Protein AF-A0A1G0FBE4-F1 (afdb_monomer)

Radius of gyration: 27.44 Å; Cα contacts (8 Å, |Δi|>4): 555; chains: 1; bounding box: 55×50×78 Å

pLDDT: mean 72.64, std 21.81, range [29.25, 96.19]

Foldseek 3Di:
DVVVVVVVVVVVVVVLVPDDPPPVVSVVVCVVLADDPDDDVLNVVLVLLVVLCPPPDDDDDPVVVVLVLLLVLLSLLVLQLCLVVDDCSHPSSVVSVVSSVVSVVVCPVPPPQQPNNVLVVLCVVVVNPDSQLSSQCSVLVLLSRVSVVCCVPVVVVVNCDPVNSVLSSDPCNLVVLLVLLCVLCVVVVNNDPVLNVLSVVCSVLSSLSNQLSSLCVSLVNNDNVLSVLLSVPSNLSNLLSLLCSLCVVLPNNDPVLNVLCSVCSVLSNLLSLLCSLCVVLVNPDPVLNVLLSVPSVLSNLLSQLQSLCSVQVNDDPVLNVLSSPDDPQLSVLLSLLSVLCVVQVNSHPVLNVLCSVLSNQSNLLSLVCSLCVVVVNNDPVLNVLCSVPSLLSLVQSQLSQQQCPDPVHDDVVLSVVCSVPVLCSNVSSVVVPGHGDCPRLQSVLLVQLLVVLVVVQVVVVVVVDDDDDDPRQLQPDDLVVSLVSLVVRGPCSGRSSSSSVSSNNDDD

Solvent-accessible surface area (backbone atoms only — not comparable to full-atom values): 27533 Å² total; per-residue (Å²): 105,73,69,54,54,52,49,52,50,56,61,55,50,64,56,68,77,69,57,61,95,82,45,64,67,62,53,50,53,37,58,76,63,50,61,80,94,70,90,49,72,63,59,54,52,52,48,49,58,57,61,71,47,76,83,73,81,74,89,91,57,81,75,49,56,60,51,52,48,50,33,52,46,40,53,35,19,55,48,50,70,51,34,74,73,43,63,74,82,36,47,67,32,47,52,48,52,49,55,38,52,60,50,58,59,70,34,80,85,77,45,92,75,47,56,37,48,60,47,44,51,50,32,49,76,69,72,53,73,42,78,63,35,53,52,40,42,56,73,39,46,73,54,48,43,50,50,46,57,43,56,63,53,37,45,74,67,66,68,66,45,72,66,55,56,56,42,68,46,37,97,57,20,59,62,48,28,40,51,47,33,48,50,52,25,52,75,62,71,55,64,44,73,67,56,52,46,50,54,67,77,35,58,91,28,17,60,35,39,24,52,16,50,50,52,26,46,74,74,71,52,60,40,73,66,55,51,51,54,30,63,74,36,37,90,35,6,34,40,41,39,52,17,45,55,48,18,45,77,68,74,48,65,42,74,70,53,46,49,53,35,71,73,38,43,90,41,11,44,40,48,22,54,19,50,40,54,23,46,78,67,74,54,64,41,73,66,52,51,57,58,36,62,77,42,52,96,44,19,34,32,48,33,52,47,53,48,51,30,49,76,49,73,57,63,42,77,67,51,47,53,50,56,78,64,45,53,73,68,23,33,50,24,34,34,51,16,49,53,53,21,56,80,66,75,53,68,41,53,68,51,50,52,48,29,65,76,40,21,85,41,10,32,42,50,33,52,39,47,50,58,28,46,79,68,77,54,65,41,73,71,51,50,50,48,48,66,76,39,46,80,38,26,54,39,38,40,49,17,51,55,10,24,51,67,22,95,86,45,69,49,71,73,56,49,56,54,32,67,75,37,43,55,45,14,53,59,53,21,49,76,72,59,18,53,76,48,73,83,42,67,41,45,34,26,48,50,42,20,36,50,52,46,51,49,53,53,50,52,49,49,70,71,64,62,93,83,75,96,61,89,82,60,59,67,75,61,58,67,68,58,36,48,47,44,29,63,72,54,28,79,75,65,40,40,71,68,30,33,48,39,39,30,32,62,62,81,130

Mean predicted aligned error: 15.2 Å

Structure (mmCIF, N/CA/C/O backbone):
data_AF-A0A1G0FBE4-F1
#
_entry.id   AF-A0A1G0FBE4-F1
#
loop_
_atom_site.group_PDB
_atom_site.id
_atom_site.type_symbol
_atom_site.label_atom_id
_atom_site.label_alt_id
_atom_site.label_comp_id
_atom_site.label_asym_id
_atom_site.label_entity_id
_atom_site.label_seq_id
_atom_site.pdbx_PDB_ins_code
_atom_site.Cartn_x
_atom_site.Cartn_y
_atom_site.Cartn_z
_atom_site.occupancy
_atom_site.B_iso_or_equiv
_atom_site.auth_seq_id
_atom_site.auth_comp_id
_atom_site.auth_asym_id
_atom_site.auth_atom_id
_atom_site.pdbx_PDB_model_num
ATOM 1 N N . MET A 1 1 ? -16.115 29.675 -18.770 1.00 31.16 1 MET A N 1
ATOM 2 C CA . MET A 1 1 ? -15.459 28.480 -19.349 1.00 31.16 1 MET A CA 1
ATOM 3 C C . MET A 1 1 ? -16.391 27.281 -19.563 1.00 31.16 1 MET A C 1
ATOM 5 O O . MET A 1 1 ? -16.759 27.052 -20.699 1.00 31.16 1 MET A O 1
ATOM 9 N N . ILE A 1 2 ? -16.842 26.525 -18.546 1.00 29.25 2 ILE A N 1
ATOM 10 C CA . ILE A 1 2 ? -17.652 25.294 -18.770 1.00 29.25 2 ILE A CA 1
ATOM 11 C C . ILE A 1 2 ? -19.027 25.585 -19.409 1.00 29.25 2 ILE A C 1
ATOM 13 O O . ILE A 1 2 ? -19.423 24.903 -20.349 1.00 29.25 2 ILE A O 1
ATOM 17 N N . ARG A 1 3 ? -19.727 26.647 -18.977 1.00 30.45 3 ARG A N 1
ATOM 18 C CA . ARG A 1 3 ? -20.971 27.110 -19.629 1.00 30.45 3 ARG A CA 1
ATOM 19 C C . ARG A 1 3 ? -20.754 27.581 -21.073 1.00 30.45 3 ARG A C 1
ATOM 21 O O . ARG A 1 3 ? -21.621 27.358 -21.903 1.00 30.45 3 ARG A O 1
ATOM 28 N N . GLU A 1 4 ? -19.604 28.179 -21.378 1.00 31.81 4 GLU A N 1
ATOM 29 C CA . GLU A 1 4 ? -19.250 28.641 -22.732 1.00 31.81 4 GLU A CA 1
ATOM 30 C C . GLU A 1 4 ? -18.861 27.474 -23.644 1.00 31.81 4 GLU A C 1
ATOM 32 O O . GLU A 1 4 ? -19.220 27.475 -24.813 1.00 31.81 4 GLU A O 1
ATOM 37 N N . VAL A 1 5 ? -18.231 26.429 -23.099 1.00 33.09 5 VAL A N 1
ATOM 38 C CA . VAL A 1 5 ? -17.957 25.166 -23.803 1.00 33.09 5 VAL A CA 1
ATOM 39 C C . VAL A 1 5 ? -19.257 24.402 -24.088 1.00 33.09 5 VAL A C 1
ATOM 41 O O . VAL A 1 5 ? -19.429 23.874 -25.184 1.00 33.09 5 VAL A O 1
ATOM 44 N N . CYS A 1 6 ? -20.212 24.386 -23.151 1.00 33.12 6 CYS A N 1
ATOM 45 C CA . CYS A 1 6 ? -21.545 23.813 -23.373 1.00 33.12 6 CYS A CA 1
ATOM 46 C C . CYS A 1 6 ? -22.392 24.633 -24.366 1.00 33.12 6 CYS A C 1
ATOM 48 O O . CYS A 1 6 ? -23.088 24.047 -25.191 1.00 33.12 6 CYS A O 1
ATOM 50 N N . ALA A 1 7 ? -22.311 25.967 -24.327 1.00 35.34 7 ALA A N 1
ATOM 51 C CA . ALA A 1 7 ? -23.021 26.847 -25.257 1.00 35.34 7 ALA A CA 1
ATOM 52 C C . ALA A 1 7 ? -22.441 26.776 -26.682 1.00 35.34 7 ALA A C 1
ATOM 54 O O . ALA A 1 7 ? -23.208 26.671 -27.637 1.00 35.34 7 ALA A O 1
ATOM 55 N N . ALA A 1 8 ? -21.111 26.730 -26.825 1.00 33.25 8 ALA A N 1
ATOM 56 C CA . ALA A 1 8 ? -20.439 26.478 -28.102 1.00 33.25 8 ALA A CA 1
ATOM 57 C C . ALA A 1 8 ? -20.815 25.096 -28.673 1.00 33.25 8 ALA A C 1
ATOM 59 O O . ALA A 1 8 ? -21.108 24.964 -29.860 1.00 33.25 8 ALA A O 1
ATOM 60 N N . TYR A 1 9 ? -20.930 24.082 -27.807 1.00 34.56 9 TYR A N 1
ATOM 61 C CA . TYR A 1 9 ? -21.370 22.733 -28.172 1.00 34.56 9 TYR A CA 1
ATOM 62 C C . TYR A 1 9 ? -22.830 22.666 -28.662 1.00 34.56 9 TYR A C 1
ATOM 64 O O . TYR A 1 9 ? -23.119 21.944 -29.620 1.00 34.56 9 TYR A O 1
ATOM 72 N N . ASP A 1 10 ? -23.761 23.407 -28.052 1.00 36.41 10 ASP A N 1
ATOM 73 C CA . ASP A 1 10 ? -25.161 23.445 -28.505 1.00 36.41 10 ASP A CA 1
ATOM 74 C C . ASP A 1 10 ? -25.349 24.283 -29.785 1.00 36.41 10 ASP A C 1
ATOM 76 O O . ASP A 1 10 ? -26.189 23.938 -30.624 1.00 36.41 10 ASP A O 1
ATOM 80 N N . GLN A 1 11 ? -24.515 25.309 -29.995 1.00 39.09 11 GLN A N 1
ATOM 81 C CA . GLN A 1 11 ? -24.485 26.109 -31.226 1.00 39.09 11 GLN A CA 1
ATOM 82 C C . GLN A 1 11 ? -23.967 25.289 -32.429 1.00 39.09 11 GLN A C 1
ATOM 84 O O . GLN A 1 11 ? -24.537 25.356 -33.520 1.00 39.09 11 GLN A O 1
ATOM 89 N N . GLU A 1 12 ? -22.970 24.422 -32.219 1.00 37.53 12 GLU A N 1
ATOM 90 C CA . GLU A 1 12 ? -22.408 23.528 -33.248 1.00 37.53 12 GLU A CA 1
ATOM 91 C C . GLU A 1 12 ? -23.272 22.277 -33.526 1.00 37.53 12 GLU A C 1
ATOM 93 O O . GLU A 1 12 ? -23.311 21.758 -34.649 1.00 37.53 12 GLU A O 1
ATOM 98 N N . LYS A 1 13 ? -24.066 21.826 -32.545 1.00 38.75 13 LYS A N 1
ATOM 99 C CA . LYS A 1 13 ? -25.058 20.735 -32.681 1.00 38.75 13 LYS A CA 1
ATOM 100 C C . LYS A 1 13 ? -26.160 21.032 -33.701 1.00 38.75 13 LYS A C 1
ATOM 102 O O . LYS A 1 13 ? -26.713 20.107 -34.305 1.00 38.75 13 LYS A O 1
ATOM 107 N N . GLY A 1 14 ? -26.507 22.310 -33.870 1.00 41.50 14 GLY A N 1
ATOM 108 C CA . GLY A 1 14 ? -27.571 22.757 -34.771 1.00 41.50 14 GLY A CA 1
ATOM 109 C C . GLY A 1 14 ? -27.251 22.552 -36.255 1.00 41.50 14 GLY A C 1
ATOM 110 O O . GLY A 1 14 ? -28.180 22.386 -37.050 1.00 41.50 14 GLY A O 1
ATOM 111 N N . LEU A 1 15 ? -25.960 22.523 -36.604 1.00 35.84 15 LEU A N 1
ATOM 112 C CA . LEU A 1 15 ? -25.446 22.371 -37.968 1.00 35.84 15 LEU A CA 1
ATOM 113 C C . LEU A 1 15 ? -25.279 20.897 -38.365 1.00 35.84 15 LEU A C 1
ATOM 115 O O . LEU A 1 15 ? -25.698 20.499 -39.450 1.00 35.84 15 LEU A O 1
ATOM 119 N N . LEU A 1 16 ? -24.757 20.058 -37.465 1.00 35.25 16 LEU A N 1
ATOM 120 C CA . LEU A 1 16 ? -24.501 18.635 -37.743 1.00 35.25 16 LEU A CA 1
ATOM 121 C C . LEU A 1 16 ? -25.773 17.776 -37.822 1.00 35.25 16 LEU A C 1
ATOM 123 O O . LEU A 1 16 ? -25.787 16.774 -38.528 1.00 35.25 16 LEU A O 1
ATOM 127 N N . ARG A 1 17 ? -26.863 18.171 -37.148 1.00 38.59 17 ARG A N 1
ATOM 128 C CA . ARG A 1 17 ? -28.155 17.459 -37.222 1.00 38.59 17 ARG A CA 1
ATOM 129 C C . ARG A 1 17 ? -28.923 17.679 -38.531 1.00 38.59 17 ARG A C 1
ATOM 131 O O . ARG A 1 17 ? -29.864 16.939 -38.790 1.00 38.59 17 ARG A O 1
ATOM 138 N N . ARG A 1 18 ? -28.566 18.697 -39.325 1.00 39.59 18 ARG A N 1
ATOM 139 C CA . ARG A 1 18 ? -29.291 19.088 -40.553 1.00 39.59 18 ARG A CA 1
ATOM 140 C C . ARG A 1 18 ? -28.544 18.762 -41.846 1.00 39.59 18 ARG A C 1
ATOM 142 O O . ARG A 1 18 ? -29.082 18.990 -42.925 1.00 39.59 18 ARG A O 1
ATOM 149 N N . ALA A 1 19 ? -27.314 18.262 -41.759 1.00 36.50 19 ALA A N 1
ATOM 150 C CA . ALA A 1 19 ? -26.520 17.932 -42.933 1.00 36.50 19 ALA A CA 1
ATOM 151 C C . ALA A 1 19 ? -26.921 16.558 -43.492 1.00 36.50 19 ALA A C 1
ATOM 153 O O . ALA A 1 19 ? -26.970 15.571 -42.760 1.00 36.50 19 ALA A O 1
ATOM 154 N N . SER A 1 20 ? -27.199 16.511 -44.798 1.00 37.59 20 SER A N 1
ATOM 155 C CA . SER A 1 20 ? -27.479 15.269 -45.526 1.00 37.59 20 SER A CA 1
ATOM 156 C C . SER A 1 20 ? -26.306 14.272 -45.398 1.00 37.59 20 SER A C 1
ATOM 158 O O . SER A 1 20 ? -25.152 14.715 -45.440 1.00 37.59 20 SER A O 1
ATOM 160 N N . PRO A 1 21 ? -26.571 12.950 -45.285 1.00 37.69 21 PRO A N 1
ATOM 161 C CA . PRO A 1 21 ? -25.556 11.892 -45.163 1.00 37.69 21 PRO A CA 1
ATOM 162 C C . PRO A 1 21 ? -24.463 11.899 -46.243 1.00 37.69 21 PRO A C 1
ATOM 164 O O . PRO A 1 21 ? -23.370 11.380 -46.011 1.00 37.69 21 PRO A O 1
ATOM 167 N N . ASP A 1 22 ? -24.734 12.522 -47.391 1.00 36.38 22 ASP A N 1
ATOM 168 C CA . ASP A 1 22 ? -23.829 12.569 -48.543 1.00 36.38 22 ASP A CA 1
ATOM 169 C C . ASP A 1 22 ? -22.911 13.805 -48.552 1.00 36.38 22 ASP A C 1
ATOM 171 O O . ASP A 1 22 ? -22.132 14.015 -49.484 1.00 36.38 22 ASP A O 1
ATOM 175 N N . ASN A 1 23 ? -22.960 14.646 -47.510 1.00 38.16 23 ASN A N 1
ATOM 176 C CA . ASN A 1 23 ? -22.087 15.811 -47.413 1.00 38.16 23 ASN A CA 1
ATOM 177 C C . ASN A 1 23 ? -20.673 15.414 -46.948 1.00 38.16 23 ASN A C 1
ATOM 179 O O . ASN A 1 23 ? -20.394 15.224 -45.759 1.00 38.16 23 ASN A O 1
ATOM 183 N N . ASN A 1 24 ? -19.758 15.345 -47.914 1.00 32.81 24 ASN A N 1
ATOM 184 C CA . ASN A 1 24 ? -18.363 14.950 -47.723 1.00 32.81 24 ASN A CA 1
ATOM 185 C C . ASN A 1 24 ? -17.588 15.830 -46.726 1.00 32.81 24 ASN A C 1
ATOM 187 O O . ASN A 1 24 ? -16.664 15.329 -46.088 1.00 32.81 24 ASN A O 1
ATOM 191 N N . TRP A 1 25 ? -17.988 17.089 -46.504 1.00 30.89 25 TRP A N 1
ATOM 192 C CA . TRP A 1 25 ? -17.347 17.962 -45.511 1.00 30.89 25 TRP A CA 1
ATOM 193 C C . TRP A 1 25 ? -17.677 17.573 -44.065 1.00 30.89 25 TRP A C 1
ATOM 195 O O . TRP A 1 25 ? -16.799 17.616 -43.207 1.00 30.89 25 TRP A O 1
ATOM 205 N N . ALA A 1 26 ? -18.898 17.106 -43.789 1.00 34.59 26 ALA A N 1
ATOM 206 C CA . ALA A 1 26 ? -19.274 16.627 -42.456 1.00 34.59 26 ALA A CA 1
ATOM 207 C C . ALA A 1 26 ? -18.556 15.311 -42.100 1.00 34.59 26 ALA A C 1
ATOM 209 O O . ALA A 1 26 ? -18.136 15.117 -40.958 1.00 34.59 26 ALA A O 1
ATOM 210 N N . ARG A 1 27 ? -18.339 14.438 -43.095 1.00 35.38 27 ARG A N 1
ATOM 211 C CA . ARG A 1 27 ? -17.507 13.231 -42.959 1.00 35.38 27 ARG A CA 1
ATOM 212 C C . ARG A 1 27 ? -16.044 13.572 -42.702 1.00 35.38 27 ARG A C 1
ATOM 214 O O . ARG A 1 27 ? -15.444 12.961 -41.824 1.00 35.38 27 ARG A O 1
ATOM 221 N N . LEU A 1 28 ? -15.494 14.559 -43.412 1.00 32.94 28 LEU A N 1
ATOM 222 C CA . LEU A 1 28 ? -14.104 14.990 -43.250 1.00 32.94 28 LEU A CA 1
ATOM 223 C C . LEU A 1 28 ? -13.842 15.587 -41.860 1.00 32.94 28 LEU A C 1
ATOM 225 O O . LEU A 1 28 ? -12.815 15.292 -41.260 1.00 32.94 28 LEU A O 1
ATOM 229 N N . VAL A 1 29 ? -14.789 16.371 -41.333 1.00 33.59 29 VAL A N 1
ATOM 230 C CA . VAL A 1 29 ? -14.709 16.964 -39.986 1.00 33.59 29 VAL A CA 1
ATOM 231 C C . VAL A 1 29 ? -14.897 15.905 -38.889 1.00 33.59 29 VAL A C 1
ATOM 233 O O . VAL A 1 29 ? -14.192 15.914 -37.884 1.00 33.59 29 VAL A O 1
ATOM 236 N N . ALA A 1 30 ? -15.777 14.918 -39.089 1.00 35.41 30 ALA A N 1
ATOM 237 C CA . ALA A 1 30 ? -15.911 13.783 -38.169 1.00 35.41 30 ALA A CA 1
ATOM 238 C C . ALA A 1 30 ? -14.663 12.870 -38.153 1.00 35.41 30 ALA A C 1
ATOM 240 O O . ALA A 1 30 ? -14.282 12.361 -37.095 1.00 35.41 30 ALA A O 1
ATOM 241 N N . LEU A 1 31 ? -14.008 12.702 -39.310 1.00 33.41 31 LEU A N 1
ATOM 242 C CA . LEU A 1 31 ? -12.734 11.989 -39.466 1.00 33.41 31 LEU A CA 1
ATOM 243 C C . LEU A 1 31 ? -11.558 12.761 -38.853 1.00 33.41 31 LEU A C 1
ATOM 245 O O . LEU A 1 31 ? -10.743 12.155 -38.160 1.00 33.41 31 LEU A O 1
ATOM 249 N N . SER A 1 32 ? -11.484 14.082 -39.043 1.00 30.81 32 SER A N 1
ATOM 250 C CA . SER A 1 32 ? -10.403 14.918 -38.497 1.00 30.81 32 SER A CA 1
ATOM 251 C C . SER A 1 32 ? -10.502 15.114 -36.982 1.00 30.81 32 SER A C 1
ATOM 253 O O . SER A 1 32 ? -9.483 15.295 -36.319 1.00 30.81 32 SER A O 1
ATOM 255 N N . MET A 1 33 ? -11.705 14.990 -36.413 1.00 33.69 33 MET A N 1
ATOM 256 C CA . MET A 1 33 ? -11.938 14.966 -34.965 1.00 33.69 33 MET A CA 1
ATOM 257 C C . MET A 1 33 ? -11.960 13.546 -34.367 1.00 33.69 33 MET A C 1
ATOM 259 O O . MET A 1 33 ? -12.186 13.393 -33.168 1.00 33.69 33 MET A O 1
ATOM 263 N N . GLY A 1 34 ? -11.742 12.494 -35.165 1.00 36.75 34 GLY A N 1
ATOM 264 C CA . GLY A 1 34 ? -11.586 11.115 -34.689 1.00 36.75 34 GLY A CA 1
ATOM 265 C C . GLY A 1 34 ? -12.769 10.554 -33.886 1.00 36.75 34 GLY A C 1
ATOM 266 O O . GLY A 1 34 ? -12.566 10.058 -32.772 1.00 36.75 34 GLY A O 1
ATOM 267 N N . ARG A 1 35 ? -14.000 10.611 -34.420 1.00 43.38 35 ARG A N 1
ATOM 268 C CA . ARG A 1 35 ? -15.193 10.008 -33.781 1.00 43.38 35 ARG A CA 1
ATOM 269 C C . ARG A 1 35 ? -15.892 8.956 -34.653 1.00 43.38 35 ARG A C 1
ATOM 271 O O . ARG A 1 35 ? -16.025 9.132 -35.858 1.00 43.38 35 ARG A O 1
ATOM 278 N N . GLN A 1 36 ? -16.411 7.903 -34.008 1.00 38.12 36 GLN A N 1
ATOM 279 C CA . GLN A 1 36 ? -17.477 7.040 -34.542 1.00 38.12 36 GLN A CA 1
ATOM 280 C C . GLN A 1 36 ? -18.858 7.585 -34.133 1.00 38.12 36 GLN A C 1
ATOM 282 O O . GLN A 1 36 ? -19.024 8.130 -33.041 1.00 38.12 36 GLN A O 1
ATOM 287 N N . LEU A 1 37 ? -19.848 7.433 -35.016 1.00 32.28 37 LEU A N 1
ATOM 288 C CA . LEU A 1 37 ? -21.261 7.733 -34.763 1.00 32.28 37 LEU A CA 1
ATOM 289 C C . LEU A 1 37 ? -21.886 6.636 -33.880 1.00 32.28 37 LEU A C 1
ATOM 291 O O . LEU A 1 37 ? -21.951 5.484 -34.295 1.00 32.28 37 LEU A O 1
ATOM 295 N N . GLY A 1 38 ? -22.363 7.013 -32.687 1.00 42.59 38 GLY A N 1
ATOM 296 C CA . GLY A 1 38 ? -23.043 6.135 -31.724 1.00 42.59 38 GLY A CA 1
ATOM 297 C C . GLY A 1 38 ? -22.563 6.388 -30.291 1.00 42.59 38 GLY A C 1
ATOM 298 O O . GLY A 1 38 ? -21.434 6.053 -29.951 1.00 42.59 38 GLY A O 1
ATOM 299 N N . ASP A 1 39 ? -23.398 7.018 -29.458 1.00 40.56 39 ASP A N 1
ATOM 300 C CA . ASP A 1 39 ? -23.093 7.335 -28.050 1.00 40.56 39 ASP A CA 1
ATOM 301 C C . ASP A 1 39 ? -22.772 6.041 -27.270 1.00 40.56 39 ASP A C 1
ATOM 303 O O . ASP A 1 39 ? -23.661 5.211 -27.064 1.00 40.56 39 ASP A O 1
ATOM 307 N N . SER A 1 40 ? -21.526 5.865 -26.814 1.00 45.12 40 SER A N 1
ATOM 308 C CA . SER A 1 40 ? -21.174 4.764 -25.910 1.00 45.12 40 SER A CA 1
ATOM 309 C C . SER A 1 40 ? -21.784 5.003 -24.524 1.00 45.12 40 SER A C 1
ATOM 311 O O . SER A 1 40 ? -21.920 6.150 -24.088 1.00 45.12 40 SER A O 1
ATOM 313 N N . GLN A 1 41 ? -22.133 3.928 -23.805 1.00 42.34 41 GLN A N 1
ATOM 314 C CA . GLN A 1 41 ? -22.654 3.996 -22.428 1.00 42.34 41 GLN A CA 1
ATOM 315 C C . GLN A 1 41 ? -21.772 4.878 -21.528 1.00 42.34 41 GLN A C 1
ATOM 317 O O . GLN A 1 41 ? -22.268 5.646 -20.713 1.00 42.34 41 GLN A O 1
ATOM 322 N N . LEU A 1 42 ? -20.464 4.875 -21.778 1.00 42.31 42 LEU A N 1
ATOM 323 C CA . LEU A 1 42 ? -19.497 5.688 -21.064 1.00 42.31 42 LEU A CA 1
ATOM 324 C C . LEU A 1 42 ? -19.670 7.197 -21.278 1.00 42.31 42 LEU A C 1
ATOM 326 O O . LEU A 1 42 ? -19.576 7.942 -20.314 1.00 42.31 42 LEU A O 1
ATOM 330 N N . ILE A 1 43 ? -19.962 7.672 -22.496 1.00 43.47 43 ILE A N 1
ATOM 331 C CA . ILE A 1 43 ? -20.246 9.102 -22.738 1.00 43.47 43 ILE A CA 1
ATOM 332 C C . ILE A 1 43 ? -21.551 9.518 -22.043 1.00 43.47 43 ILE A C 1
ATOM 334 O O . ILE A 1 43 ? -21.653 10.652 -21.570 1.00 43.47 43 ILE A O 1
ATOM 338 N N . ARG A 1 44 ? -22.530 8.607 -21.924 1.00 46.59 44 ARG A N 1
ATOM 339 C CA . ARG A 1 44 ? -23.757 8.846 -21.145 1.00 46.59 44 ARG A CA 1
ATOM 340 C C . ARG A 1 44 ? -23.473 8.925 -19.649 1.00 46.59 44 ARG A C 1
ATOM 342 O O . ARG A 1 44 ? -23.972 9.850 -19.022 1.00 46.59 44 ARG A O 1
ATOM 349 N N . ASP A 1 45 ? -22.637 8.043 -19.108 1.00 43.62 45 ASP A N 1
ATOM 350 C CA . ASP A 1 45 ? -22.250 8.029 -17.689 1.00 43.62 45 ASP A CA 1
ATOM 351 C C . ASP A 1 45 ? -21.381 9.249 -17.315 1.00 43.62 45 ASP A C 1
ATOM 353 O O . ASP A 1 45 ? -21.510 9.832 -16.238 1.00 43.62 45 ASP A O 1
ATOM 357 N N . LEU A 1 46 ? -20.530 9.695 -18.242 1.00 45.19 46 LEU A N 1
ATOM 358 C CA . LEU A 1 46 ? -19.690 10.888 -18.116 1.00 45.19 46 LEU A CA 1
ATOM 359 C C . LEU A 1 46 ? -20.538 12.162 -18.149 1.00 45.19 46 LEU A C 1
ATOM 361 O O . LEU A 1 46 ? -20.404 13.037 -17.293 1.00 45.19 46 LEU A O 1
ATOM 365 N N . ARG A 1 47 ? -21.484 12.226 -19.096 1.00 46.47 47 ARG A N 1
ATOM 366 C CA . ARG A 1 47 ? -22.513 13.268 -19.146 1.00 46.47 47 ARG A CA 1
ATOM 367 C C . ARG A 1 47 ? -23.355 13.242 -17.874 1.00 46.47 47 ARG A C 1
ATOM 369 O O . ARG A 1 47 ? -23.588 14.306 -17.322 1.00 46.47 47 ARG A O 1
ATOM 376 N N . PHE A 1 48 ? -23.727 12.062 -17.380 1.00 46.28 48 PHE A N 1
ATOM 377 C CA . PHE A 1 48 ? -24.479 11.873 -16.146 1.00 46.28 48 PHE A CA 1
ATOM 378 C C . PHE A 1 48 ? -23.760 12.468 -14.918 1.00 46.28 48 PHE A C 1
ATOM 380 O O . PHE A 1 48 ? -24.367 13.236 -14.159 1.00 46.28 48 PHE A O 1
ATOM 387 N N . CYS A 1 49 ? -22.470 12.158 -14.744 1.00 47.06 49 CYS A N 1
ATOM 388 C CA . CYS A 1 49 ? -21.666 12.670 -13.632 1.00 47.06 49 CYS A CA 1
ATOM 389 C C . CYS A 1 49 ? -21.532 14.197 -13.717 1.00 47.06 49 CYS A C 1
ATOM 391 O O . CYS A 1 49 ? -21.739 14.895 -12.727 1.00 47.06 49 CYS A O 1
ATOM 393 N N . LEU A 1 50 ? -21.283 14.725 -14.922 1.00 46.41 50 LEU A N 1
ATOM 394 C CA . LEU A 1 50 ? -21.143 16.162 -15.163 1.00 46.41 50 LEU A CA 1
ATOM 395 C C . LEU A 1 50 ? -22.464 16.940 -15.005 1.00 46.41 50 LEU A C 1
ATOM 397 O O . LEU A 1 50 ? -22.456 18.036 -14.453 1.00 46.41 50 LEU A O 1
ATOM 401 N N . THR A 1 51 ? -23.613 16.397 -15.425 1.00 44.78 51 THR A N 1
ATOM 402 C CA . THR A 1 51 ? -24.926 17.047 -15.215 1.00 44.78 51 THR A CA 1
ATOM 403 C C . THR A 1 51 ? -25.343 17.088 -13.749 1.00 44.78 51 THR A C 1
ATOM 405 O O . THR A 1 51 ? -26.036 18.013 -13.338 1.00 44.78 51 THR A O 1
ATOM 408 N N . SER A 1 52 ? -24.893 16.123 -12.945 1.00 44.09 52 SER A N 1
ATOM 409 C CA . SER A 1 52 ? -25.181 16.075 -11.508 1.00 44.09 52 SER A CA 1
ATOM 410 C C . SER A 1 52 ? -24.426 17.142 -10.697 1.00 44.09 52 SER A C 1
ATOM 412 O O . SER A 1 52 ? -24.794 17.406 -9.558 1.00 44.09 52 SER A O 1
ATOM 414 N N . LEU A 1 53 ? -23.420 17.800 -11.291 1.00 45.38 53 LEU A N 1
ATOM 415 C CA . LEU A 1 53 ? -22.674 18.921 -10.698 1.00 45.38 53 LEU A CA 1
ATOM 416 C C . LEU A 1 53 ? -23.360 20.279 -10.872 1.00 45.38 53 LEU A C 1
ATOM 418 O O . LEU A 1 53 ? -23.055 21.215 -10.135 1.00 45.38 53 LEU A O 1
ATOM 422 N N . GLY A 1 54 ? -24.281 20.404 -11.833 1.00 40.28 54 GLY A N 1
ATOM 423 C CA . GLY A 1 54 ? -24.873 21.685 -12.234 1.00 40.28 54 GLY A CA 1
ATOM 424 C C . GLY A 1 54 ? -25.652 22.423 -11.136 1.00 40.28 54 GLY A C 1
ATOM 425 O O . GLY A 1 54 ? -25.975 23.590 -11.331 1.00 40.28 54 GLY A O 1
ATOM 426 N N . GLY A 1 55 ? -25.930 21.771 -10.001 1.00 43.47 55 GLY A N 1
ATOM 427 C CA . GLY A 1 55 ? -26.621 22.352 -8.846 1.00 43.47 55 GLY A CA 1
ATOM 428 C C . GLY A 1 55 ? -25.756 22.612 -7.605 1.00 43.47 55 GLY A C 1
ATOM 429 O O . GLY A 1 55 ? -26.306 23.047 -6.602 1.00 43.47 55 GLY A O 1
ATOM 430 N N . LEU A 1 56 ? -24.446 22.328 -7.628 1.00 40.34 56 LEU A N 1
ATOM 431 C CA . LEU A 1 56 ? -23.577 22.385 -6.432 1.00 40.34 56 LEU A CA 1
ATOM 432 C C . LEU A 1 56 ? -22.571 23.553 -6.429 1.00 40.34 56 LEU A C 1
ATOM 434 O O . LEU A 1 56 ? -21.862 23.750 -5.444 1.00 40.34 56 LEU A O 1
ATOM 438 N N . LEU A 1 57 ? -22.502 24.332 -7.511 1.00 39.53 57 LEU A N 1
ATOM 439 C CA . LEU A 1 57 ? -21.586 25.465 -7.655 1.00 39.53 57 LEU A CA 1
ATOM 440 C C . LEU A 1 57 ? -22.289 26.776 -7.280 1.00 39.53 57 LEU A C 1
ATOM 442 O O . LEU A 1 57 ? -22.776 27.488 -8.156 1.00 39.53 57 LEU A O 1
ATOM 446 N N . GLU A 1 58 ? -22.307 27.109 -5.991 1.00 43.00 58 GLU A N 1
ATOM 447 C CA . GLU A 1 58 ? -22.469 28.504 -5.567 1.00 43.00 58 GLU A CA 1
ATOM 448 C C . GLU A 1 58 ? -21.100 29.084 -5.163 1.00 43.00 58 GLU A C 1
ATOM 450 O O . GLU A 1 58 ? -20.269 28.366 -4.590 1.00 43.00 58 GLU A O 1
ATOM 455 N N . PRO A 1 59 ? -20.810 30.349 -5.498 1.00 40.16 59 PRO A N 1
ATOM 456 C CA . PRO A 1 59 ? -19.533 30.974 -5.180 1.00 40.16 59 PRO A CA 1
ATOM 457 C C . PRO A 1 59 ? -19.498 31.420 -3.709 1.00 40.16 59 PRO A C 1
ATOM 459 O O . PRO A 1 59 ? -20.547 31.605 -3.109 1.00 40.16 59 PRO A O 1
ATOM 462 N N . GLU A 1 60 ? -18.287 31.622 -3.178 1.00 41.50 60 GLU A N 1
ATOM 463 C CA . GLU A 1 60 ? -17.966 32.237 -1.868 1.00 41.50 60 GLU A CA 1
ATOM 464 C C . GLU A 1 60 ? -17.806 31.267 -0.678 1.00 41.50 60 GLU A C 1
ATOM 466 O O . GLU A 1 60 ? -18.689 31.144 0.156 1.00 41.50 60 GLU A O 1
ATOM 471 N N . ASP A 1 61 ? -16.658 30.567 -0.599 1.00 40.22 61 ASP A N 1
ATOM 472 C CA . ASP A 1 61 ? -15.901 30.388 0.664 1.00 40.22 61 ASP A CA 1
ATOM 473 C C . ASP A 1 61 ? -14.577 29.621 0.462 1.00 40.22 61 ASP A C 1
ATOM 475 O O . ASP A 1 61 ? -14.505 28.662 -0.309 1.00 40.22 61 ASP A O 1
ATOM 479 N N . THR A 1 62 ? -13.518 29.974 1.195 1.00 41.31 62 THR A N 1
ATOM 480 C CA . THR A 1 62 ? -12.177 29.351 1.101 1.00 41.31 62 THR A CA 1
ATOM 481 C C . THR A 1 62 ? -12.153 27.878 1.544 1.00 41.31 62 THR A C 1
ATOM 483 O O . THR A 1 62 ? -11.382 27.092 0.993 1.00 41.31 62 THR A O 1
ATOM 486 N N . CYS A 1 63 ? -13.053 27.454 2.443 1.00 38.53 63 CYS A N 1
ATOM 487 C CA . CYS A 1 63 ? -13.263 26.035 2.782 1.00 38.53 63 CYS A CA 1
ATOM 488 C C . CYS A 1 63 ? -13.862 25.212 1.620 1.00 38.53 63 CYS A C 1
ATOM 490 O O . CYS A 1 63 ? -13.664 23.997 1.558 1.00 38.53 63 CYS A O 1
ATOM 492 N N . ARG A 1 64 ? -14.553 25.840 0.651 1.00 45.97 64 ARG A N 1
ATOM 493 C CA . ARG A 1 64 ? -15.097 25.133 -0.526 1.00 45.97 64 ARG A CA 1
ATOM 494 C C . ARG A 1 64 ? -14.022 24.727 -1.534 1.00 45.97 64 ARG A C 1
ATOM 496 O O . ARG A 1 64 ? -14.277 23.805 -2.303 1.00 45.97 64 ARG A O 1
ATOM 503 N N . ASN A 1 65 ? -12.826 25.328 -1.525 1.00 46.41 65 ASN A N 1
ATOM 504 C CA . ASN A 1 65 ? -11.760 24.948 -2.464 1.00 46.41 65 ASN A CA 1
ATOM 505 C C . ASN A 1 65 ? -11.293 23.500 -2.259 1.00 46.41 65 ASN A C 1
ATOM 507 O O . ASN A 1 65 ? -11.192 22.762 -3.233 1.00 46.41 65 ASN A O 1
ATOM 511 N N . TYR A 1 66 ? -11.125 23.049 -1.012 1.00 45.25 66 TYR A N 1
ATOM 512 C CA . TYR A 1 66 ? -10.817 21.642 -0.723 1.00 45.25 66 TYR A CA 1
ATOM 513 C C . TYR A 1 66 ? -11.944 20.702 -1.161 1.00 45.25 66 TYR A C 1
ATOM 515 O O . TYR A 1 66 ? -11.696 19.682 -1.798 1.00 45.25 66 TYR A O 1
ATOM 523 N N . ARG A 1 67 ? -13.197 21.079 -0.886 1.00 47.97 67 ARG A N 1
ATOM 524 C CA . ARG A 1 67 ? -14.389 20.297 -1.241 1.00 47.97 67 ARG A CA 1
ATOM 525 C C . ARG A 1 67 ? -14.535 20.139 -2.760 1.00 47.97 67 ARG A C 1
ATOM 527 O O . ARG A 1 67 ? -14.770 19.037 -3.248 1.00 47.97 67 ARG A O 1
ATOM 534 N N . ASN A 1 68 ? -14.325 21.225 -3.504 1.00 49.28 68 ASN A N 1
ATOM 535 C CA . ASN A 1 68 ? -14.356 21.252 -4.966 1.00 49.28 68 ASN A CA 1
ATOM 536 C C . ASN A 1 68 ? -13.193 20.464 -5.585 1.00 49.28 68 ASN A C 1
ATOM 538 O O . ASN A 1 68 ? -13.411 19.779 -6.584 1.00 49.28 68 ASN A O 1
ATOM 542 N N . LEU A 1 69 ? -11.995 20.495 -4.983 1.00 49.66 69 LEU A N 1
ATOM 543 C CA . LEU A 1 69 ? -10.881 19.636 -5.397 1.00 49.66 69 LEU A CA 1
ATOM 544 C C . LEU A 1 69 ? -11.224 18.153 -5.183 1.00 49.66 69 LEU A C 1
ATOM 546 O O . LEU A 1 69 ? -11.120 17.379 -6.129 1.00 49.66 69 LEU A O 1
ATOM 550 N N . THR A 1 70 ? -11.698 17.745 -4.000 1.00 50.38 70 THR A N 1
ATOM 551 C CA . THR A 1 70 ? -12.056 16.338 -3.717 1.00 50.38 70 THR A CA 1
ATOM 552 C C . THR A 1 70 ? -13.143 15.816 -4.661 1.00 50.38 70 THR A C 1
ATOM 554 O O . THR A 1 70 ? -13.015 14.721 -5.207 1.00 50.38 70 THR A O 1
ATOM 557 N N . ILE A 1 71 ? -14.173 16.628 -4.927 1.00 52.00 71 ILE A N 1
ATOM 558 C CA . ILE A 1 71 ? -15.221 16.362 -5.928 1.00 52.00 71 ILE A CA 1
ATOM 559 C C . ILE A 1 71 ? -14.613 16.151 -7.314 1.00 52.00 71 ILE A C 1
ATOM 561 O O . ILE A 1 71 ? -14.912 15.164 -7.990 1.00 52.00 71 ILE A O 1
ATOM 565 N N . ALA A 1 72 ? -13.734 17.059 -7.738 1.00 49.81 72 ALA A N 1
ATOM 566 C CA . ALA A 1 72 ? -13.114 16.991 -9.049 1.00 49.81 72 ALA A CA 1
ATOM 567 C C . ALA A 1 72 ? -12.195 15.761 -9.178 1.00 49.81 72 ALA A C 1
ATOM 569 O O . ALA A 1 72 ? -12.213 15.085 -10.204 1.00 49.81 72 ALA A O 1
ATOM 570 N N . PHE A 1 73 ? -11.472 15.389 -8.120 1.00 51.69 73 PHE A N 1
ATOM 571 C CA . PHE A 1 73 ? -10.616 14.202 -8.093 1.00 51.69 73 PHE A CA 1
ATOM 572 C C . PHE A 1 73 ? -11.378 12.877 -8.015 1.00 51.69 73 PHE A C 1
ATOM 574 O O . PHE A 1 73 ? -10.954 11.898 -8.631 1.00 51.69 73 PHE A O 1
ATOM 581 N N . PHE A 1 74 ? -12.527 12.837 -7.340 1.00 51.28 74 PHE A N 1
ATOM 582 C CA . PHE A 1 74 ? -13.425 11.681 -7.362 1.00 51.28 74 PHE A CA 1
ATOM 583 C C . PHE A 1 74 ? -13.999 11.435 -8.761 1.00 51.28 74 PHE A C 1
ATOM 585 O O . PHE A 1 74 ? -13.971 10.312 -9.269 1.00 51.28 74 PHE A O 1
ATOM 592 N N . LEU A 1 75 ? -14.415 12.507 -9.444 1.00 51.59 75 LEU A N 1
ATOM 593 C CA . LEU A 1 75 ? -14.835 12.455 -10.847 1.00 51.59 75 LEU A CA 1
ATOM 594 C C . LEU A 1 75 ? -13.716 11.957 -11.763 1.00 51.59 75 LEU A C 1
ATOM 596 O O . LEU A 1 75 ? -13.979 11.183 -12.679 1.00 51.59 75 LEU A O 1
ATOM 600 N N . ILE A 1 76 ? -12.467 12.334 -11.496 1.00 51.16 76 ILE A N 1
ATOM 601 C CA . ILE A 1 76 ? -11.302 11.834 -12.235 1.00 51.16 76 ILE A CA 1
ATOM 602 C C . ILE A 1 76 ? -11.071 10.344 -12.008 1.00 51.16 76 ILE A C 1
ATOM 604 O O . ILE A 1 76 ? -10.759 9.640 -12.966 1.00 51.16 76 ILE A O 1
ATOM 608 N N . GLY A 1 77 ? -11.257 9.848 -10.784 1.00 49.12 77 GLY A N 1
ATOM 609 C CA . GLY A 1 77 ? -11.193 8.414 -10.493 1.00 49.12 77 GLY A CA 1
ATOM 610 C C . GLY A 1 77 ? -12.222 7.618 -11.302 1.00 49.12 77 GLY A C 1
ATOM 611 O O . GLY A 1 77 ? -11.863 6.651 -11.973 1.00 49.12 77 GLY A O 1
ATOM 612 N N . ILE A 1 78 ? -13.476 8.087 -11.332 1.00 50.62 78 ILE A N 1
ATOM 613 C CA . ILE A 1 78 ? -14.565 7.515 -12.151 1.00 50.62 78 ILE A CA 1
ATOM 614 C C . ILE A 1 78 ? -14.182 7.489 -13.640 1.00 50.62 78 ILE A C 1
ATOM 616 O O . ILE A 1 78 ? -14.360 6.492 -14.344 1.00 50.62 78 ILE A O 1
ATOM 620 N N . LEU A 1 79 ? -13.645 8.611 -14.114 1.00 48.62 79 LEU A N 1
ATOM 621 C CA . LEU A 1 79 ? -13.230 8.836 -15.491 1.00 48.62 79 LEU A CA 1
ATOM 622 C C . LEU A 1 79 ? -12.073 7.919 -15.925 1.00 48.62 79 LEU A C 1
ATOM 624 O O . LEU A 1 79 ? -12.125 7.361 -17.021 1.00 48.62 79 LEU A O 1
ATOM 628 N N . PHE A 1 80 ? -11.056 7.732 -15.081 1.00 48.44 80 PHE A N 1
ATOM 629 C CA . PHE A 1 80 ? -9.874 6.918 -15.389 1.00 48.44 80 PHE A CA 1
ATOM 630 C C . PHE A 1 80 ? -10.151 5.420 -15.387 1.00 48.44 80 PHE A C 1
ATOM 632 O O . PHE A 1 80 ? -9.805 4.738 -16.352 1.00 48.44 80 PHE A O 1
ATOM 639 N N . THR A 1 81 ? -10.798 4.903 -14.338 1.00 46.22 81 THR A N 1
ATOM 640 C CA . THR A 1 81 ? -11.053 3.458 -14.201 1.00 46.22 81 THR A CA 1
ATOM 641 C C . THR A 1 81 ? -11.890 2.933 -15.365 1.00 46.22 81 THR A C 1
ATOM 643 O O . THR A 1 81 ? -11.696 1.817 -15.842 1.00 46.22 81 THR A O 1
ATOM 646 N N . ARG A 1 82 ? -12.787 3.774 -15.889 1.00 46.00 82 ARG A N 1
ATOM 647 C CA . ARG A 1 82 ? -13.618 3.444 -17.046 1.00 46.00 82 ARG A CA 1
ATOM 648 C C . ARG A 1 82 ? -12.978 3.786 -18.395 1.00 46.00 82 ARG A C 1
ATOM 650 O O . ARG A 1 82 ? -13.286 3.122 -19.380 1.00 46.00 82 ARG A O 1
ATOM 657 N N . ALA A 1 83 ? -12.049 4.744 -18.467 1.00 42.66 83 ALA A N 1
ATOM 658 C CA . ALA A 1 83 ? -11.248 4.977 -19.674 1.00 42.66 83 ALA A CA 1
ATOM 659 C C . ALA A 1 83 ? -10.343 3.781 -20.018 1.00 42.66 83 ALA A C 1
ATOM 661 O O . ALA A 1 83 ? -10.141 3.508 -21.199 1.00 42.66 83 ALA A O 1
ATOM 662 N N . GLY A 1 84 ? -9.892 3.013 -19.018 1.00 42.16 84 GLY A N 1
ATOM 663 C CA . GLY A 1 84 ? -9.222 1.721 -19.224 1.00 42.16 84 GLY A CA 1
ATOM 664 C C . GLY A 1 84 ? -10.101 0.649 -19.891 1.00 42.16 84 GLY A C 1
ATOM 665 O O . GLY A 1 84 ? -9.580 -0.328 -20.417 1.00 42.16 84 GLY A O 1
ATOM 666 N N . GLN A 1 85 ? -11.425 0.848 -19.918 1.00 39.72 85 GLN A N 1
ATOM 667 C CA . GLN A 1 85 ? -12.397 -0.011 -20.609 1.00 39.72 85 GLN A CA 1
ATOM 668 C C . GLN A 1 85 ? -12.790 0.525 -22.003 1.00 39.72 85 GLN A C 1
ATOM 670 O O . GLN A 1 85 ? -13.560 -0.113 -22.720 1.00 39.72 85 GLN A O 1
ATOM 675 N N . LEU A 1 86 ? -12.290 1.701 -22.404 1.00 39.81 86 LEU A N 1
ATOM 676 C CA . LEU A 1 86 ? -12.517 2.284 -23.730 1.00 39.81 86 LEU A CA 1
ATOM 677 C C . LEU A 1 86 ? -11.454 1.832 -24.725 1.00 39.81 86 LEU A C 1
ATOM 679 O O . LEU A 1 86 ? -10.322 1.535 -24.360 1.00 39.81 86 LEU A O 1
ATOM 683 N N . ASN A 1 87 ? -11.783 1.910 -26.018 1.00 41.59 87 ASN A N 1
ATOM 684 C CA . ASN A 1 87 ? -10.760 1.869 -27.055 1.00 41.59 87 ASN A CA 1
ATOM 685 C C . ASN A 1 87 ? -9.754 3.024 -26.810 1.00 41.59 87 ASN A C 1
ATOM 687 O O . ASN A 1 87 ? -10.169 4.193 -26.874 1.00 41.59 87 ASN A O 1
ATOM 691 N N . PRO A 1 88 ? -8.457 2.731 -26.577 1.00 42.34 88 PRO A N 1
ATOM 692 C CA . PRO A 1 88 ? -7.430 3.728 -26.254 1.00 42.34 88 PRO A CA 1
ATOM 693 C C . PRO A 1 88 ? -7.254 4.802 -27.333 1.00 42.34 88 PRO A C 1
ATOM 695 O O . PRO A 1 88 ? -6.773 5.901 -27.065 1.00 42.34 88 PRO A O 1
ATOM 698 N N . GLN A 1 89 ? -7.657 4.497 -28.568 1.00 41.72 89 GLN A N 1
ATOM 699 C CA . GLN A 1 89 ? -7.579 5.425 -29.694 1.00 41.72 89 GLN A CA 1
ATOM 700 C C . GLN A 1 89 ? -8.766 6.394 -29.763 1.00 41.72 89 GLN A C 1
ATOM 702 O O . GLN A 1 89 ? -8.721 7.374 -30.514 1.00 41.72 89 GLN A O 1
ATOM 707 N N . SER A 1 90 ? -9.828 6.173 -28.982 1.00 40.81 90 SER A N 1
ATOM 708 C CA . SER A 1 90 ? -10.974 7.081 -28.968 1.00 40.81 90 SER A CA 1
ATOM 709 C C . SER A 1 90 ? -10.569 8.453 -28.427 1.00 40.81 90 SER A C 1
ATOM 711 O O . SER A 1 90 ? -9.787 8.572 -27.480 1.00 40.81 90 SER A O 1
ATOM 713 N N . LEU A 1 91 ? -11.083 9.518 -29.050 1.00 39.84 91 LEU A N 1
ATOM 714 C CA . LEU A 1 91 ? -10.827 10.880 -28.586 1.00 39.84 91 LEU A CA 1
ATOM 715 C C . LEU A 1 91 ? -11.274 11.037 -27.125 1.00 39.84 91 LEU A C 1
ATOM 717 O O . LEU A 1 91 ? -10.519 11.573 -26.330 1.00 39.84 91 LEU A O 1
ATOM 721 N N . THR A 1 92 ? -12.424 10.466 -26.753 1.00 39.94 92 THR A N 1
ATOM 722 C CA . THR A 1 92 ? -12.934 10.448 -25.374 1.00 39.94 92 THR A CA 1
ATOM 723 C C . THR A 1 92 ? -11.915 9.873 -24.391 1.00 39.94 92 THR A C 1
ATOM 725 O O . THR A 1 92 ? -11.595 10.544 -23.419 1.00 39.94 92 THR A O 1
ATOM 728 N N . ALA A 1 93 ? -11.328 8.700 -24.664 1.00 43.22 93 ALA A N 1
ATOM 729 C CA . ALA A 1 93 ? -10.296 8.121 -23.799 1.00 43.22 93 ALA A CA 1
ATOM 730 C C . ALA A 1 93 ? -9.063 9.034 -23.677 1.00 43.22 93 ALA A C 1
ATOM 732 O O . ALA A 1 93 ? -8.535 9.228 -22.584 1.00 43.22 93 ALA A O 1
ATOM 733 N N . ARG A 1 94 ? -8.635 9.658 -24.783 1.00 43.94 94 ARG A N 1
ATOM 734 C CA . ARG A 1 94 ? -7.470 10.558 -24.809 1.00 43.94 94 ARG A CA 1
ATOM 735 C C . ARG A 1 94 ? -7.710 11.874 -24.067 1.00 43.94 94 ARG A C 1
ATOM 737 O O . ARG A 1 94 ? -6.828 12.305 -23.326 1.00 43.94 94 ARG A O 1
ATOM 744 N N . THR A 1 95 ? -8.880 12.493 -24.230 1.00 39.97 95 THR A N 1
ATOM 745 C CA . THR A 1 95 ? -9.254 13.742 -23.546 1.00 39.97 95 THR A CA 1
ATOM 746 C C . THR A 1 95 ? -9.490 13.501 -22.057 1.00 39.97 95 THR A C 1
ATOM 748 O O . THR A 1 95 ? -9.011 14.273 -21.233 1.00 39.97 95 THR A O 1
ATOM 751 N N . THR A 1 96 ? -10.146 12.393 -21.702 1.00 41.88 96 THR A N 1
ATOM 752 C CA . THR A 1 96 ? -10.342 11.967 -20.312 1.00 41.88 96 THR A CA 1
ATOM 753 C C . THR A 1 96 ? -9.011 11.688 -19.610 1.00 41.88 96 THR A C 1
ATOM 755 O O . THR A 1 96 ? -8.791 12.176 -18.503 1.00 41.88 96 THR A O 1
ATOM 758 N N . ALA A 1 97 ? -8.088 10.986 -20.272 1.00 44.09 97 ALA A N 1
ATOM 759 C CA . ALA A 1 97 ? -6.754 10.734 -19.736 1.00 44.09 97 ALA A CA 1
ATOM 760 C C . ALA A 1 97 ? -5.906 12.015 -19.631 1.00 44.09 97 ALA A C 1
ATOM 762 O O . ALA A 1 97 ? -5.113 12.149 -18.706 1.00 44.09 97 ALA A O 1
ATOM 763 N N . ALA A 1 98 ? -6.047 12.974 -20.554 1.00 41.94 98 ALA A N 1
ATOM 764 C CA . ALA A 1 98 ? -5.341 14.258 -20.488 1.00 41.94 98 ALA A CA 1
ATOM 765 C C . ALA A 1 98 ? -5.827 15.130 -19.318 1.00 41.94 98 ALA A C 1
ATOM 767 O O . ALA A 1 98 ? -5.002 15.549 -18.510 1.00 41.94 98 ALA A O 1
ATOM 768 N N . LEU A 1 99 ? -7.146 15.306 -19.177 1.00 40.81 99 LEU A N 1
ATOM 769 C CA . LEU A 1 99 ? -7.763 16.071 -18.086 1.00 40.81 99 LEU A CA 1
ATOM 770 C C . LEU A 1 99 ? -7.433 15.457 -16.719 1.00 40.81 99 LEU A C 1
ATOM 772 O O . LEU A 1 99 ? -7.055 16.139 -15.771 1.00 40.81 99 LEU A O 1
ATOM 776 N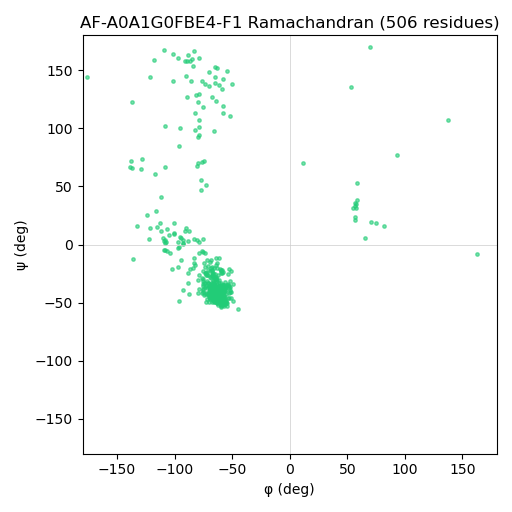 N . GLY A 1 100 ? -7.511 14.130 -16.635 1.00 41.84 100 GLY A N 1
ATOM 777 C CA . GLY A 1 100 ? -7.166 13.419 -15.422 1.00 41.84 100 GLY A CA 1
ATOM 778 C C . GLY A 1 100 ? -5.671 13.498 -15.072 1.00 41.84 100 GLY A C 1
ATOM 779 O O . GLY A 1 100 ? -5.339 13.566 -13.893 1.00 41.84 100 GLY A O 1
ATOM 780 N N . ARG A 1 101 ? -4.762 13.537 -16.061 1.00 45.94 101 ARG A N 1
ATOM 781 C CA . ARG A 1 101 ? -3.305 13.697 -15.854 1.00 45.94 101 ARG A CA 1
ATOM 782 C C . ARG A 1 101 ? -2.903 15.083 -15.354 1.00 45.94 101 ARG A C 1
ATOM 784 O O . ARG A 1 101 ? -1.947 15.167 -14.581 1.00 45.94 101 ARG A O 1
ATOM 791 N N . GLU A 1 102 ? -3.583 16.122 -15.829 1.00 40.19 102 GLU A N 1
ATOM 792 C CA . GLU A 1 102 ? -3.387 17.521 -15.430 1.00 40.19 102 GLU A CA 1
ATOM 793 C C . GLU A 1 102 ? -3.865 17.742 -13.993 1.00 40.19 102 GLU A C 1
ATOM 795 O O . GLU A 1 102 ? -3.201 18.378 -13.186 1.00 40.19 102 GLU A O 1
ATOM 800 N N . MET A 1 103 ? -4.957 17.083 -13.617 1.00 38.78 103 MET A N 1
ATOM 801 C CA . MET A 1 103 ? -5.453 17.143 -12.253 1.00 38.78 103 MET A CA 1
ATOM 802 C C . MET A 1 103 ? -4.660 16.231 -11.299 1.00 38.78 103 MET A C 1
ATOM 804 O O . MET A 1 103 ? -4.324 16.693 -10.219 1.00 38.78 103 MET A O 1
ATOM 808 N N . LEU A 1 104 ? -4.224 15.022 -11.706 1.00 41.84 104 LEU A N 1
ATOM 809 C CA . LEU A 1 104 ? -3.248 14.159 -10.987 1.00 41.84 104 LEU A CA 1
ATOM 810 C C . LEU A 1 104 ? -1.945 14.879 -10.581 1.00 41.84 104 LEU A C 1
ATOM 812 O O . LEU A 1 104 ? -1.242 14.418 -9.687 1.00 41.84 104 LEU A O 1
ATOM 816 N N . TYR A 1 105 ? -1.596 15.973 -11.255 1.00 38.97 105 TYR A N 1
ATOM 817 C CA . TYR A 1 105 ? -0.425 16.796 -10.957 1.00 38.97 105 TYR A CA 1
ATOM 818 C C . TYR A 1 105 ? -0.669 17.745 -9.766 1.00 38.97 105 TYR A C 1
ATOM 820 O O . TYR A 1 105 ? 0.158 17.794 -8.860 1.00 38.97 105 TYR A O 1
ATOM 828 N N . GLU A 1 106 ? -1.847 18.371 -9.683 1.00 36.16 106 GLU A N 1
ATOM 829 C CA . GLU A 1 106 ? -2.306 19.143 -8.509 1.00 36.16 106 GLU A CA 1
ATOM 830 C C . GLU A 1 106 ? -2.520 18.249 -7.259 1.00 36.16 106 GLU A C 1
ATOM 832 O O . GLU A 1 106 ? -2.484 18.721 -6.124 1.00 36.16 106 GLU A O 1
ATOM 837 N N . GLN A 1 107 ? -2.691 16.928 -7.440 1.00 42.78 107 GLN A N 1
ATOM 838 C CA . GLN A 1 107 ? -2.916 15.950 -6.357 1.00 42.78 107 GLN A CA 1
ATOM 839 C C . GLN A 1 107 ? -1.723 15.735 -5.417 1.00 42.78 107 GLN A C 1
ATOM 841 O O . GLN A 1 107 ? -1.923 15.338 -4.266 1.00 42.78 107 GLN A O 1
ATOM 846 N N . HIS A 1 108 ? -0.485 15.941 -5.875 1.00 37.53 108 HIS A N 1
ATOM 847 C CA . HIS A 1 108 ? 0.695 15.482 -5.130 1.00 37.53 108 HIS A CA 1
ATOM 848 C C . HIS A 1 108 ? 0.952 16.251 -3.822 1.00 37.53 108 HIS A C 1
ATOM 850 O O . HIS A 1 108 ? 1.691 15.759 -2.972 1.00 37.53 108 HIS A O 1
ATOM 856 N N . LEU A 1 109 ? 0.305 17.406 -3.642 1.00 36.72 109 LEU A N 1
ATOM 857 C CA . LEU A 1 109 ? 0.364 18.221 -2.426 1.00 36.72 109 LEU A CA 1
ATOM 858 C C . LEU A 1 109 ? -0.782 17.948 -1.431 1.00 36.72 109 LEU A C 1
ATOM 860 O O . LEU A 1 109 ? -0.666 18.367 -0.284 1.00 36.72 109 LEU A O 1
ATOM 864 N N . TYR A 1 110 ? -1.851 17.231 -1.822 1.00 34.88 110 TYR A N 1
ATOM 865 C CA . TYR A 1 110 ? -3.088 17.149 -1.019 1.00 34.88 110 TYR A CA 1
ATOM 866 C C . TYR A 1 110 ? -3.737 15.752 -0.874 1.00 34.88 110 TYR A C 1
ATOM 868 O O . TYR A 1 110 ? -4.628 15.601 -0.043 1.00 34.88 110 TYR A O 1
ATOM 876 N N . LEU A 1 111 ? -3.344 14.725 -1.647 1.00 38.91 111 LEU A N 1
ATOM 877 C CA . LEU A 1 111 ? -4.158 13.501 -1.828 1.00 38.91 111 LEU A CA 1
ATOM 878 C C . LEU A 1 111 ? -3.508 12.149 -1.497 1.00 38.91 111 LEU A C 1
ATOM 880 O O . LEU A 1 111 ? -3.971 11.117 -1.986 1.00 38.91 111 LEU A O 1
ATOM 884 N N . VAL A 1 112 ? -2.499 12.094 -0.629 1.00 41.53 112 VAL A N 1
ATOM 885 C CA . VAL A 1 112 ? -2.011 10.786 -0.141 1.00 41.53 112 VAL A CA 1
ATOM 886 C C . VAL A 1 112 ? -3.123 9.992 0.584 1.00 41.53 112 VAL A C 1
ATOM 888 O O . VAL A 1 112 ? -3.106 8.766 0.542 1.00 41.53 112 VAL A O 1
ATOM 891 N N . ASP A 1 113 ? -4.161 10.657 1.108 1.00 41.38 113 ASP A N 1
ATOM 892 C CA . ASP A 1 113 ? -5.164 10.010 1.972 1.00 41.38 113 ASP A CA 1
ATOM 893 C C . ASP A 1 113 ? -6.471 9.557 1.291 1.00 41.38 113 ASP A C 1
ATOM 895 O O . ASP A 1 113 ? -7.204 8.758 1.862 1.00 41.38 113 ASP A O 1
ATOM 899 N N . LEU A 1 114 ? -6.833 10.079 0.113 1.00 47.16 114 LEU A N 1
ATOM 900 C CA . LEU A 1 114 ? -8.214 9.966 -0.410 1.00 47.16 114 LEU A CA 1
ATOM 901 C C . LEU A 1 114 ? -8.405 8.931 -1.537 1.00 47.16 114 LEU A C 1
ATOM 903 O O . LEU A 1 114 ? -9.538 8.721 -1.947 1.00 47.16 114 LEU A O 1
ATOM 907 N N . ALA A 1 115 ? -7.328 8.331 -2.066 1.00 52.72 115 ALA A N 1
ATOM 908 C CA . ALA A 1 115 ? -7.280 7.330 -3.158 1.00 52.72 115 ALA A CA 1
ATOM 909 C C . ALA A 1 115 ? -8.593 7.109 -3.975 1.00 52.72 115 ALA A C 1
ATOM 911 O O . ALA A 1 115 ? -9.207 6.043 -3.919 1.00 52.72 115 ALA A O 1
ATOM 912 N N . PRO A 1 116 ? -9.034 8.072 -4.808 1.00 50.19 116 PRO A N 1
ATOM 913 C CA . PRO A 1 116 ? -10.381 8.045 -5.399 1.00 50.19 116 PRO A CA 1
ATOM 914 C C . PRO A 1 116 ? -10.626 6.901 -6.399 1.00 50.19 116 PRO A C 1
ATOM 916 O O . PRO A 1 116 ? -11.764 6.495 -6.627 1.00 50.19 116 PRO A O 1
ATOM 919 N N . ILE A 1 117 ? -9.555 6.378 -7.005 1.00 50.22 117 ILE A N 1
ATOM 920 C CA . ILE A 1 117 ? -9.601 5.245 -7.942 1.00 50.22 117 ILE A CA 1
ATOM 921 C C . ILE A 1 117 ? -9.935 3.941 -7.209 1.00 50.22 117 ILE A C 1
ATOM 923 O O . ILE A 1 117 ? -10.776 3.186 -7.695 1.00 50.22 117 ILE A O 1
ATOM 927 N N . SER A 1 118 ? -9.326 3.684 -6.045 1.00 53.38 118 SER A N 1
ATOM 928 C CA . SER A 1 118 ? -9.599 2.460 -5.282 1.00 53.38 118 SER A CA 1
ATOM 929 C C . SER A 1 118 ? -11.021 2.474 -4.731 1.00 53.38 118 SER A C 1
ATOM 931 O O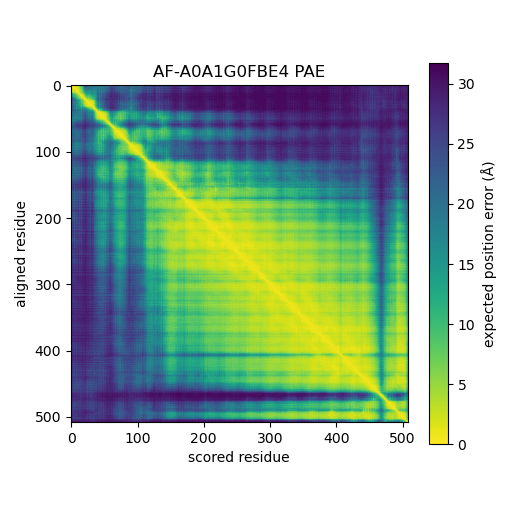 . SER A 1 118 ? -11.728 1.484 -4.855 1.00 53.38 118 SER A O 1
ATOM 933 N N . ILE A 1 119 ? -11.500 3.624 -4.251 1.00 56.28 119 ILE A N 1
ATOM 934 C CA . ILE A 1 119 ? -12.884 3.782 -3.777 1.00 56.28 119 ILE A CA 1
ATOM 935 C C . ILE A 1 119 ? -13.886 3.504 -4.898 1.00 56.28 119 ILE A C 1
ATOM 937 O O . ILE A 1 119 ? -14.895 2.837 -4.692 1.00 56.28 119 ILE A O 1
ATOM 941 N N . PHE A 1 120 ? -13.611 3.975 -6.112 1.00 57.41 120 PHE A N 1
ATOM 942 C CA . PHE A 1 120 ? -14.465 3.674 -7.254 1.00 57.41 120 PHE A CA 1
ATOM 943 C C . PHE A 1 120 ? -14.474 2.180 -7.605 1.00 57.41 120 PHE A C 1
ATOM 945 O O . PHE A 1 120 ? -15.539 1.629 -7.877 1.00 57.41 120 PHE A O 1
ATOM 952 N N . GLN A 1 121 ? -13.308 1.526 -7.601 1.00 55.41 121 GLN A N 1
ATOM 953 C CA . GLN A 1 121 ? -13.204 0.082 -7.833 1.00 55.41 121 GLN A CA 1
ATOM 954 C C . GLN A 1 121 ? -13.984 -0.704 -6.781 1.00 55.41 121 GLN A C 1
ATOM 956 O O . GLN A 1 121 ? -14.740 -1.600 -7.143 1.00 55.41 121 GLN A O 1
ATOM 961 N N . VAL A 1 122 ? -13.875 -0.303 -5.518 1.00 60.28 122 VAL A N 1
ATOM 962 C CA . VAL A 1 122 ? -14.625 -0.859 -4.391 1.00 60.28 122 VAL A CA 1
ATOM 963 C C . VAL A 1 122 ? -16.137 -0.702 -4.600 1.00 60.28 122 VAL A C 1
ATOM 965 O O . VAL A 1 122 ? -16.874 -1.686 -4.583 1.00 60.28 122 VAL A O 1
ATOM 968 N N . LEU A 1 123 ? -16.621 0.509 -4.907 1.00 62.41 123 LEU A N 1
ATOM 969 C CA . LEU A 1 123 ? -18.045 0.751 -5.185 1.00 62.41 123 LEU A CA 1
ATOM 970 C C . LEU A 1 123 ? -18.540 -0.039 -6.401 1.00 62.41 123 LEU A C 1
ATOM 972 O O . LEU A 1 123 ? -19.687 -0.483 -6.431 1.00 62.41 123 LEU A O 1
ATOM 976 N N . GLN A 1 124 ? -17.693 -0.207 -7.415 1.00 61.91 124 GLN A N 1
ATOM 977 C CA . GLN A 1 124 ? -18.010 -0.988 -8.604 1.00 61.91 124 GLN A CA 1
ATOM 978 C C . GLN A 1 124 ? -18.088 -2.487 -8.296 1.00 61.91 124 GLN A C 1
ATOM 980 O O . GLN A 1 124 ? -19.039 -3.131 -8.732 1.00 61.91 124 GLN A O 1
ATOM 985 N N . GLN A 1 125 ? -17.129 -3.034 -7.548 1.00 60.94 125 GLN A N 1
ATOM 986 C CA . GLN A 1 125 ? -17.123 -4.437 -7.119 1.00 60.94 125 GLN A CA 1
ATOM 987 C C . GLN A 1 125 ? -18.330 -4.757 -6.233 1.00 60.94 125 GLN A C 1
ATOM 989 O O . GLN A 1 125 ? -18.941 -5.810 -6.386 1.00 60.94 125 GLN A O 1
ATOM 994 N N . ALA A 1 126 ? -18.732 -3.809 -5.386 1.00 59.44 126 ALA A N 1
ATOM 995 C CA . ALA A 1 126 ? -19.907 -3.926 -4.534 1.00 59.44 126 ALA A CA 1
ATOM 996 C C . ALA A 1 126 ? -21.243 -3.631 -5.253 1.00 59.44 126 ALA A C 1
ATOM 998 O O . ALA A 1 126 ? -22.288 -3.619 -4.608 1.00 59.44 126 ALA A O 1
ATOM 999 N N . ASN A 1 127 ? -21.250 -3.370 -6.571 1.00 64.12 127 ASN A N 1
ATOM 1000 C CA . ASN A 1 127 ? -22.446 -2.967 -7.333 1.00 64.12 127 ASN A CA 1
ATOM 1001 C C . ASN A 1 127 ? -23.158 -1.697 -6.806 1.00 64.12 127 ASN A C 1
ATOM 1003 O O . ASN A 1 127 ? -24.329 -1.454 -7.095 1.00 64.12 127 ASN A O 1
ATOM 1007 N N . LEU A 1 128 ? -22.443 -0.831 -6.088 1.00 63.38 128 LEU A N 1
ATOM 1008 C CA . LEU A 1 128 ? -22.962 0.403 -5.482 1.00 63.38 128 LEU A CA 1
ATOM 1009 C C . LEU A 1 128 ? -22.747 1.643 -6.347 1.00 63.38 128 LEU A C 1
ATOM 1011 O O . LEU A 1 128 ? -22.993 2.769 -5.909 1.00 63.38 128 LEU A O 1
ATOM 1015 N N . LEU A 1 129 ? -22.257 1.477 -7.570 1.00 61.38 129 LEU A N 1
ATOM 1016 C CA . LEU A 1 129 ? -21.925 2.593 -8.439 1.00 61.38 129 LEU A CA 1
ATOM 1017 C C . LEU A 1 129 ? -23.167 3.163 -9.147 1.00 61.38 129 LEU A C 1
ATOM 1019 O O . LEU A 1 129 ? -23.325 3.053 -10.365 1.00 61.38 129 LEU A O 1
ATOM 1023 N N . THR A 1 130 ? -24.059 3.775 -8.368 1.00 60.88 130 THR A N 1
ATOM 1024 C CA . THR A 1 130 ? -25.314 4.365 -8.846 1.00 60.88 130 THR A CA 1
ATOM 1025 C C . THR A 1 130 ? -25.232 5.886 -8.974 1.00 60.88 130 THR A C 1
ATOM 1027 O O . THR A 1 130 ? -24.357 6.556 -8.422 1.00 60.88 130 THR A O 1
ATOM 1030 N N . HIS A 1 131 ? -26.190 6.446 -9.711 1.00 51.97 131 HIS A N 1
ATOM 1031 C CA . HIS A 1 131 ? -26.354 7.882 -9.907 1.00 51.97 131 HIS A CA 1
ATOM 1032 C C . HIS A 1 131 ? -26.533 8.665 -8.603 1.00 51.97 131 HIS A C 1
ATOM 1034 O O . HIS A 1 131 ? -25.978 9.755 -8.444 1.00 51.97 131 HIS A O 1
ATOM 1040 N N . GLU A 1 132 ? -27.283 8.094 -7.671 1.00 59.91 132 GLU A N 1
ATOM 1041 C CA . GLU A 1 132 ? -27.551 8.714 -6.381 1.00 59.91 132 GLU A CA 1
ATOM 1042 C C . GLU A 1 132 ? -26.337 8.606 -5.452 1.00 59.91 132 GLU A C 1
ATOM 1044 O O . GLU A 1 132 ? -25.926 9.602 -4.862 1.00 59.91 132 GLU A O 1
ATOM 1049 N N . ASN A 1 133 ? -25.664 7.452 -5.434 1.00 62.75 133 ASN A N 1
ATOM 1050 C CA . ASN A 1 133 ? -24.490 7.230 -4.589 1.00 62.75 133 ASN A CA 1
ATOM 1051 C C . ASN A 1 133 ? -23.323 8.143 -4.986 1.00 62.75 133 ASN A C 1
ATOM 1053 O O . ASN A 1 133 ? -22.691 8.754 -4.128 1.00 62.75 133 ASN A O 1
ATOM 1057 N N . ILE A 1 134 ? -23.079 8.320 -6.292 1.00 59.06 134 ILE A N 1
ATOM 1058 C CA . ILE A 1 134 ? -22.080 9.282 -6.779 1.00 59.06 134 ILE A CA 1
ATOM 1059 C C . ILE A 1 134 ? -22.456 10.703 -6.346 1.00 59.06 134 ILE A C 1
ATOM 1061 O O . ILE A 1 134 ? -21.605 11.421 -5.832 1.00 59.06 134 ILE A O 1
ATOM 1065 N N . ARG A 1 135 ? -23.721 11.122 -6.501 1.00 58.16 135 ARG A N 1
ATOM 1066 C CA . ARG A 1 135 ? -24.165 12.454 -6.049 1.00 58.16 135 ARG A CA 1
ATOM 1067 C C . ARG A 1 135 ? -23.932 12.669 -4.564 1.00 58.16 135 ARG A C 1
ATOM 1069 O O . ARG A 1 135 ? -23.537 13.763 -4.176 1.00 58.16 135 ARG A O 1
ATOM 1076 N N . ILE A 1 136 ? -24.160 11.646 -3.753 1.00 62.19 136 ILE A N 1
ATOM 1077 C CA . ILE A 1 136 ? -23.997 11.723 -2.305 1.00 62.19 136 ILE A CA 1
ATOM 1078 C C . ILE A 1 136 ? -22.516 11.823 -1.940 1.00 62.19 136 ILE A C 1
ATOM 1080 O O . ILE A 1 136 ? -22.156 12.718 -1.184 1.00 62.19 136 ILE A O 1
ATOM 1084 N N . LEU A 1 137 ? -21.633 11.047 -2.567 1.00 63.72 137 LEU A N 1
ATOM 1085 C CA . LEU A 1 137 ? -20.182 11.174 -2.363 1.00 63.72 137 LEU A CA 1
ATOM 1086 C C . LEU A 1 137 ? -19.637 12.536 -2.803 1.00 63.72 137 LEU A C 1
ATOM 1088 O O . LEU A 1 137 ? -18.810 13.129 -2.116 1.00 63.72 137 LEU A O 1
ATOM 1092 N N . LEU A 1 138 ? -20.149 13.080 -3.909 1.00 56.91 138 LEU A N 1
ATOM 1093 C CA . LEU A 1 138 ? -19.801 14.432 -4.346 1.00 56.91 138 LEU A CA 1
ATOM 1094 C C . LEU A 1 138 ? -20.363 15.504 -3.402 1.00 56.91 138 LEU A C 1
ATOM 1096 O O . LEU A 1 138 ? -19.745 16.543 -3.200 1.00 56.91 138 LEU A O 1
ATOM 1100 N N . ARG A 1 139 ? -21.528 15.268 -2.797 1.00 57.50 139 ARG A N 1
ATOM 1101 C CA . ARG A 1 139 ? -22.130 16.191 -1.830 1.00 57.50 139 ARG A CA 1
ATOM 1102 C C . ARG A 1 139 ? -21.444 16.125 -0.465 1.00 57.50 139 ARG A C 1
ATOM 1104 O O . ARG A 1 139 ? -21.379 17.148 0.213 1.00 57.50 139 ARG A O 1
ATOM 1111 N N . TYR A 1 140 ? -20.878 14.981 -0.087 1.00 61.56 140 TYR A N 1
ATOM 1112 C CA . TYR A 1 140 ? -20.211 14.749 1.199 1.00 61.56 140 TYR A CA 1
ATOM 1113 C C . TYR A 1 140 ? -18.800 14.169 0.997 1.00 61.56 140 TYR A C 1
ATOM 1115 O O . TYR A 1 140 ? -18.580 12.985 1.252 1.00 61.56 140 TYR A O 1
ATOM 1123 N N . PRO A 1 141 ? -17.824 14.980 0.544 1.00 55.56 141 PRO A N 1
ATOM 1124 C CA . PRO A 1 141 ? -16.519 14.461 0.138 1.00 55.56 141 PRO A CA 1
ATOM 1125 C C . PRO A 1 141 ? -15.687 13.885 1.282 1.00 55.56 141 PRO A C 1
ATOM 1127 O O . PRO A 1 141 ? -14.830 13.049 1.035 1.00 55.56 141 PRO A O 1
ATOM 1130 N N . ASP A 1 142 ? -15.953 14.270 2.528 1.00 58.66 142 ASP A N 1
ATOM 1131 C CA . ASP A 1 142 ? -15.258 13.712 3.692 1.00 58.66 142 ASP A CA 1
ATOM 1132 C C . ASP A 1 142 ? -15.593 12.222 3.903 1.00 58.66 142 ASP A C 1
ATOM 1134 O O . ASP A 1 142 ? -14.739 11.455 4.347 1.00 58.66 142 ASP A O 1
ATOM 1138 N N . ARG A 1 143 ? -16.770 11.762 3.444 1.00 65.44 143 ARG A N 1
ATOM 1139 C CA . ARG A 1 143 ? -17.133 10.332 3.439 1.00 65.44 143 ARG A CA 1
ATOM 1140 C C . ARG A 1 143 ? -16.278 9.508 2.486 1.00 65.44 143 ARG A C 1
ATOM 1142 O O . ARG A 1 143 ? -16.098 8.317 2.697 1.00 65.44 143 ARG A O 1
ATOM 1149 N N . ILE A 1 144 ? -15.716 10.128 1.447 1.00 58.97 144 ILE A N 1
ATOM 1150 C CA . ILE A 1 144 ? -14.824 9.447 0.499 1.00 58.97 144 ILE A CA 1
ATOM 1151 C C . ILE A 1 144 ? -13.598 8.913 1.256 1.00 58.97 144 ILE A C 1
ATOM 1153 O O . ILE A 1 144 ? -13.230 7.756 1.073 1.00 58.97 144 ILE A O 1
ATOM 1157 N N . ARG A 1 145 ? -13.013 9.703 2.170 1.00 56.41 145 ARG A N 1
ATOM 1158 C CA . ARG A 1 145 ? -11.861 9.267 2.980 1.00 56.41 145 ARG A CA 1
ATOM 1159 C C . ARG A 1 145 ? -12.211 8.063 3.859 1.00 56.41 145 ARG A C 1
ATOM 1161 O O . ARG A 1 145 ? -11.470 7.085 3.876 1.00 56.41 145 ARG A O 1
A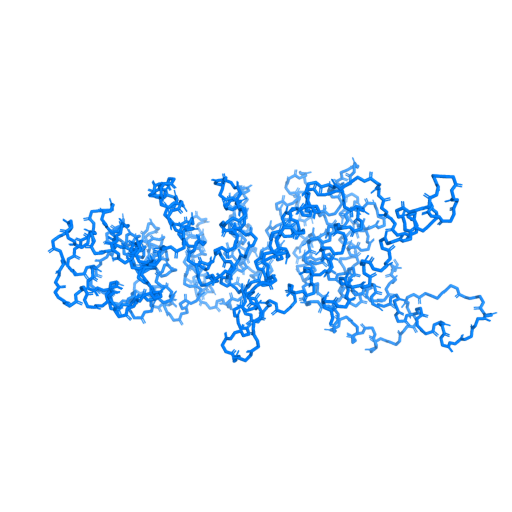TOM 1168 N N . ASN A 1 146 ? -13.354 8.132 4.537 1.00 64.44 146 ASN A N 1
ATOM 1169 C CA . ASN A 1 146 ? -13.798 7.110 5.483 1.00 64.44 146 ASN A CA 1
ATOM 1170 C C . ASN A 1 146 ? -14.147 5.796 4.780 1.00 64.44 146 ASN A C 1
ATOM 1172 O O . ASN A 1 146 ? -13.743 4.732 5.236 1.00 64.44 146 ASN A O 1
ATOM 1176 N N . ILE A 1 147 ? -14.817 5.866 3.626 1.00 66.81 147 ILE A N 1
ATOM 1177 C CA . ILE A 1 147 ? -15.226 4.694 2.845 1.00 66.81 147 ILE A CA 1
ATOM 1178 C C . ILE A 1 147 ? -14.035 3.814 2.475 1.00 66.81 147 ILE A C 1
ATOM 1180 O O . ILE A 1 147 ? -14.150 2.599 2.546 1.00 66.81 147 ILE A O 1
ATOM 1184 N N . LYS A 1 148 ? -12.874 4.378 2.130 1.00 63.09 148 LYS A N 1
ATOM 1185 C CA . LYS A 1 148 ? -11.687 3.555 1.854 1.00 63.09 148 LYS A CA 1
ATOM 1186 C C . LYS A 1 148 ? -11.290 2.720 3.073 1.00 63.09 148 LYS A C 1
ATOM 1188 O O . LYS A 1 148 ? -11.155 1.511 2.952 1.00 63.09 148 LYS A O 1
ATOM 1193 N N . GLN A 1 149 ? -11.123 3.362 4.227 1.00 63.69 149 GLN A N 1
ATOM 1194 C CA . GLN A 1 149 ? -10.699 2.690 5.456 1.00 63.69 149 GLN A CA 1
ATOM 1195 C C . GLN A 1 149 ? -11.755 1.685 5.939 1.00 63.69 149 GLN A C 1
ATOM 1197 O O . GLN A 1 149 ? -11.414 0.582 6.345 1.00 63.69 149 GLN A O 1
ATOM 1202 N N . ILE A 1 150 ? -13.040 2.027 5.818 1.00 69.12 150 ILE A N 1
ATOM 1203 C CA . ILE A 1 150 ? -14.153 1.124 6.129 1.00 69.12 150 ILE A CA 1
ATOM 1204 C C . ILE A 1 150 ? -14.109 -0.095 5.212 1.00 69.12 150 ILE A C 1
ATOM 1206 O O . ILE A 1 150 ? -14.106 -1.214 5.694 1.00 69.12 150 ILE A O 1
ATOM 1210 N N . PHE A 1 151 ? -14.038 0.073 3.896 1.00 64.75 151 PHE A N 1
ATOM 1211 C CA . PHE A 1 151 ? -14.026 -1.082 3.000 1.00 64.75 151 PHE A CA 1
ATOM 1212 C C . PHE A 1 151 ? -12.714 -1.873 3.067 1.00 64.75 151 PHE A C 1
ATOM 1214 O O . PHE A 1 151 ? -12.731 -3.069 2.842 1.00 64.75 151 PHE A O 1
ATOM 1221 N N . GLU A 1 152 ? -11.581 -1.271 3.426 1.00 65.12 152 GLU A N 1
ATOM 1222 C CA . GLU A 1 152 ? -10.352 -2.039 3.651 1.00 65.12 152 GLU A CA 1
ATOM 1223 C C . GLU A 1 152 ? -10.417 -2.846 4.956 1.00 65.12 152 GLU A C 1
ATOM 1225 O O . GLU A 1 152 ? -10.027 -4.006 4.958 1.00 65.12 152 GLU A O 1
ATOM 1230 N N . THR A 1 153 ? -10.935 -2.275 6.047 1.00 65.38 153 THR A N 1
ATOM 1231 C CA . THR A 1 153 ? -10.895 -2.905 7.378 1.00 65.38 153 THR A CA 1
ATOM 1232 C C . THR A 1 153 ? -12.185 -3.661 7.729 1.00 65.38 153 THR A C 1
ATOM 1234 O O . THR A 1 153 ? -12.146 -4.817 8.130 1.00 65.38 153 THR A O 1
ATOM 1237 N N . ILE A 1 154 ? -13.355 -3.051 7.549 1.00 75.56 154 ILE A N 1
ATOM 1238 C CA . ILE A 1 154 ? -14.663 -3.622 7.921 1.00 75.56 154 ILE A CA 1
ATOM 1239 C C . ILE A 1 154 ? -15.112 -4.713 6.938 1.00 75.56 154 ILE A C 1
ATOM 1241 O O . ILE A 1 154 ? -15.796 -5.657 7.334 1.00 75.56 154 ILE A O 1
ATOM 1245 N N . GLU A 1 155 ? -14.746 -4.616 5.656 1.00 70.75 155 GLU A N 1
ATOM 1246 C CA . GLU A 1 155 ? -15.055 -5.677 4.685 1.00 70.75 155 GLU A CA 1
ATOM 1247 C C . GLU A 1 155 ? -14.253 -6.953 4.957 1.00 70.75 155 GLU A C 1
ATOM 1249 O O . GLU A 1 155 ? -14.811 -8.044 4.850 1.00 70.75 155 GLU A O 1
ATOM 1254 N N . GLN A 1 156 ? -12.982 -6.826 5.361 1.00 68.94 156 GLN A N 1
ATOM 1255 C CA . GLN A 1 156 ? -12.163 -7.968 5.788 1.00 68.94 156 GLN A CA 1
ATOM 1256 C C . GLN A 1 156 ? -12.790 -8.682 6.991 1.00 68.94 156 GLN A C 1
ATOM 1258 O O . GLN A 1 156 ? -12.835 -9.910 7.026 1.00 68.94 156 GLN A O 1
ATOM 1263 N N . GLU A 1 157 ? -13.366 -7.910 7.912 1.00 72.25 157 GLU A N 1
ATOM 1264 C CA . GLU A 1 157 ? -14.116 -8.400 9.075 1.00 72.25 157 GLU A CA 1
ATOM 1265 C C . GLU A 1 157 ? -15.554 -8.849 8.745 1.00 72.25 157 GLU A C 1
ATOM 1267 O O . GLU A 1 157 ? -16.304 -9.247 9.629 1.00 72.25 157 GLU A O 1
ATOM 1272 N N . GLN A 1 158 ? -15.971 -8.798 7.472 1.00 77.50 158 GLN A N 1
ATOM 1273 C CA . GLN A 1 158 ? -17.307 -9.196 6.995 1.00 77.50 158 GLN A CA 1
ATOM 1274 C C . GLN A 1 158 ? -18.484 -8.462 7.670 1.00 77.50 158 GLN A C 1
ATOM 1276 O O . GLN A 1 158 ? -19.630 -8.909 7.612 1.00 77.50 158 GLN A O 1
ATOM 1281 N N . LEU A 1 159 ? -18.227 -7.293 8.256 1.00 76.25 159 LEU A N 1
ATOM 1282 C CA . LEU A 1 159 ? -19.218 -6.470 8.958 1.00 76.25 159 LEU A CA 1
ATOM 1283 C C . LEU A 1 159 ? -20.040 -5.577 8.018 1.00 76.25 159 LEU A C 1
ATOM 1285 O O . LEU A 1 159 ? -21.100 -5.043 8.365 1.00 76.25 159 LEU A O 1
ATOM 1289 N N . LEU A 1 160 ? -19.564 -5.397 6.789 1.00 77.38 160 LEU A N 1
ATOM 1290 C CA . LEU A 1 160 ? -20.206 -4.532 5.815 1.00 77.38 160 LEU A CA 1
ATOM 1291 C C . LEU A 1 160 ? -21.366 -5.260 5.111 1.00 77.38 160 LEU A C 1
ATOM 1293 O O . LEU A 1 160 ? -21.170 -6.001 4.145 1.00 77.38 160 LEU A O 1
ATOM 1297 N N . THR A 1 161 ? -22.600 -5.028 5.569 1.00 80.81 161 THR A N 1
ATOM 1298 C CA . THR A 1 161 ? -23.827 -5.574 4.960 1.00 80.81 161 THR A CA 1
ATOM 1299 C C . THR A 1 161 ? -24.303 -4.734 3.768 1.00 80.81 161 THR A C 1
ATOM 1301 O O . THR A 1 161 ? -23.852 -3.606 3.556 1.00 80.81 161 THR A O 1
ATOM 1304 N N . GLN A 1 162 ? -25.233 -5.263 2.962 1.00 74.19 162 GLN A N 1
ATOM 1305 C CA . GLN A 1 162 ? -25.869 -4.474 1.897 1.00 74.19 162 GLN A CA 1
ATOM 1306 C C . GLN A 1 162 ? -26.654 -3.283 2.465 1.00 74.19 162 GLN A C 1
ATOM 1308 O O . GLN A 1 162 ? -26.598 -2.192 1.911 1.00 74.19 162 GLN A O 1
ATOM 1313 N N . GLU A 1 163 ? -27.311 -3.461 3.610 1.00 79.75 163 GLU A N 1
ATOM 1314 C CA . GLU A 1 163 ? -28.023 -2.376 4.281 1.00 79.75 163 GLU A CA 1
ATOM 1315 C C . GLU A 1 163 ? -27.070 -1.262 4.737 1.00 79.75 163 GLU A C 1
ATOM 1317 O O . GLU A 1 163 ? -27.360 -0.087 4.518 1.00 79.75 163 GLU A O 1
ATOM 1322 N N . HIS A 1 164 ? -25.910 -1.610 5.307 1.00 79.69 164 HIS A N 1
ATOM 1323 C CA . HIS A 1 164 ? -24.883 -0.627 5.671 1.00 79.69 164 HIS A CA 1
ATOM 1324 C C . HIS A 1 164 ? -24.425 0.166 4.447 1.00 79.69 164 HIS A C 1
ATOM 1326 O O . HIS A 1 164 ? -24.373 1.395 4.491 1.00 79.69 164 HIS A O 1
ATOM 1332 N N . ARG A 1 165 ? -24.153 -0.528 3.334 1.00 74.44 165 ARG A N 1
ATOM 1333 C CA . ARG A 1 165 ? -23.766 0.090 2.058 1.00 74.44 165 ARG A CA 1
ATOM 1334 C C . ARG A 1 165 ? -24.829 1.070 1.553 1.00 74.44 165 ARG A C 1
ATOM 1336 O O . ARG A 1 165 ? -24.493 2.199 1.196 1.00 74.44 165 ARG A O 1
ATOM 1343 N N . ASP A 1 166 ? -26.096 0.665 1.569 1.00 74.19 166 ASP A N 1
ATOM 1344 C CA . ASP A 1 166 ? -27.210 1.489 1.097 1.00 74.19 166 ASP A CA 1
ATOM 1345 C C . ASP A 1 166 ? -27.429 2.719 1.997 1.00 74.19 166 ASP A C 1
ATOM 1347 O O . ASP A 1 166 ? -27.647 3.828 1.502 1.00 74.19 166 ASP A O 1
ATOM 1351 N N . ARG A 1 167 ? -27.327 2.556 3.324 1.00 80.88 167 ARG A N 1
ATOM 1352 C CA . ARG A 1 167 ? -27.535 3.649 4.287 1.00 80.88 167 ARG A CA 1
ATOM 1353 C C . ARG A 1 167 ? -26.369 4.633 4.353 1.00 80.88 167 ARG A C 1
ATOM 1355 O O . ARG A 1 167 ? -26.623 5.836 4.418 1.00 80.88 167 ARG A O 1
ATOM 1362 N N . LEU A 1 168 ? -25.119 4.163 4.281 1.00 74.69 168 LEU A N 1
ATOM 1363 C CA . LEU A 1 168 ? -23.914 5.011 4.206 1.00 74.69 168 LEU A CA 1
ATOM 1364 C C . LEU A 1 168 ? -23.981 5.994 3.034 1.00 74.69 168 LEU A C 1
ATOM 1366 O O . LEU A 1 168 ? -23.595 7.164 3.138 1.00 74.69 168 LEU A O 1
ATOM 1370 N N . LEU A 1 169 ? -24.510 5.505 1.915 1.00 71.81 169 LEU A N 1
ATOM 1371 C CA . LEU A 1 169 ? -24.673 6.257 0.683 1.00 71.81 169 LEU A CA 1
ATOM 1372 C C . LEU A 1 169 ? -26.029 6.963 0.612 1.00 71.81 169 LEU A C 1
ATOM 1374 O O . LEU A 1 169 ? -26.378 7.436 -0.456 1.00 71.81 169 LEU A O 1
ATOM 1378 N N . GLY A 1 170 ? -26.777 7.078 1.716 1.00 71.75 170 GLY A N 1
ATOM 1379 C CA . GLY A 1 170 ? -28.045 7.803 1.798 1.00 71.75 170 GLY A CA 1
ATOM 1380 C C . GLY A 1 170 ? -27.900 9.276 2.211 1.00 71.75 170 GLY A C 1
ATOM 1381 O O . GLY A 1 170 ? -26.933 9.690 2.861 1.00 71.75 170 GLY A O 1
ATOM 1382 N N . GLN A 1 171 ? -28.908 10.094 1.880 1.00 65.94 171 GLN A N 1
ATOM 1383 C CA . GLN A 1 171 ? -28.942 11.525 2.238 1.00 65.94 171 GLN A CA 1
ATOM 1384 C C . GLN A 1 171 ? -29.016 11.761 3.757 1.00 65.94 171 GLN A C 1
ATOM 1386 O O . GLN A 1 171 ? -28.552 12.787 4.244 1.00 65.94 171 GLN A O 1
ATOM 1391 N N . SER A 1 172 ? -29.552 10.797 4.506 1.00 75.88 172 SER A N 1
ATOM 1392 C CA . SER A 1 172 ? -29.673 10.821 5.967 1.00 75.88 172 SER A CA 1
ATOM 1393 C C . SER A 1 172 ? -28.594 9.994 6.676 1.00 75.88 172 SER A C 1
ATOM 1395 O O . SER A 1 172 ? -28.794 9.610 7.830 1.00 75.88 172 SER A O 1
ATOM 1397 N N . ALA A 1 173 ? -27.475 9.666 6.014 1.00 76.25 173 ALA A N 1
ATOM 1398 C CA . ALA A 1 173 ? -26.502 8.763 6.626 1.00 76.25 173 ALA A CA 1
ATOM 1399 C C . ALA A 1 173 ? -25.906 9.331 7.917 1.00 76.25 173 ALA A C 1
ATOM 1401 O O . ALA A 1 173 ? -25.745 8.578 8.853 1.00 76.25 173 ALA A O 1
ATOM 1402 N N . GLU A 1 174 ? -25.644 10.636 8.024 1.00 76.56 174 GLU A N 1
ATOM 1403 C CA . GLU A 1 174 ? -25.118 11.235 9.266 1.00 76.56 174 GLU A CA 1
ATOM 1404 C C . GLU A 1 174 ? -26.057 11.044 10.460 1.00 76.56 174 GLU A C 1
ATOM 1406 O O . GLU A 1 174 ? -25.616 10.647 11.536 1.00 76.56 174 GLU A O 1
ATOM 1411 N N . SER A 1 175 ? -27.361 11.280 10.273 1.00 82.88 175 SER A N 1
ATOM 1412 C CA . SER A 1 175 ? -28.351 11.014 11.322 1.00 82.88 175 SER A CA 1
ATOM 1413 C C . SER A 1 175 ? -28.441 9.526 11.634 1.00 82.88 175 SER A C 1
ATOM 1415 O O . SER A 1 175 ? -28.458 9.154 12.799 1.00 82.88 175 SER A O 1
ATOM 1417 N N . TRP A 1 176 ? -28.425 8.675 10.605 1.00 87.38 176 TRP A N 1
ATOM 1418 C CA . TRP A 1 176 ? -28.465 7.232 10.801 1.00 87.38 176 TRP A CA 1
ATOM 1419 C C . TRP A 1 176 ? -27.219 6.710 11.526 1.00 87.38 176 TRP A C 1
ATOM 1421 O O . TRP A 1 176 ? -27.368 5.946 12.463 1.00 87.38 176 TRP A O 1
ATOM 1431 N N . LEU A 1 177 ? -26.016 7.140 11.143 1.00 85.56 177 LEU A N 1
ATOM 1432 C CA . LEU A 1 177 ? -24.742 6.774 11.768 1.00 85.56 177 LEU A CA 1
ATOM 1433 C C . LEU A 1 177 ? -24.709 7.208 13.230 1.00 85.56 177 LEU A C 1
ATOM 1435 O O . LEU A 1 177 ? -24.279 6.454 14.093 1.00 85.56 177 LEU A O 1
ATOM 1439 N N . ARG A 1 178 ? -25.213 8.411 13.521 1.00 86.00 178 ARG A N 1
ATOM 1440 C CA . ARG A 1 178 ? -25.353 8.898 14.892 1.00 86.00 178 ARG A CA 1
ATOM 1441 C C . ARG A 1 178 ? -26.305 8.026 15.702 1.00 86.00 178 ARG A C 1
ATOM 1443 O O . ARG A 1 178 ? -25.974 7.649 16.822 1.00 86.00 178 ARG A O 1
ATOM 1450 N N . ASP A 1 179 ? -27.488 7.748 15.166 1.00 88.38 179 ASP A N 1
ATOM 1451 C CA . ASP A 1 179 ? -28.488 6.933 15.853 1.00 88.38 179 ASP A CA 1
ATOM 1452 C C . ASP A 1 179 ? -27.995 5.494 16.020 1.00 88.38 179 ASP A C 1
ATOM 1454 O O . ASP A 1 179 ? -28.117 4.936 17.101 1.00 88.38 179 ASP A O 1
ATOM 1458 N N . TRP A 1 180 ? -27.301 4.953 15.022 1.00 90.31 180 TRP A N 1
ATOM 1459 C CA . TRP A 1 180 ? -26.654 3.651 15.091 1.00 90.31 180 TRP A CA 1
ATOM 1460 C C . TRP A 1 180 ? -25.557 3.612 16.157 1.00 90.31 180 TRP A C 1
ATOM 1462 O O . TRP A 1 180 ? -25.583 2.731 17.008 1.00 90.31 180 TRP A O 1
ATOM 1472 N N . ALA A 1 181 ? -24.658 4.601 16.211 1.00 89.62 181 ALA A N 1
ATOM 1473 C CA . ALA A 1 181 ? -23.664 4.707 17.281 1.00 89.62 181 ALA A CA 1
ATOM 1474 C C . ALA A 1 181 ? -24.325 4.737 18.670 1.00 89.62 181 ALA A C 1
ATOM 1476 O O . ALA A 1 181 ? -23.852 4.096 19.607 1.00 89.62 181 ALA A O 1
ATOM 1477 N N . ARG A 1 182 ? -25.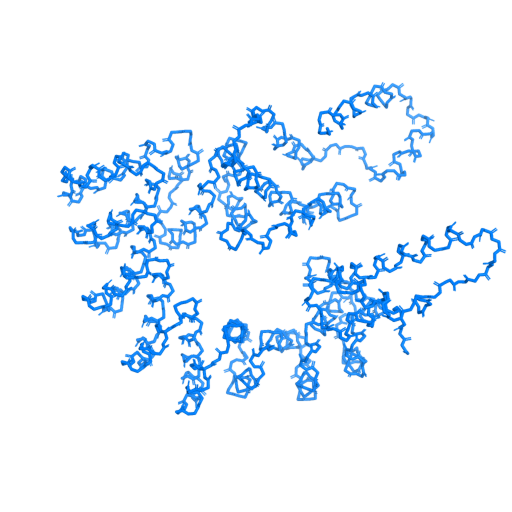453 5.446 18.813 1.00 91.25 182 ARG A N 1
ATOM 1478 C CA . ARG A 1 182 ? -26.227 5.452 20.063 1.00 91.25 182 ARG A CA 1
ATOM 1479 C C . ARG A 1 182 ? -26.824 4.082 20.353 1.00 91.25 182 ARG A C 1
ATOM 1481 O O . ARG A 1 182 ? -26.723 3.637 21.491 1.00 91.25 182 ARG A O 1
ATOM 1488 N N . ASP A 1 183 ? -27.413 3.425 19.361 1.00 91.81 183 ASP A N 1
ATOM 1489 C CA . ASP A 1 183 ? -27.989 2.087 19.492 1.00 91.81 183 ASP A CA 1
ATOM 1490 C C . ASP A 1 183 ? -26.930 1.068 19.930 1.00 91.81 183 ASP A C 1
ATOM 1492 O O . ASP A 1 183 ? -27.194 0.287 20.843 1.00 91.81 183 ASP A O 1
ATOM 1496 N N . LEU A 1 184 ? -25.713 1.133 19.380 1.00 90.94 184 LEU A N 1
ATOM 1497 C CA . LEU A 1 184 ? -24.574 0.310 19.808 1.00 90.94 184 LEU A CA 1
ATOM 1498 C C . LEU A 1 184 ? -24.212 0.574 21.277 1.00 90.94 184 LEU A C 1
ATOM 1500 O O . LEU A 1 184 ? -24.058 -0.361 22.064 1.00 90.94 184 LEU A O 1
ATOM 1504 N N . LEU A 1 185 ? -24.181 1.843 21.705 1.00 91.69 185 LEU A N 1
ATOM 1505 C CA . LEU A 1 185 ? -23.998 2.172 23.123 1.00 91.69 185 LEU A CA 1
ATOM 1506 C C . LEU A 1 185 ? -25.144 1.657 24.002 1.00 91.69 185 LEU A C 1
ATOM 1508 O O . LEU A 1 185 ? -24.891 1.219 25.122 1.00 91.69 185 LEU A O 1
ATOM 1512 N N . PHE A 1 186 ? -26.395 1.697 23.540 1.00 90.75 186 PHE A N 1
ATOM 1513 C CA . PHE A 1 186 ? -27.529 1.138 24.282 1.00 90.75 186 PHE A CA 1
ATOM 1514 C C . PHE A 1 186 ? -27.417 -0.384 24.416 1.00 90.75 186 PHE A C 1
ATOM 1516 O O . PHE A 1 186 ? -27.614 -0.911 25.513 1.00 90.75 186 PHE A O 1
ATOM 1523 N N . GLN A 1 187 ? -27.054 -1.082 23.338 1.00 89.12 187 GLN A N 1
ATOM 1524 C CA . GLN A 1 187 ? -26.834 -2.530 23.338 1.00 89.12 187 GLN A CA 1
ATOM 1525 C C . GLN A 1 187 ? -25.705 -2.924 24.300 1.00 89.12 187 GLN A C 1
ATOM 1527 O O . GLN A 1 187 ? -25.874 -3.844 25.101 1.00 89.12 187 GLN A O 1
ATOM 1532 N N . GLY A 1 188 ? -24.604 -2.165 24.297 1.00 83.75 188 GLY A N 1
ATOM 1533 C CA . GLY A 1 188 ? -23.489 -2.330 25.231 1.00 83.75 188 GLY A CA 1
ATOM 1534 C C . GLY A 1 188 ? -23.766 -1.858 26.664 1.00 83.75 188 GLY A C 1
ATOM 1535 O O . GLY A 1 188 ? -22.940 -2.084 27.543 1.00 83.75 188 GLY A O 1
ATOM 1536 N N . ARG A 1 189 ? -24.913 -1.212 26.934 1.00 90.75 189 ARG A N 1
ATOM 1537 C CA . ARG A 1 189 ? -25.238 -0.536 28.213 1.00 90.75 189 ARG A CA 1
ATOM 1538 C C . ARG A 1 189 ? -24.228 0.559 28.604 1.00 90.75 189 ARG A C 1
ATOM 1540 O O . ARG A 1 189 ? -23.962 0.786 29.782 1.00 90.75 189 ARG A O 1
ATOM 1547 N N . LEU A 1 190 ? -23.691 1.259 27.607 1.00 92.62 190 LEU A N 1
ATOM 1548 C CA . LEU A 1 190 ? -22.695 2.336 27.706 1.00 92.62 190 LEU A CA 1
ATOM 1549 C C . LEU A 1 190 ? -23.270 3.707 27.303 1.00 92.62 190 LEU A C 1
ATOM 1551 O O . LEU A 1 190 ? -22.534 4.652 27.018 1.00 92.62 190 LEU A O 1
ATOM 1555 N N . ASN A 1 191 ? -24.596 3.845 27.291 1.00 89.94 191 ASN A N 1
ATOM 1556 C CA . ASN A 1 191 ? -25.343 5.043 26.896 1.00 89.94 191 ASN A CA 1
ATOM 1557 C C . ASN A 1 191 ? -25.357 6.149 27.976 1.00 89.94 191 ASN A C 1
ATOM 1559 O O . ASN A 1 191 ? -26.407 6.713 28.299 1.00 89.94 191 ASN A O 1
ATOM 1563 N N . THR A 1 192 ? -24.199 6.460 28.562 1.00 90.75 192 THR A N 1
ATOM 1564 C CA . THR A 1 192 ? -24.077 7.529 29.564 1.00 90.75 192 THR A CA 1
ATOM 1565 C C . THR A 1 192 ? -24.386 8.900 28.941 1.00 90.75 192 THR A C 1
ATOM 1567 O O . THR A 1 192 ? -24.151 9.098 27.745 1.00 90.75 192 THR A O 1
ATOM 1570 N N . PRO A 1 193 ? -24.867 9.889 29.722 1.00 89.00 193 PRO A N 1
ATOM 1571 C CA . PRO A 1 193 ? -25.081 11.242 29.209 1.00 89.00 193 PRO A CA 1
ATOM 1572 C C . PRO A 1 193 ? -23.828 11.847 28.565 1.00 89.00 193 PRO A C 1
ATOM 1574 O O . PRO A 1 193 ? -23.945 12.539 27.561 1.00 89.00 193 PRO A O 1
ATOM 1577 N N . ALA A 1 194 ? -22.640 11.543 29.097 1.00 89.62 194 ALA A N 1
ATOM 1578 C CA . ALA A 1 194 ? -21.368 11.990 28.538 1.00 89.62 194 ALA A CA 1
ATOM 1579 C C . ALA A 1 194 ? -21.104 11.382 27.150 1.00 89.62 194 ALA A C 1
ATOM 1581 O O . ALA A 1 194 ? -20.832 12.119 26.205 1.00 89.62 194 ALA A O 1
ATOM 1582 N N . ASN A 1 195 ? -21.270 10.065 26.992 1.00 90.25 195 ASN A N 1
ATOM 1583 C CA . ASN A 1 195 ? -21.032 9.387 25.714 1.00 90.25 195 ASN A CA 1
ATOM 1584 C C . ASN A 1 195 ? -22.021 9.854 24.636 1.00 90.25 195 ASN A C 1
ATOM 1586 O O . ASN A 1 195 ? -21.639 10.153 23.504 1.00 90.25 195 ASN A O 1
ATOM 1590 N N . LEU A 1 196 ? -23.299 9.985 25.007 1.00 89.50 196 LEU A N 1
ATOM 1591 C CA . LEU A 1 196 ? -24.336 10.503 24.114 1.00 89.50 196 LEU A CA 1
ATOM 1592 C C . LEU A 1 196 ? -24.089 11.972 23.741 1.00 89.50 196 LEU A C 1
ATOM 1594 O O . LEU A 1 196 ? -24.344 12.369 22.602 1.00 89.50 196 LEU A O 1
ATOM 1598 N N . TYR A 1 197 ? -23.576 12.772 24.682 1.00 90.62 197 TYR A N 1
ATOM 1599 C CA . TYR A 1 197 ? -23.204 14.158 24.427 1.00 90.62 197 TYR A CA 1
ATOM 1600 C C . TYR A 1 197 ? -22.076 14.244 23.396 1.00 90.62 197 TYR A C 1
ATOM 1602 O O . TYR A 1 197 ? -22.242 14.964 22.414 1.00 90.62 197 TYR A O 1
ATOM 1610 N N . ILE A 1 198 ? -21.001 13.462 23.536 1.00 88.44 198 ILE A N 1
ATOM 1611 C CA . ILE A 1 198 ? -19.886 13.443 22.571 1.00 88.44 198 ILE A CA 1
ATOM 1612 C C . ILE A 1 198 ? -20.397 13.121 21.159 1.00 88.44 198 ILE A C 1
ATOM 1614 O O . ILE A 1 198 ? -20.182 13.901 20.234 1.00 88.44 198 ILE A O 1
ATOM 1618 N N . ILE A 1 199 ? -21.180 12.050 20.997 1.00 87.88 199 ILE A N 1
ATOM 1619 C CA . ILE A 1 199 ? -21.769 11.678 19.697 1.00 87.88 199 ILE A CA 1
ATOM 1620 C C . ILE A 1 199 ? -22.613 12.824 19.100 1.00 87.88 199 ILE A C 1
ATOM 1622 O O . ILE A 1 199 ? -22.620 13.050 17.888 1.00 87.88 199 ILE A O 1
ATOM 1626 N N . SER A 1 200 ? -23.327 13.579 19.941 1.00 85.31 200 SER A N 1
ATOM 1627 C CA . SER A 1 200 ? -24.131 14.719 19.483 1.00 85.31 200 SER A CA 1
ATOM 1628 C C . SER A 1 200 ? -23.289 15.917 19.023 1.00 85.31 200 SER A C 1
ATOM 1630 O O . SER A 1 200 ? -23.699 16.610 18.087 1.00 85.31 200 SER A O 1
ATOM 1632 N N . GLN A 1 201 ? -22.128 16.137 19.653 1.00 88.44 201 GLN A N 1
ATOM 1633 C CA . GLN A 1 201 ? -21.211 17.247 19.370 1.00 88.44 201 GLN A CA 1
ATOM 1634 C C . GLN A 1 201 ? -20.290 16.983 18.172 1.00 88.44 201 GLN A C 1
ATOM 1636 O O . GLN A 1 201 ? -19.766 17.935 17.601 1.00 88.44 201 GLN A O 1
ATOM 1641 N N . HIS A 1 202 ? -20.146 15.721 17.756 1.00 84.81 202 HIS A N 1
ATOM 1642 C CA . HIS A 1 202 ? -19.262 15.291 16.667 1.00 84.81 202 HIS A CA 1
ATOM 1643 C C . HIS A 1 202 ? -20.034 14.660 15.485 1.00 84.81 202 HIS A C 1
ATOM 1645 O O . HIS A 1 202 ? -19.852 13.483 15.173 1.00 84.81 202 HIS A O 1
ATOM 1651 N N . PRO A 1 203 ? -20.950 15.401 14.814 1.00 79.69 203 PRO A N 1
ATOM 1652 C CA . PRO A 1 203 ? -21.688 14.897 13.648 1.00 79.69 203 PRO A CA 1
ATOM 1653 C C . PRO A 1 203 ? -20.788 14.451 12.497 1.00 79.69 203 PRO A C 1
ATOM 1655 O O . PRO A 1 203 ? -21.119 13.479 11.825 1.00 79.69 203 PRO A O 1
ATOM 1658 N N . ALA A 1 204 ? -19.695 15.176 12.248 1.00 76.12 204 ALA A N 1
ATOM 1659 C CA . ALA A 1 204 ? -18.805 14.903 11.124 1.00 76.12 204 ALA A CA 1
ATOM 1660 C C . ALA A 1 204 ? -18.034 13.587 11.319 1.00 76.12 204 ALA A C 1
ATOM 1662 O O . ALA A 1 204 ? -17.724 12.897 10.352 1.00 76.12 204 ALA A O 1
ATOM 1663 N N . GLU A 1 205 ? -17.794 13.205 12.573 1.00 84.69 205 GLU A N 1
ATOM 1664 C CA . GLU A 1 205 ? -17.081 11.992 12.967 1.00 84.69 205 GLU A CA 1
ATOM 1665 C C . GLU A 1 205 ? -18.022 10.831 13.322 1.00 84.69 205 GLU A C 1
ATOM 1667 O O . GLU A 1 205 ? -17.558 9.751 13.679 1.00 84.69 205 GLU A O 1
ATOM 1672 N N . ALA A 1 206 ? -19.344 11.009 13.201 1.00 83.38 206 ALA A N 1
ATOM 1673 C CA . ALA A 1 206 ? -20.324 9.974 13.540 1.00 83.38 206 ALA A CA 1
ATOM 1674 C C . ALA A 1 206 ? -20.079 8.659 12.779 1.00 83.38 206 ALA A C 1
ATOM 1676 O O . ALA A 1 206 ? -20.317 7.585 13.322 1.00 83.38 206 ALA A O 1
ATOM 1677 N N . GLU A 1 207 ? -19.562 8.741 11.549 1.00 84.25 207 GLU A N 1
ATOM 1678 C CA . GLU A 1 207 ? -19.146 7.575 10.765 1.00 84.25 207 GLU A CA 1
ATOM 1679 C C . GLU A 1 207 ? -17.991 6.813 11.429 1.00 84.25 207 GLU A C 1
ATOM 1681 O O . GLU A 1 207 ? -18.086 5.606 11.632 1.00 84.25 207 GLU A O 1
ATOM 1686 N N . GLN A 1 208 ? -16.930 7.526 11.815 1.00 85.38 208 GLN A N 1
ATOM 1687 C CA . GLN A 1 208 ? -15.753 6.960 12.480 1.00 85.38 208 GLN A CA 1
ATOM 1688 C C . GLN A 1 208 ? -16.132 6.320 13.818 1.00 85.38 208 GLN A C 1
ATOM 1690 O O . GLN A 1 208 ? -15.713 5.203 14.111 1.00 85.38 208 GLN A O 1
ATOM 1695 N N . ILE A 1 209 ? -16.968 7.003 14.605 1.00 91.56 209 ILE A N 1
ATOM 1696 C CA . ILE A 1 209 ? -17.443 6.506 15.898 1.00 91.56 209 ILE A CA 1
ATOM 1697 C C . ILE A 1 209 ? -18.307 5.254 15.719 1.00 91.56 209 ILE A C 1
ATOM 1699 O O . ILE A 1 209 ? -18.075 4.264 16.404 1.00 91.56 209 ILE A O 1
ATOM 1703 N N . ALA A 1 210 ? -19.296 5.276 14.820 1.00 89.88 210 ALA A N 1
ATOM 1704 C CA . ALA A 1 210 ? -20.206 4.146 14.642 1.00 89.88 210 ALA A CA 1
ATOM 1705 C C . ALA A 1 210 ? -19.449 2.870 14.248 1.00 89.88 210 ALA A C 1
ATOM 1707 O O . ALA A 1 210 ? -19.638 1.832 14.876 1.00 89.88 210 ALA A O 1
ATOM 1708 N N . TRP A 1 211 ? -18.530 2.965 13.281 1.00 89.38 211 TRP A N 1
ATOM 1709 C CA . TRP A 1 211 ? -17.724 1.818 12.859 1.00 89.38 211 TRP A CA 1
ATOM 1710 C C . TRP A 1 211 ? -16.735 1.347 13.922 1.00 89.38 211 TRP A C 1
ATOM 1712 O O . TRP A 1 211 ? -16.523 0.145 14.050 1.00 89.38 211 TRP A O 1
ATOM 1722 N N . ALA A 1 212 ? -16.165 2.262 14.709 1.00 93.00 212 ALA A N 1
ATOM 1723 C CA . ALA A 1 212 ? -15.334 1.894 15.850 1.00 93.00 212 ALA A CA 1
ATOM 1724 C C . ALA A 1 212 ? -16.124 1.065 16.873 1.00 93.00 212 ALA A C 1
ATOM 1726 O O . ALA A 1 212 ? -15.665 0.010 17.303 1.00 93.00 212 ALA A O 1
ATOM 1727 N N . LEU A 1 213 ? -17.328 1.522 17.236 1.00 94.38 213 LEU A N 1
ATOM 1728 C CA . LEU A 1 213 ? -18.196 0.825 18.186 1.00 94.38 213 LEU A CA 1
ATOM 1729 C C . LEU A 1 213 ? -18.672 -0.527 17.638 1.00 94.38 213 LEU A C 1
ATOM 1731 O O . LEU A 1 213 ? -18.660 -1.507 18.376 1.00 94.38 213 LEU A O 1
ATOM 1735 N N . GLU A 1 214 ? -19.040 -0.598 16.356 1.00 91.31 214 GLU A N 1
ATOM 1736 C CA . GLU A 1 214 ? -19.446 -1.845 15.695 1.00 91.31 214 GLU A CA 1
ATOM 1737 C C . GLU A 1 214 ? -18.302 -2.868 15.700 1.00 91.31 214 GLU A C 1
ATOM 1739 O O . GLU A 1 214 ? -18.504 -4.020 16.081 1.00 91.31 214 GLU A O 1
ATOM 1744 N N . LEU A 1 215 ? -17.085 -2.442 15.340 1.00 90.81 215 LEU A N 1
ATOM 1745 C CA . LEU A 1 215 ? -15.902 -3.303 15.346 1.00 90.81 215 LEU A CA 1
ATOM 1746 C C . LEU A 1 215 ? -15.610 -3.836 16.753 1.00 90.81 215 LEU A C 1
ATOM 1748 O O . LEU A 1 215 ? -15.457 -5.044 16.932 1.00 90.81 215 LEU A O 1
ATOM 1752 N N . LEU A 1 216 ? -15.589 -2.955 17.758 1.00 93.00 216 LEU A N 1
ATOM 1753 C CA . LEU A 1 216 ? -15.383 -3.353 19.151 1.00 93.00 216 LEU A CA 1
ATOM 1754 C C . LEU A 1 216 ? -16.478 -4.319 19.619 1.00 93.00 216 LEU A C 1
ATOM 1756 O O . LEU A 1 216 ? -16.182 -5.308 20.283 1.00 93.00 216 LEU A O 1
ATOM 1760 N N . GLN A 1 217 ? -17.741 -4.084 19.261 1.00 92.50 217 GLN A N 1
ATOM 1761 C CA . GLN A 1 217 ? -18.834 -4.997 19.598 1.00 92.50 217 GLN A CA 1
ATOM 1762 C C . GLN A 1 217 ? -18.653 -6.367 18.949 1.00 92.50 217 GLN A C 1
ATOM 1764 O O . GLN A 1 217 ? -18.806 -7.384 19.626 1.00 92.50 217 GLN A O 1
ATOM 1769 N N . HIS A 1 218 ? -18.299 -6.397 17.666 1.00 89.69 218 HIS A N 1
ATOM 1770 C CA . HIS A 1 218 ? -18.077 -7.629 16.920 1.00 89.69 218 HIS A CA 1
ATOM 1771 C C . HIS A 1 218 ? -16.947 -8.478 17.507 1.00 89.69 218 HIS A C 1
ATOM 1773 O O . HIS A 1 218 ? -17.093 -9.693 17.636 1.00 89.69 218 HIS A O 1
ATOM 1779 N N . LYS A 1 219 ? -15.849 -7.835 17.917 1.00 89.19 219 LYS A N 1
ATOM 1780 C CA . LYS A 1 219 ? -14.712 -8.495 18.574 1.00 89.19 219 LYS A CA 1
ATOM 1781 C C . LYS A 1 219 ? -14.982 -8.856 20.042 1.00 89.19 219 LYS A C 1
ATOM 1783 O O . LYS A 1 219 ? -14.174 -9.536 20.661 1.00 89.19 219 LYS A O 1
ATOM 1788 N N . GLY A 1 220 ? -16.124 -8.449 20.608 1.00 89.75 220 GLY A N 1
ATOM 1789 C CA . GLY A 1 220 ? -16.442 -8.657 22.025 1.00 89.75 220 GLY A CA 1
ATOM 1790 C C . GLY A 1 220 ? -15.680 -7.719 22.973 1.00 89.75 220 GLY A C 1
ATOM 1791 O O . GLY A 1 220 ? -15.614 -7.969 24.172 1.00 89.75 220 GLY A O 1
ATOM 1792 N N . GLU A 1 221 ? -15.141 -6.625 22.443 1.00 91.75 221 GLU A N 1
ATOM 1793 C CA . GLU A 1 221 ? -14.270 -5.647 23.101 1.00 91.75 221 GLU A CA 1
ATOM 1794 C C . GLU A 1 221 ? -14.988 -4.317 23.402 1.00 91.75 221 GLU A C 1
ATOM 1796 O O . GLU A 1 221 ? -14.353 -3.312 23.731 1.00 91.75 221 GLU A O 1
ATOM 1801 N N . LEU A 1 222 ? -16.322 -4.272 23.307 1.00 91.88 222 LEU A N 1
ATOM 1802 C CA . LEU A 1 222 ? -17.122 -3.082 23.620 1.00 91.88 222 LEU A CA 1
ATOM 1803 C C . LEU A 1 222 ? -17.213 -2.847 25.140 1.00 91.88 222 LEU A C 1
ATOM 1805 O O . LEU A 1 222 ? -18.251 -3.051 25.771 1.00 91.88 222 LEU A O 1
ATOM 1809 N N . THR A 1 223 ? -16.105 -2.425 25.741 1.00 93.62 223 THR A N 1
ATOM 1810 C CA . THR A 1 223 ? -15.991 -2.105 27.169 1.00 93.62 223 THR A CA 1
ATOM 1811 C C . THR A 1 223 ? -16.138 -0.604 27.416 1.00 93.62 223 THR A C 1
ATOM 1813 O O . THR A 1 223 ? -15.943 0.217 26.519 1.00 93.62 223 THR A O 1
ATOM 1816 N N . ALA A 1 224 ? -16.451 -0.215 28.656 1.00 92.62 224 ALA A N 1
ATOM 1817 C CA . ALA A 1 224 ? -16.539 1.199 29.028 1.00 92.62 224 ALA A CA 1
ATOM 1818 C C . ALA A 1 224 ? -15.225 1.961 28.777 1.00 92.62 224 ALA A C 1
ATOM 1820 O O . ALA A 1 224 ? -15.258 3.123 28.383 1.00 92.62 224 ALA A O 1
ATOM 1821 N N . GLU A 1 225 ? -14.086 1.295 28.972 1.00 93.44 225 GLU A N 1
ATOM 1822 C CA . GLU A 1 225 ? -12.754 1.856 28.749 1.00 93.44 225 GLU A CA 1
ATOM 1823 C C . GLU A 1 225 ? -12.474 2.063 27.254 1.00 93.44 225 GLU A C 1
ATOM 1825 O O . GLU A 1 225 ? -12.133 3.168 26.839 1.00 93.44 225 GLU A O 1
ATOM 1830 N N . ASN A 1 226 ? -12.716 1.042 26.421 1.00 94.50 226 ASN A N 1
ATOM 1831 C CA . ASN A 1 226 ? -12.554 1.151 24.966 1.00 94.50 226 ASN A CA 1
ATOM 1832 C C . ASN A 1 226 ? -13.469 2.222 24.372 1.00 94.50 226 ASN A C 1
ATOM 1834 O O . ASN A 1 226 ? -13.016 3.017 23.553 1.00 94.50 226 ASN A O 1
ATOM 1838 N N . VAL A 1 227 ? -14.721 2.300 24.836 1.00 95.00 227 VAL A N 1
ATOM 1839 C CA . VAL A 1 227 ? -15.658 3.351 24.421 1.00 95.00 227 VAL A CA 1
ATOM 1840 C C . VAL A 1 227 ? -15.185 4.739 24.845 1.00 95.00 227 VAL A C 1
ATOM 1842 O O . VAL A 1 227 ? -15.263 5.668 24.045 1.00 95.00 227 VAL A O 1
ATOM 1845 N N . SER A 1 228 ? -14.690 4.897 26.073 1.00 94.50 228 SER A N 1
ATOM 1846 C CA . SER A 1 228 ? -14.155 6.180 26.541 1.00 94.50 228 SER A CA 1
ATOM 1847 C C . SER A 1 228 ? -13.028 6.674 25.634 1.00 94.50 228 SER A C 1
ATOM 1849 O O . SER A 1 228 ? -13.019 7.839 25.243 1.00 94.50 228 SER A O 1
ATOM 1851 N N . ASP A 1 229 ? -12.124 5.783 25.240 1.00 95.19 229 ASP A N 1
ATOM 1852 C CA . ASP A 1 229 ? -10.936 6.165 24.482 1.00 95.19 229 ASP A CA 1
ATOM 1853 C C . ASP A 1 229 ? -11.226 6.476 23.015 1.00 95.19 229 ASP A C 1
ATOM 1855 O O . ASP A 1 229 ? -10.735 7.478 22.493 1.00 95.19 229 ASP A O 1
ATOM 1859 N N . VAL A 1 230 ? -12.089 5.700 22.349 1.00 94.88 230 VAL A N 1
ATOM 1860 C CA . VAL A 1 230 ? -12.508 6.045 20.977 1.00 94.88 230 VAL A CA 1
ATOM 1861 C C . VAL A 1 230 ? -13.307 7.351 20.947 1.00 94.88 230 VAL A C 1
ATOM 1863 O O . VAL A 1 230 ? -13.151 8.148 20.023 1.00 94.88 230 VAL A O 1
ATOM 1866 N N . LEU A 1 231 ? -14.121 7.621 21.976 1.00 94.38 231 LEU A N 1
ATOM 1867 C CA . LEU A 1 231 ? -14.882 8.869 22.089 1.00 94.38 231 LEU A CA 1
ATOM 1868 C C . LEU A 1 231 ? -14.016 10.067 22.504 1.00 94.38 231 LEU A C 1
ATOM 1870 O O . LEU A 1 231 ? -14.378 11.200 22.190 1.00 94.38 231 LEU A O 1
ATOM 1874 N N . ALA A 1 232 ? -12.872 9.845 23.154 1.00 93.81 232 ALA A N 1
ATOM 1875 C CA . ALA A 1 232 ? -11.886 10.892 23.421 1.00 93.81 232 ALA A CA 1
ATOM 1876 C C . ALA A 1 232 ? -11.184 11.375 22.138 1.00 93.81 232 ALA A C 1
ATOM 1878 O O . ALA A 1 232 ? -10.715 12.514 22.081 1.00 93.81 232 ALA A O 1
ATOM 1879 N N . HIS A 1 233 ? -11.172 10.549 21.084 1.00 92.88 233 HIS A N 1
ATOM 1880 C CA . HIS A 1 233 ? -10.557 10.861 19.793 1.00 92.88 233 HIS A CA 1
ATOM 1881 C C . HIS A 1 233 ? -11.508 10.613 18.602 1.00 92.88 233 HIS A C 1
ATOM 1883 O O . HIS A 1 233 ? -11.196 9.792 17.735 1.00 92.88 233 HIS A O 1
ATOM 1889 N N . PRO A 1 234 ? -12.628 11.356 18.475 1.00 90.06 234 PRO A N 1
ATOM 1890 C CA . PRO A 1 234 ? -13.668 11.096 17.472 1.00 90.06 234 PRO A CA 1
ATOM 1891 C C . PRO A 1 234 ? -13.160 10.955 16.030 1.00 90.06 234 PRO A C 1
ATOM 1893 O O . PRO A 1 234 ? -13.585 10.061 15.304 1.00 90.06 234 PRO A O 1
ATOM 1896 N N . ALA A 1 235 ? -12.206 11.799 15.623 1.00 86.31 235 ALA A N 1
ATOM 1897 C CA . ALA A 1 235 ? -11.657 11.805 14.266 1.00 86.31 235 ALA A CA 1
ATOM 1898 C C . ALA A 1 235 ? -10.819 10.557 13.922 1.00 86.31 235 ALA A C 1
ATOM 1900 O O . ALA A 1 235 ? -10.630 10.261 12.745 1.00 86.31 235 ALA A O 1
ATOM 1901 N N . TYR A 1 236 ? -10.327 9.836 14.934 1.00 89.19 236 TYR A N 1
ATOM 1902 C CA . TYR A 1 236 ? -9.490 8.640 14.790 1.00 89.19 236 TYR A CA 1
ATOM 1903 C C . TYR A 1 236 ? -10.117 7.411 15.456 1.00 89.19 236 TYR A C 1
ATOM 1905 O O . TYR A 1 236 ? -9.434 6.407 15.649 1.00 89.19 236 TYR A O 1
ATOM 1913 N N . ALA A 1 237 ? -11.406 7.479 15.808 1.00 92.69 237 ALA A N 1
ATOM 1914 C CA . ALA A 1 237 ? -12.096 6.448 16.575 1.00 92.69 237 ALA A CA 1
ATOM 1915 C C . ALA A 1 237 ? -11.943 5.057 15.941 1.00 92.69 237 ALA A C 1
ATOM 1917 O O . ALA A 1 237 ? -11.582 4.109 16.639 1.00 92.69 237 ALA A O 1
ATOM 1918 N N . LEU A 1 238 ? -12.137 4.937 14.619 1.00 90.06 238 LEU A N 1
ATOM 1919 C CA . LEU A 1 238 ? -11.966 3.662 13.918 1.00 90.06 238 LEU A CA 1
ATOM 1920 C C . LEU A 1 238 ? -10.507 3.202 13.939 1.00 90.06 238 LEU A C 1
ATOM 1922 O O . LEU A 1 238 ? -10.244 2.042 14.223 1.00 90.06 238 LEU A O 1
ATOM 1926 N N . SER A 1 239 ? -9.553 4.101 13.684 1.00 90.19 239 SER A N 1
ATOM 1927 C CA . SER A 1 239 ? -8.122 3.768 13.711 1.00 90.19 239 SER A CA 1
ATOM 1928 C C . SER A 1 239 ? -7.667 3.242 15.072 1.00 90.19 239 SER A C 1
ATOM 1930 O O . SER A 1 239 ? -6.871 2.307 15.127 1.00 90.19 239 SER A O 1
ATOM 1932 N N . ILE A 1 240 ? -8.187 3.816 16.159 1.00 95.38 240 ILE A N 1
ATOM 1933 C CA . ILE A 1 240 ? -7.915 3.367 17.529 1.00 95.38 240 ILE A CA 1
ATOM 1934 C C . ILE A 1 240 ? -8.571 2.012 17.789 1.00 95.38 240 ILE A C 1
ATOM 1936 O O . ILE A 1 240 ? -7.902 1.116 18.290 1.00 95.38 240 ILE 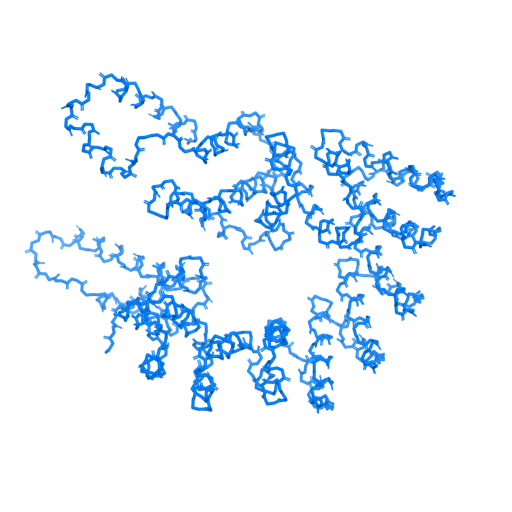A O 1
ATOM 1940 N N . ALA A 1 241 ? -9.842 1.831 17.416 1.00 94.62 241 ALA A N 1
ATOM 1941 C CA . ALA A 1 241 ? -10.530 0.551 17.580 1.00 94.62 241 ALA A CA 1
ATOM 1942 C C . ALA A 1 241 ? -9.825 -0.586 16.823 1.00 94.62 241 ALA A C 1
ATOM 1944 O O . ALA A 1 241 ? -9.637 -1.664 17.378 1.00 94.62 241 ALA A O 1
ATOM 1945 N N . VAL A 1 242 ? -9.372 -0.329 15.592 1.00 91.81 242 VAL A N 1
ATOM 1946 C CA . VAL A 1 242 ? -8.570 -1.283 14.810 1.00 91.81 242 VAL A CA 1
ATOM 1947 C C . VAL A 1 242 ? -7.256 -1.585 15.519 1.00 91.81 242 VAL A C 1
ATOM 1949 O O . VAL A 1 242 ? -6.920 -2.746 15.704 1.00 91.81 242 VAL A O 1
ATOM 1952 N N . ALA A 1 243 ? -6.531 -0.560 15.968 1.00 94.62 243 ALA A N 1
ATOM 1953 C CA . ALA A 1 243 ? -5.284 -0.754 16.698 1.00 94.62 243 ALA A CA 1
ATOM 1954 C C . ALA A 1 243 ? -5.474 -1.575 17.985 1.00 94.62 243 ALA A C 1
ATOM 1956 O O . ALA A 1 243 ? -4.626 -2.402 18.311 1.00 94.62 243 ALA A O 1
ATOM 1957 N N . PHE A 1 244 ? -6.579 -1.372 18.704 1.00 96.06 244 PHE A N 1
ATOM 1958 C CA . PHE A 1 244 ? -6.912 -2.153 19.892 1.00 96.06 244 PHE A CA 1
ATOM 1959 C C . PHE A 1 244 ? -7.193 -3.612 19.551 1.00 96.06 244 PHE A C 1
ATOM 1961 O O . PHE A 1 244 ? -6.554 -4.473 20.147 1.00 96.06 244 PHE A O 1
ATOM 1968 N N . ALA A 1 245 ? -8.040 -3.880 18.557 1.00 92.19 245 ALA A N 1
ATOM 1969 C CA . ALA A 1 245 ? -8.340 -5.243 18.122 1.00 92.19 245 ALA A CA 1
ATOM 1970 C C . ALA A 1 245 ? -7.073 -5.988 17.652 1.00 92.19 245 ALA A C 1
ATOM 1972 O O . ALA A 1 245 ? -6.852 -7.148 18.000 1.00 92.19 245 ALA A O 1
ATOM 1973 N N . GLU A 1 246 ? -6.198 -5.304 16.906 1.00 92.00 246 GLU A N 1
ATOM 1974 C CA . GLU A 1 246 ? -4.907 -5.845 16.467 1.00 92.00 246 GLU A CA 1
ATOM 1975 C C . GLU A 1 246 ? -4.003 -6.202 17.653 1.00 92.00 246 GLU A C 1
ATOM 1977 O O . GLU A 1 246 ? -3.450 -7.300 17.702 1.00 92.00 246 GLU A O 1
ATOM 1982 N N . LEU A 1 247 ? -3.866 -5.307 18.637 1.00 94.56 247 LEU A N 1
ATOM 1983 C CA . LEU A 1 247 ? -3.052 -5.565 19.826 1.00 94.56 247 LEU A CA 1
ATOM 1984 C C . LEU A 1 247 ? -3.663 -6.640 20.732 1.00 94.56 247 LEU A C 1
ATOM 1986 O O . LEU A 1 247 ? -2.923 -7.457 21.277 1.00 94.56 247 LEU A O 1
ATOM 1990 N N . GLU A 1 248 ? -4.983 -6.669 20.900 1.00 94.00 248 GLU A N 1
ATOM 1991 C CA . GLU A 1 248 ? -5.676 -7.673 21.713 1.00 94.00 248 GLU A CA 1
ATOM 1992 C C . GLU A 1 248 ? -5.515 -9.077 21.113 1.00 94.00 248 GLU A C 1
ATOM 1994 O O . GLU A 1 248 ? -5.268 -10.031 21.851 1.00 94.00 248 GLU A O 1
ATOM 1999 N N . SER A 1 249 ? -5.525 -9.197 19.776 1.00 90.44 249 SER A N 1
ATOM 2000 C CA . SER A 1 249 ? -5.337 -10.475 19.065 1.00 90.44 249 SER A CA 1
ATOM 2001 C C . SER A 1 249 ? -4.015 -11.188 19.390 1.00 90.44 249 SER A C 1
ATOM 2003 O O . SER A 1 249 ? -3.921 -12.411 19.278 1.00 90.44 249 SER A O 1
ATOM 2005 N N . VAL A 1 250 ? -3.007 -10.430 19.836 1.00 92.69 250 VAL A N 1
ATOM 2006 C CA . VAL A 1 250 ? -1.688 -10.917 20.271 1.00 92.69 250 VAL A CA 1
ATOM 2007 C C . VAL A 1 250 ? -1.425 -10.665 21.763 1.00 92.69 250 VAL A C 1
ATOM 2009 O O . VAL A 1 250 ? -0.286 -10.760 22.215 1.00 92.69 250 VAL A O 1
ATOM 2012 N N . HIS A 1 251 ? -2.469 -10.351 22.538 1.00 92.81 251 HIS A N 1
ATOM 2013 C CA . HIS A 1 251 ? -2.419 -10.075 23.980 1.00 92.81 251 HIS A CA 1
ATOM 2014 C C . HIS A 1 251 ? -1.456 -8.940 24.384 1.00 92.81 251 HIS A C 1
ATOM 2016 O O . HIS A 1 251 ? -0.816 -8.982 25.436 1.00 92.81 251 HIS A O 1
ATOM 2022 N N . LEU A 1 252 ? -1.360 -7.906 23.545 1.00 94.56 252 LEU A N 1
ATOM 2023 C CA . LEU A 1 252 ? -0.525 -6.719 23.748 1.00 94.56 252 LEU A CA 1
ATOM 2024 C C . LEU A 1 252 ? -1.312 -5.454 24.083 1.00 94.56 252 LEU A C 1
ATOM 2026 O O . LEU A 1 252 ? -0.690 -4.394 24.207 1.00 94.56 252 LEU A O 1
ATOM 2030 N N . LEU A 1 253 ? -2.636 -5.513 24.241 1.00 93.88 253 LEU A N 1
ATOM 2031 C CA . LEU A 1 253 ? -3.438 -4.362 24.666 1.00 93.88 253 LEU A CA 1
ATOM 2032 C C . LEU A 1 253 ? -3.297 -4.109 26.181 1.00 93.88 253 LEU A C 1
ATOM 2034 O O . LEU A 1 253 ? -4.256 -4.066 26.945 1.00 93.88 253 LEU A O 1
ATOM 2038 N N . ILE A 1 254 ? -2.055 -3.948 26.627 1.00 93.19 254 ILE A N 1
ATOM 2039 C CA . ILE A 1 254 ? -1.694 -3.566 27.992 1.00 93.19 254 ILE A CA 1
ATOM 2040 C C . ILE A 1 254 ? -1.736 -2.035 28.147 1.00 93.19 254 ILE A C 1
ATOM 2042 O O . ILE A 1 254 ? -1.631 -1.323 27.138 1.00 93.19 254 ILE A O 1
ATOM 2046 N N . PRO A 1 255 ? -1.849 -1.499 29.379 1.00 93.94 255 PRO A N 1
ATOM 2047 C CA . PRO A 1 255 ? -1.950 -0.057 29.620 1.00 93.94 255 PRO A CA 1
ATOM 2048 C C . PRO A 1 255 ? -0.850 0.774 28.946 1.00 93.94 255 PRO A C 1
ATOM 2050 O O . PRO A 1 255 ? -1.115 1.862 28.435 1.00 93.94 255 PRO A O 1
ATOM 2053 N N . GLU A 1 256 ? 0.376 0.255 28.890 1.00 93.44 256 GLU A N 1
ATOM 2054 C CA . GLU A 1 256 ? 1.525 0.928 28.284 1.00 93.44 256 GLU A CA 1
ATOM 2055 C C . GLU A 1 256 ? 1.362 1.081 26.765 1.00 93.44 256 GLU A C 1
ATOM 2057 O O . GLU A 1 256 ? 1.523 2.177 26.226 1.00 93.44 256 GLU A O 1
ATOM 2062 N N . ASN A 1 257 ? 0.987 0.006 26.066 1.00 94.25 257 ASN A N 1
ATOM 2063 C CA . ASN A 1 257 ? 0.775 0.035 24.617 1.00 94.25 257 ASN A CA 1
ATOM 2064 C C . ASN A 1 257 ? -0.475 0.835 24.253 1.00 94.25 257 ASN A C 1
ATOM 2066 O O . ASN A 1 257 ? -0.465 1.592 23.283 1.00 94.25 257 ASN A O 1
ATOM 2070 N N . ARG A 1 258 ? -1.522 0.736 25.074 1.00 95.44 258 ARG A N 1
ATOM 2071 C CA . ARG A 1 258 ? -2.726 1.558 24.955 1.00 95.44 258 ARG A CA 1
ATOM 2072 C C . ARG A 1 258 ? -2.388 3.049 25.011 1.00 95.44 258 ARG A C 1
ATOM 2074 O O . ARG A 1 258 ? -2.802 3.801 24.134 1.00 95.44 258 ARG A O 1
ATOM 2081 N N . ALA A 1 259 ? -1.580 3.469 25.986 1.00 95.44 259 ALA A N 1
ATOM 2082 C CA . ALA A 1 259 ? -1.142 4.857 26.108 1.00 95.44 259 ALA A CA 1
ATOM 2083 C C . ALA A 1 259 ? -0.330 5.330 24.890 1.00 95.44 259 ALA A C 1
ATOM 2085 O O . ALA A 1 259 ? -0.477 6.478 24.472 1.00 95.44 259 ALA A O 1
ATOM 2086 N N . ILE A 1 260 ? 0.483 4.456 24.285 1.00 94.88 260 ILE A N 1
ATOM 2087 C CA . ILE A 1 260 ? 1.218 4.766 23.048 1.00 94.88 260 ILE A CA 1
ATOM 2088 C C . ILE A 1 260 ? 0.247 5.028 21.888 1.00 94.88 260 ILE A C 1
ATOM 2090 O O . ILE A 1 260 ? 0.393 6.034 21.195 1.00 94.88 260 ILE A O 1
ATOM 2094 N N . ILE A 1 261 ? -0.762 4.169 21.700 1.00 96.12 261 ILE A N 1
ATOM 2095 C CA . ILE A 1 261 ? -1.780 4.335 20.647 1.00 96.12 261 ILE A CA 1
ATOM 2096 C C . ILE A 1 261 ? -2.549 5.650 20.814 1.00 96.12 261 ILE A C 1
ATOM 2098 O O . ILE A 1 261 ? -2.739 6.383 19.845 1.00 96.12 261 ILE A O 1
ATOM 2102 N N . LEU A 1 262 ? -2.954 5.981 22.042 1.00 95.75 262 LEU A N 1
ATOM 2103 C CA . LEU A 1 262 ? -3.688 7.218 22.334 1.00 95.75 262 LEU A CA 1
ATOM 2104 C C . LEU A 1 262 ? -2.799 8.470 22.273 1.00 95.75 262 LEU A C 1
ATOM 2106 O O . LEU A 1 262 ? -3.290 9.567 22.010 1.00 95.75 262 LEU A O 1
ATOM 2110 N N . GLY A 1 263 ? -1.489 8.313 22.482 1.00 93.88 263 GLY A N 1
ATOM 2111 C CA . GLY A 1 263 ? -0.499 9.376 22.319 1.00 93.88 263 GLY A CA 1
ATOM 2112 C C . GLY A 1 263 ? -0.228 9.749 20.857 1.00 93.88 263 GLY A C 1
ATOM 2113 O O . GLY A 1 263 ? 0.143 10.892 20.588 1.00 93.88 263 GLY A O 1
ATOM 2114 N N . ASP A 1 264 ? -0.441 8.821 19.917 1.00 91.94 264 ASP A N 1
ATOM 2115 C CA . ASP A 1 264 ? -0.306 9.049 18.472 1.00 91.94 264 ASP A CA 1
ATOM 2116 C C . ASP A 1 264 ? -1.448 8.379 17.673 1.00 91.94 264 ASP A C 1
ATOM 2118 O O . ASP A 1 264 ? -1.240 7.394 16.953 1.00 91.94 264 ASP A O 1
ATOM 2122 N N . PRO A 1 265 ? -2.679 8.923 17.758 1.00 89.69 265 PRO A N 1
ATOM 2123 C CA . PRO A 1 265 ? -3.857 8.315 17.142 1.00 89.69 265 PRO A CA 1
ATOM 2124 C C . PRO A 1 265 ? -3.817 8.339 15.605 1.00 89.69 265 PRO A C 1
ATOM 2126 O O . PRO A 1 265 ? -4.506 7.554 14.953 1.00 89.69 265 PRO A O 1
ATOM 2129 N N . VAL A 1 266 ? -2.984 9.203 15.011 1.00 87.25 266 VAL A N 1
ATOM 2130 C CA . VAL A 1 266 ? -2.771 9.272 13.556 1.00 87.25 266 VAL A CA 1
ATOM 2131 C C . VAL A 1 266 ? -2.047 8.021 13.059 1.00 87.25 266 VAL A C 1
ATOM 2133 O O . VAL A 1 266 ? -2.392 7.491 12.004 1.00 87.25 266 VAL A O 1
ATOM 2136 N N . ASN A 1 267 ? -1.062 7.532 13.819 1.00 88.31 267 ASN A N 1
ATOM 2137 C CA . ASN A 1 267 ? -0.272 6.351 13.465 1.00 88.31 267 ASN A CA 1
ATOM 2138 C C . ASN A 1 267 ? -0.721 5.075 14.199 1.00 88.31 267 ASN A C 1
ATOM 2140 O O . ASN A 1 267 ? -0.038 4.057 14.090 1.00 88.31 267 ASN A O 1
ATOM 2144 N N . ALA A 1 268 ? -1.865 5.103 14.893 1.00 91.62 268 ALA A N 1
ATOM 2145 C CA . ALA A 1 268 ? -2.392 4.009 15.714 1.00 91.62 268 ALA A CA 1
ATOM 2146 C C . ALA A 1 268 ? -2.309 2.631 15.030 1.00 91.62 268 ALA A C 1
ATOM 2148 O O . ALA A 1 268 ? -1.676 1.715 15.553 1.00 91.62 268 ALA A O 1
ATOM 2149 N N . ILE A 1 269 ? -2.880 2.499 13.826 1.00 89.69 269 ILE A N 1
ATOM 2150 C CA . ILE A 1 269 ? -2.877 1.235 13.068 1.00 89.69 269 ILE A CA 1
ATOM 2151 C C . ILE A 1 269 ? -1.443 0.797 12.746 1.00 89.69 269 ILE A C 1
ATOM 2153 O O . ILE A 1 269 ? -1.075 -0.351 12.973 1.00 89.69 269 ILE A O 1
ATOM 2157 N N . SER A 1 270 ? -0.611 1.713 12.242 1.00 90.06 270 SER A N 1
ATOM 2158 C CA . SER A 1 270 ? 0.775 1.409 11.876 1.00 90.06 270 SER A CA 1
ATOM 2159 C C . SER A 1 270 ? 1.583 0.912 13.075 1.00 90.06 270 SER A C 1
ATOM 2161 O O . SER A 1 270 ? 2.360 -0.032 12.930 1.00 90.06 270 SER A O 1
ATOM 2163 N N . ILE A 1 271 ? 1.396 1.530 14.246 1.00 94.25 271 ILE A N 1
ATOM 2164 C CA . ILE A 1 271 ? 2.052 1.141 15.499 1.00 94.25 271 ILE A CA 1
ATOM 2165 C C . ILE A 1 271 ? 1.564 -0.241 15.947 1.00 94.25 271 ILE A C 1
ATOM 2167 O O . ILE A 1 271 ? 2.392 -1.102 16.238 1.00 94.25 271 ILE A O 1
ATOM 2171 N N . ALA A 1 272 ? 0.250 -0.478 15.957 1.00 93.81 272 ALA A N 1
ATOM 2172 C CA . ALA A 1 272 ? -0.320 -1.762 16.359 1.00 93.81 272 ALA A CA 1
ATOM 2173 C C . ALA A 1 272 ? 0.155 -2.915 15.465 1.00 93.81 272 ALA A C 1
ATOM 2175 O O . ALA A 1 272 ? 0.637 -3.924 15.976 1.00 93.81 272 ALA A O 1
ATOM 2176 N N . LEU A 1 273 ? 0.130 -2.731 14.139 1.00 90.50 273 LEU A N 1
ATOM 2177 C CA . LEU A 1 273 ? 0.646 -3.716 13.182 1.00 90.50 273 LEU A CA 1
ATOM 2178 C C . LEU A 1 273 ? 2.143 -3.982 13.380 1.00 90.50 273 LEU A C 1
ATOM 2180 O O . LEU A 1 273 ? 2.587 -5.124 13.282 1.00 90.50 273 LEU A O 1
ATOM 2184 N N . ALA A 1 274 ? 2.929 -2.941 13.671 1.00 93.81 274 ALA A N 1
ATOM 2185 C CA . ALA A 1 274 ? 4.349 -3.093 13.966 1.00 93.81 274 ALA A CA 1
ATOM 2186 C C . ALA A 1 274 ? 4.578 -3.913 15.245 1.00 93.81 274 ALA A C 1
ATOM 2188 O O . ALA A 1 274 ? 5.416 -4.812 15.252 1.00 93.81 274 ALA A O 1
ATOM 2189 N N . PHE A 1 275 ? 3.837 -3.628 16.318 1.00 95.69 275 PHE A N 1
ATOM 2190 C CA . PHE A 1 275 ? 3.963 -4.354 17.584 1.00 95.69 275 PHE A CA 1
ATOM 2191 C C . PHE A 1 275 ? 3.506 -5.803 17.456 1.00 95.69 275 PHE A C 1
ATOM 2193 O O . PHE A 1 275 ? 4.204 -6.698 17.931 1.00 95.69 275 PHE A O 1
ATOM 2200 N N . SER A 1 276 ? 2.377 -6.030 16.786 1.00 92.88 276 SER A N 1
ATOM 2201 C CA . SER A 1 276 ? 1.842 -7.363 16.524 1.00 92.88 276 SER A CA 1
ATOM 2202 C C . SER A 1 276 ? 2.829 -8.202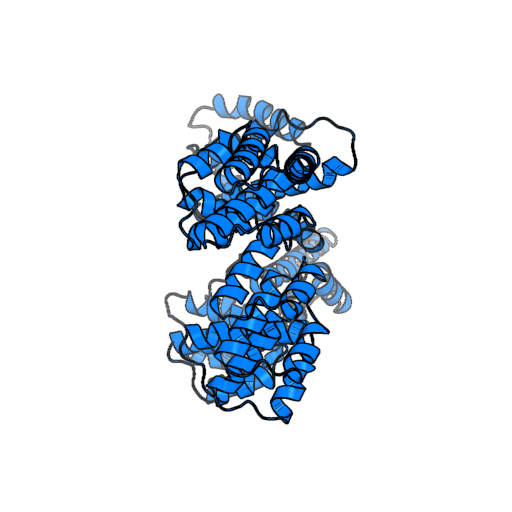 15.715 1.00 92.88 276 SER A C 1
ATOM 2204 O O . SER A 1 276 ? 3.279 -9.243 16.197 1.00 92.88 276 SER A O 1
ATOM 2206 N N . GLY A 1 277 ? 3.293 -7.694 14.566 1.00 91.69 277 GLY A N 1
ATOM 2207 C CA . GLY A 1 277 ? 4.270 -8.396 13.727 1.00 91.69 277 GLY A CA 1
ATOM 2208 C C . GLY A 1 277 ? 5.572 -8.712 14.467 1.00 91.69 277 GLY A C 1
ATOM 2209 O O . GLY A 1 277 ? 6.009 -9.859 14.496 1.00 91.69 277 GLY A O 1
ATOM 2210 N N . LEU A 1 278 ? 6.151 -7.726 15.160 1.00 94.19 278 LEU A N 1
ATOM 2211 C CA . LEU A 1 278 ? 7.369 -7.955 15.941 1.00 94.19 278 LEU A CA 1
ATOM 2212 C C . LEU A 1 278 ? 7.151 -8.927 17.104 1.00 94.19 278 LEU A C 1
ATOM 2214 O O . LEU A 1 278 ? 8.087 -9.616 17.489 1.00 94.19 278 LEU A O 1
ATOM 2218 N N . THR A 1 279 ? 5.957 -8.998 17.686 1.00 94.62 279 THR A N 1
ATOM 2219 C CA . THR A 1 279 ? 5.672 -9.938 18.781 1.00 94.62 279 THR A CA 1
ATOM 2220 C C . THR A 1 279 ? 5.556 -11.364 18.278 1.00 94.62 279 THR A C 1
ATOM 2222 O O . THR A 1 279 ? 6.139 -12.262 18.884 1.00 94.62 279 THR A O 1
ATOM 2225 N N . LEU A 1 280 ? 4.872 -11.565 17.149 1.00 90.81 280 LEU A N 1
ATOM 2226 C CA . LEU A 1 280 ? 4.774 -12.871 16.495 1.00 90.81 280 LEU A CA 1
ATOM 2227 C C . LEU A 1 280 ? 6.161 -13.426 16.139 1.00 90.81 280 LEU A C 1
ATOM 2229 O O . LEU A 1 280 ? 6.406 -14.620 16.310 1.00 90.81 280 LEU A O 1
ATOM 2233 N N . ASP A 1 281 ? 7.092 -12.546 15.770 1.00 92.44 281 ASP A N 1
ATOM 2234 C CA . ASP A 1 281 ? 8.482 -12.905 15.466 1.00 92.44 281 ASP A CA 1
ATOM 2235 C C . ASP A 1 281 ? 9.421 -12.898 16.685 1.00 92.44 281 ASP A C 1
ATOM 2237 O O . ASP A 1 281 ? 10.621 -13.123 16.547 1.00 92.44 281 ASP A O 1
ATOM 2241 N N . GLN A 1 282 ? 8.906 -12.638 17.894 1.00 93.00 282 GLN A N 1
ATOM 2242 C CA . GLN A 1 282 ? 9.693 -12.532 19.136 1.00 93.00 282 GLN A CA 1
ATOM 2243 C C . GLN A 1 282 ? 10.798 -11.454 19.081 1.00 93.00 282 GLN A C 1
ATOM 2245 O O . GLN A 1 282 ? 11.845 -11.555 19.722 1.00 93.00 282 GLN A O 1
ATOM 2250 N N . LEU A 1 283 ? 10.547 -10.387 18.325 1.00 94.44 283 LEU A N 1
ATOM 2251 C CA . LEU A 1 283 ? 11.423 -9.237 18.109 1.00 94.44 283 LEU A CA 1
ATOM 2252 C C . LEU A 1 283 ? 10.966 -7.968 18.838 1.00 94.44 283 LEU A C 1
ATOM 2254 O O . LEU A 1 283 ? 11.689 -6.968 18.795 1.00 94.44 283 LEU A O 1
ATOM 2258 N N . LEU A 1 284 ? 9.800 -7.954 19.490 1.00 92.06 284 LEU A N 1
ATOM 2259 C CA . LEU A 1 284 ? 9.326 -6.779 20.230 1.00 92.06 284 LEU A CA 1
ATOM 2260 C C . LEU A 1 284 ? 10.066 -6.629 21.573 1.00 92.06 284 LEU A C 1
ATOM 2262 O O . LEU A 1 284 ? 9.516 -6.859 22.646 1.00 92.06 284 LEU A O 1
ATOM 2266 N N . THR A 1 285 ? 11.343 -6.250 21.516 1.00 89.25 285 THR A N 1
ATOM 2267 C CA . THR A 1 285 ? 12.130 -5.874 22.700 1.00 89.25 285 THR A CA 1
ATOM 2268 C C . THR A 1 285 ? 11.942 -4.388 23.026 1.00 89.25 285 THR A C 1
ATOM 2270 O O . THR A 1 285 ? 11.622 -3.610 22.119 1.00 89.25 285 THR A O 1
ATOM 2273 N N . PRO A 1 286 ? 12.194 -3.947 24.274 1.00 87.62 286 PRO A N 1
ATOM 2274 C CA . PRO A 1 286 ? 12.133 -2.530 24.636 1.00 87.62 286 PRO A CA 1
ATOM 2275 C C . PRO A 1 286 ? 13.005 -1.637 23.743 1.00 87.62 286 PRO A C 1
ATOM 2277 O O . PRO A 1 286 ? 12.619 -0.519 23.410 1.00 87.62 286 PRO A O 1
ATOM 2280 N N . GLU A 1 287 ? 14.164 -2.131 23.301 1.00 85.12 287 GLU A N 1
ATOM 2281 C CA . GLU A 1 287 ? 15.066 -1.398 22.410 1.00 85.12 287 GLU A CA 1
ATOM 2282 C C . GLU A 1 287 ? 14.476 -1.237 21.008 1.00 85.12 287 GLU A C 1
ATOM 2284 O O . GLU A 1 287 ? 14.519 -0.140 20.448 1.00 85.12 287 GLU A O 1
ATOM 2289 N N . ASN A 1 288 ? 13.909 -2.308 20.443 1.00 87.81 288 ASN A N 1
ATOM 2290 C CA . ASN A 1 288 ? 13.265 -2.249 19.133 1.00 87.81 288 ASN A CA 1
ATOM 2291 C C . ASN A 1 288 ? 12.027 -1.353 19.188 1.00 87.81 288 ASN A C 1
ATOM 2293 O O . ASN A 1 288 ? 11.873 -0.486 18.331 1.00 87.81 288 ASN A O 1
ATOM 2297 N N . GLN A 1 289 ? 11.203 -1.492 20.229 1.00 90.88 289 GLN A N 1
ATOM 2298 C CA . GLN A 1 289 ? 10.033 -0.650 20.462 1.00 90.88 289 GLN A CA 1
ATOM 2299 C C . GLN A 1 289 ? 10.422 0.833 20.558 1.00 90.88 289 GLN A C 1
ATOM 2301 O O . GLN A 1 289 ? 9.882 1.665 19.829 1.00 90.88 289 GLN A O 1
ATOM 2306 N N . ALA A 1 290 ? 11.406 1.176 21.395 1.00 87.94 290 ALA A N 1
ATOM 2307 C CA . ALA A 1 290 ? 11.869 2.553 21.537 1.00 87.94 290 ALA A CA 1
ATOM 2308 C C . ALA A 1 290 ? 12.430 3.115 20.221 1.00 87.94 290 ALA A C 1
ATOM 2310 O O . ALA A 1 290 ? 12.185 4.275 19.893 1.00 87.94 290 ALA A O 1
ATOM 2311 N N . ALA A 1 291 ? 13.162 2.306 19.451 1.00 85.31 291 ALA A N 1
ATOM 2312 C CA . ALA A 1 291 ? 13.758 2.745 18.195 1.00 85.31 291 ALA A CA 1
ATOM 2313 C C . ALA A 1 291 ? 12.713 3.008 17.099 1.00 85.31 291 ALA A C 1
ATOM 2315 O O . ALA A 1 291 ? 12.794 4.029 16.414 1.00 85.31 291 ALA A O 1
ATOM 2316 N N . ILE A 1 292 ? 11.715 2.131 16.938 1.00 88.25 292 ILE A N 1
ATOM 2317 C CA . ILE A 1 292 ? 10.685 2.305 15.900 1.00 88.25 292 ILE A CA 1
ATOM 2318 C C . ILE A 1 292 ? 9.714 3.448 16.235 1.00 88.25 292 ILE A C 1
ATOM 2320 O O . ILE A 1 292 ? 9.267 4.156 15.332 1.00 88.25 292 ILE A O 1
ATOM 2324 N N . LEU A 1 293 ? 9.450 3.701 17.524 1.00 90.50 293 LEU A N 1
ATOM 2325 C CA . LEU A 1 293 ? 8.582 4.799 17.970 1.00 90.50 293 LEU A CA 1
ATOM 2326 C C . LEU A 1 293 ? 9.198 6.191 17.789 1.00 90.50 293 LEU A C 1
ATOM 2328 O O . LEU A 1 293 ? 8.463 7.172 17.730 1.00 90.50 293 LEU A O 1
ATOM 2332 N N . GLN A 1 294 ? 10.519 6.313 17.622 1.00 87.19 294 GLN A N 1
ATOM 2333 C CA . GLN A 1 294 ? 11.132 7.597 17.248 1.00 87.19 294 GLN A CA 1
ATOM 2334 C C . GLN A 1 294 ? 10.685 8.077 15.861 1.00 87.19 294 GLN A C 1
ATOM 2336 O O . GLN A 1 294 ? 10.871 9.246 15.516 1.00 87.19 294 GLN A O 1
ATOM 2341 N N . ARG A 1 295 ? 10.137 7.177 15.032 1.00 86.12 295 ARG A N 1
ATOM 2342 C CA . ARG A 1 295 ? 9.765 7.456 13.641 1.00 86.12 295 ARG A CA 1
ATOM 2343 C C . ARG A 1 295 ? 8.396 6.849 13.302 1.00 86.12 295 ARG A C 1
ATOM 2345 O O . ARG A 1 295 ? 8.323 5.983 12.425 1.00 86.12 295 ARG A O 1
ATOM 2352 N N . PRO A 1 296 ? 7.301 7.337 13.921 1.00 80.06 296 PRO A N 1
ATOM 2353 C CA . PRO A 1 296 ? 5.977 6.712 13.822 1.00 80.06 296 PRO A CA 1
ATOM 2354 C C . PRO A 1 296 ? 5.481 6.526 12.382 1.00 80.06 296 PRO A C 1
ATOM 2356 O O . PRO A 1 296 ? 4.924 5.489 12.038 1.00 80.06 296 PRO A O 1
ATOM 2359 N N . ALA A 1 297 ? 5.789 7.478 11.494 1.00 82.44 297 ALA A N 1
ATOM 2360 C CA . ALA A 1 297 ? 5.365 7.460 10.091 1.00 82.44 297 ALA A CA 1
ATOM 2361 C C . ALA A 1 297 ? 5.927 6.297 9.242 1.00 82.44 297 ALA A C 1
ATOM 2363 O O . ALA A 1 297 ? 5.495 6.119 8.103 1.00 82.44 297 ALA A O 1
ATOM 2364 N N . ILE A 1 298 ? 6.919 5.552 9.745 1.00 85.62 298 ILE A N 1
ATOM 2365 C CA . ILE A 1 298 ? 7.478 4.360 9.082 1.00 85.62 298 ILE A CA 1
ATOM 2366 C C . ILE A 1 298 ? 7.613 3.165 10.034 1.00 85.62 298 ILE A C 1
ATOM 2368 O O . ILE A 1 298 ? 8.342 2.220 9.740 1.00 85.62 298 ILE A O 1
ATOM 2372 N N . VAL A 1 299 ? 6.944 3.206 11.188 1.00 91.12 299 VAL A N 1
ATOM 2373 C CA . VAL A 1 299 ? 7.061 2.181 12.236 1.00 91.12 299 VAL A CA 1
ATOM 2374 C C . VAL A 1 299 ? 6.756 0.777 11.690 1.00 91.12 299 VAL A C 1
ATOM 2376 O O . VAL A 1 299 ? 7.519 -0.157 11.925 1.00 91.12 299 VAL A O 1
ATOM 2379 N N . SER A 1 300 ? 5.707 0.656 10.867 1.00 88.75 300 SER A N 1
ATOM 2380 C CA . SER A 1 300 ? 5.308 -0.598 10.221 1.00 88.75 300 SER A CA 1
ATOM 2381 C C . SER A 1 300 ? 6.312 -1.047 9.156 1.00 88.75 300 SER A C 1
ATOM 2383 O O . SER A 1 300 ? 6.627 -2.231 9.082 1.00 88.75 300 SER A O 1
ATOM 2385 N N . ASP A 1 301 ? 6.874 -0.118 8.374 1.00 89.56 301 ASP A N 1
ATOM 2386 C CA . ASP A 1 301 ? 7.896 -0.444 7.371 1.00 89.56 301 ASP A CA 1
ATOM 2387 C C . ASP A 1 301 ? 9.156 -1.006 8.036 1.00 89.56 301 ASP A C 1
ATOM 2389 O O . ASP A 1 301 ? 9.677 -2.035 7.617 1.00 89.56 301 ASP A O 1
ATOM 2393 N N . VAL A 1 302 ? 9.630 -0.359 9.103 1.00 92.56 302 VAL A N 1
ATOM 2394 C CA . VAL A 1 302 ? 10.818 -0.804 9.843 1.00 92.56 302 VAL A CA 1
ATOM 2395 C C . VAL A 1 302 ? 10.574 -2.160 10.501 1.00 92.56 302 VAL A C 1
ATOM 2397 O O . VAL A 1 302 ? 11.425 -3.040 10.389 1.00 92.56 302 VAL A O 1
ATOM 2400 N N . ALA A 1 303 ? 9.414 -2.351 11.135 1.00 92.69 303 ALA A N 1
ATOM 2401 C CA . ALA A 1 303 ? 9.039 -3.629 11.731 1.00 92.69 303 ALA A CA 1
ATOM 2402 C C . ALA A 1 303 ? 9.052 -4.767 10.702 1.00 92.69 303 ALA A C 1
ATOM 2404 O O . ALA A 1 303 ? 9.723 -5.771 10.923 1.00 92.69 303 ALA A O 1
ATOM 2405 N N . LYS A 1 304 ? 8.425 -4.567 9.534 1.00 90.44 304 LYS A N 1
ATOM 2406 C CA . LYS A 1 304 ? 8.425 -5.547 8.434 1.00 90.44 304 LYS A CA 1
ATOM 2407 C C . LYS A 1 304 ? 9.831 -5.907 7.962 1.00 90.44 304 LYS A C 1
ATOM 2409 O O . LYS A 1 304 ? 10.114 -7.074 7.713 1.00 90.44 304 LYS A O 1
ATOM 2414 N N . ILE A 1 305 ? 10.730 -4.926 7.857 1.00 92.50 305 ILE A N 1
ATOM 2415 C CA . ILE A 1 305 ? 12.119 -5.186 7.451 1.00 92.50 305 ILE A CA 1
ATOM 2416 C C . ILE A 1 305 ? 12.850 -6.024 8.511 1.00 92.50 305 ILE A C 1
ATOM 2418 O O . ILE A 1 305 ? 13.594 -6.936 8.155 1.00 92.50 305 ILE A O 1
ATOM 2422 N N . LEU A 1 306 ? 12.646 -5.741 9.803 1.00 93.88 306 LEU A N 1
ATOM 2423 C CA . LEU A 1 306 ? 13.244 -6.524 10.891 1.00 93.88 306 LEU A CA 1
ATOM 2424 C C . LEU A 1 306 ? 12.729 -7.970 10.901 1.00 93.88 306 LEU A C 1
ATOM 2426 O O . LEU A 1 306 ? 13.543 -8.890 10.977 1.00 93.88 306 LEU A O 1
ATOM 2430 N N . SER A 1 307 ? 11.416 -8.157 10.763 1.00 92.25 307 SER A N 1
ATOM 2431 C CA . SER A 1 307 ? 10.760 -9.461 10.607 1.00 92.25 307 SER A CA 1
ATOM 2432 C C . SER A 1 307 ? 11.330 -10.248 9.429 1.00 92.25 307 SER A C 1
ATOM 2434 O O . SER A 1 307 ? 11.807 -11.368 9.598 1.00 92.25 307 SER A O 1
ATOM 2436 N N . CYS A 1 308 ? 11.411 -9.615 8.256 1.00 91.38 308 CYS A N 1
ATOM 2437 C CA . CYS A 1 308 ? 12.005 -10.212 7.064 1.00 91.38 308 CYS A CA 1
ATOM 2438 C C . CYS A 1 308 ? 13.433 -10.707 7.328 1.00 91.38 308 CYS A C 1
ATOM 2440 O O . CYS A 1 308 ? 13.743 -11.874 7.089 1.00 91.38 308 CYS A O 1
ATOM 2442 N N . LEU A 1 309 ? 14.304 -9.841 7.862 1.00 94.00 309 LEU A N 1
ATOM 2443 C CA . LEU A 1 309 ? 15.685 -10.210 8.178 1.00 94.00 309 LEU A CA 1
ATOM 2444 C C . LEU A 1 309 ? 15.758 -11.358 9.187 1.00 94.00 309 LEU A C 1
ATOM 2446 O O . LEU A 1 309 ? 16.673 -12.176 9.104 1.00 94.00 309 LEU A O 1
ATOM 2450 N N . HIS A 1 310 ? 14.825 -11.426 10.137 1.00 94.00 310 HIS A N 1
ATOM 2451 C CA . HIS A 1 310 ? 14.748 -12.526 11.090 1.00 94.00 310 HIS A CA 1
ATOM 2452 C C . HIS A 1 310 ? 14.404 -13.849 10.397 1.00 94.00 310 HIS A C 1
ATOM 2454 O O . HIS A 1 310 ? 15.129 -14.831 10.584 1.00 94.00 310 HIS A O 1
ATOM 2460 N N . HIS A 1 311 ? 13.373 -13.861 9.546 1.00 90.50 311 HIS A N 1
ATOM 2461 C CA . HIS A 1 311 ? 12.930 -15.057 8.820 1.00 90.50 311 HIS A CA 1
ATOM 2462 C C . HIS A 1 311 ? 13.989 -15.605 7.863 1.00 90.50 311 HIS A C 1
ATOM 2464 O O . HIS A 1 311 ? 14.128 -16.819 7.747 1.00 90.50 311 HIS A O 1
ATOM 2470 N N . VAL A 1 312 ? 14.786 -14.736 7.231 1.00 92.50 312 VAL A N 1
ATOM 2471 C CA . VAL A 1 312 ? 15.900 -15.160 6.357 1.00 92.50 312 VAL A CA 1
ATOM 2472 C C . VAL A 1 312 ? 17.239 -15.315 7.092 1.00 92.50 312 VAL A C 1
ATOM 2474 O O . VAL A 1 312 ? 18.283 -15.439 6.453 1.00 92.50 312 VAL A O 1
ATOM 2477 N N . HIS A 1 313 ? 17.237 -15.301 8.429 1.00 93.81 313 HIS A N 1
ATOM 2478 C CA . HIS A 1 313 ? 18.423 -15.462 9.283 1.00 93.81 313 HIS A CA 1
ATOM 2479 C C . HIS A 1 313 ? 19.560 -14.449 9.025 1.00 93.81 313 HIS A C 1
ATOM 2481 O O . HIS A 1 313 ? 20.739 -14.757 9.199 1.00 93.81 313 HIS A O 1
ATOM 2487 N N . LEU A 1 314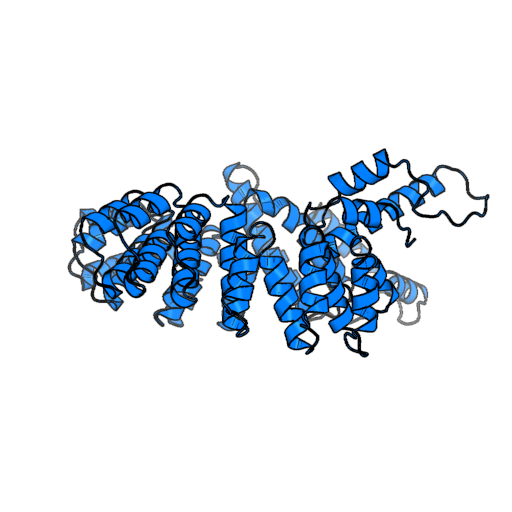 ? 19.208 -13.217 8.648 1.00 94.88 314 LEU A N 1
ATOM 2488 C CA . LEU A 1 314 ? 20.127 -12.090 8.437 1.00 94.88 314 LEU A CA 1
ATOM 2489 C C . LEU A 1 314 ? 20.027 -10.997 9.509 1.00 94.88 314 LEU A C 1
ATOM 2491 O O . LEU A 1 314 ? 20.698 -9.967 9.399 1.00 94.88 314 LEU A O 1
ATOM 2495 N N . LEU A 1 315 ? 19.198 -11.180 10.538 1.00 94.12 315 LEU A N 1
ATOM 2496 C CA . LEU A 1 315 ? 19.077 -10.217 11.628 1.00 94.12 315 LEU A CA 1
ATOM 2497 C C . LEU A 1 315 ? 20.249 -10.357 12.615 1.00 94.12 315 LEU A C 1
ATOM 2499 O O . LEU A 1 315 ? 20.212 -11.156 13.548 1.00 94.12 315 LEU A O 1
ATOM 2503 N N . THR A 1 316 ? 21.287 -9.547 12.417 1.00 92.88 316 THR A N 1
ATOM 2504 C CA . THR A 1 316 ? 22.438 -9.386 13.314 1.00 92.88 316 THR A CA 1
ATOM 2505 C C . THR A 1 316 ? 22.379 -8.009 13.989 1.00 92.88 316 THR A C 1
ATOM 2507 O O . THR A 1 316 ? 21.603 -7.143 13.564 1.00 92.88 316 THR A O 1
ATOM 2510 N N . PRO A 1 317 ? 23.186 -7.743 15.034 1.00 91.69 317 PRO A N 1
ATOM 2511 C CA . PRO A 1 317 ? 23.271 -6.408 15.628 1.00 91.69 317 PRO A CA 1
ATOM 2512 C C . PRO A 1 317 ? 23.568 -5.302 14.602 1.00 91.69 317 PRO A C 1
ATOM 2514 O O . PRO A 1 317 ? 22.992 -4.216 14.693 1.00 91.69 317 PRO A O 1
ATOM 2517 N N . GLU A 1 318 ? 24.413 -5.585 13.608 1.00 91.81 318 GLU A N 1
ATOM 2518 C CA . GLU A 1 318 ? 24.818 -4.653 12.553 1.00 91.81 318 GLU A CA 1
ATOM 2519 C C . GLU A 1 318 ? 23.691 -4.386 11.548 1.00 91.81 318 GLU A C 1
ATOM 2521 O O . GLU A 1 318 ? 23.410 -3.227 11.225 1.00 91.81 318 GLU A O 1
ATOM 2526 N N . THR A 1 319 ? 23.010 -5.433 11.065 1.00 92.88 319 THR A N 1
ATOM 2527 C CA . THR A 1 319 ? 21.900 -5.257 10.112 1.00 92.88 319 THR A CA 1
ATOM 2528 C C . THR A 1 319 ? 20.704 -4.597 10.786 1.00 92.88 319 THR A C 1
ATOM 2530 O O . THR A 1 319 ? 20.109 -3.687 10.209 1.00 92.88 319 THR A O 1
ATOM 2533 N N . ARG A 1 320 ? 20.425 -4.932 12.052 1.00 91.88 320 ARG A N 1
ATOM 2534 C CA . ARG A 1 320 ? 19.437 -4.227 12.879 1.00 91.88 320 ARG A CA 1
ATOM 2535 C C . ARG A 1 320 ? 19.759 -2.737 12.993 1.00 91.88 320 ARG A C 1
ATOM 2537 O O . ARG A 1 320 ? 18.896 -1.908 12.723 1.00 91.88 320 ARG A O 1
ATOM 2544 N N . ALA A 1 321 ? 20.991 -2.384 13.367 1.00 90.81 321 ALA A N 1
ATOM 2545 C CA . ALA A 1 321 ? 21.399 -0.983 13.487 1.00 90.81 321 ALA A CA 1
ATOM 2546 C C . ALA A 1 321 ? 21.256 -0.230 12.153 1.00 90.81 321 ALA A C 1
ATOM 2548 O O . ALA A 1 321 ? 20.780 0.905 12.135 1.00 90.81 321 ALA A O 1
ATOM 2549 N N . THR A 1 322 ? 21.596 -0.889 11.042 1.00 92.31 322 THR A N 1
ATOM 2550 C CA . THR A 1 322 ? 21.431 -0.345 9.687 1.00 92.31 322 THR A CA 1
ATOM 2551 C C . THR A 1 322 ? 19.964 -0.032 9.392 1.00 92.31 322 THR A C 1
ATOM 2553 O O . THR A 1 322 ? 19.647 1.082 8.982 1.00 92.31 322 THR A O 1
ATOM 2556 N N . VAL A 1 323 ? 19.058 -0.980 9.657 1.00 92.62 323 VAL A N 1
ATOM 2557 C CA . VAL A 1 323 ? 17.615 -0.832 9.410 1.00 92.62 323 VAL A CA 1
ATOM 2558 C C . VAL A 1 323 ? 17.006 0.310 10.221 1.00 92.62 323 VAL A C 1
ATOM 2560 O O . VAL A 1 323 ? 16.285 1.140 9.666 1.00 92.62 323 VAL A O 1
ATOM 2563 N N . LEU A 1 324 ? 17.340 0.411 11.509 1.00 89.62 324 LEU A N 1
ATOM 2564 C CA . LEU A 1 324 ? 16.822 1.470 12.383 1.00 89.62 324 LEU A CA 1
ATOM 2565 C C . LEU A 1 324 ? 17.249 2.879 11.925 1.00 89.62 324 LEU A C 1
ATOM 2567 O O . LEU A 1 324 ? 16.537 3.861 12.156 1.00 89.62 324 LEU A O 1
ATOM 2571 N N . GLN A 1 325 ? 18.379 2.979 11.222 1.00 89.50 325 GLN A N 1
ATOM 2572 C CA . GLN A 1 325 ? 18.926 4.231 10.695 1.00 89.50 325 GLN A CA 1
ATOM 2573 C C . GLN A 1 325 ? 18.550 4.508 9.229 1.00 89.50 325 GLN A C 1
ATOM 2575 O O . GLN A 1 325 ? 18.896 5.571 8.709 1.00 89.50 325 GLN A O 1
ATOM 2580 N N . LEU A 1 326 ? 17.820 3.610 8.553 1.00 90.06 326 LEU A N 1
ATOM 2581 C CA . LEU A 1 326 ? 17.456 3.791 7.143 1.00 90.06 326 LEU A CA 1
ATOM 2582 C C . LEU A 1 326 ? 16.656 5.081 6.933 1.00 90.06 326 LEU A C 1
ATOM 2584 O O . LEU A 1 326 ? 15.678 5.297 7.646 1.00 90.06 326 LEU A O 1
ATOM 2588 N N . PRO A 1 327 ? 16.961 5.912 5.924 1.00 89.88 327 PRO A N 1
ATOM 2589 C CA . PRO A 1 327 ? 16.113 7.045 5.561 1.00 89.88 327 PRO A CA 1
ATOM 2590 C C . PRO A 1 327 ? 14.664 6.618 5.284 1.00 89.88 327 PRO A C 1
ATOM 2592 O O . PRO A 1 327 ? 14.415 5.523 4.789 1.00 89.88 327 PRO A O 1
ATOM 2595 N N . THR A 1 328 ? 13.690 7.494 5.548 1.00 87.50 328 THR A N 1
ATOM 2596 C CA . THR A 1 328 ? 12.248 7.195 5.388 1.00 87.50 328 THR A CA 1
ATOM 2597 C C . THR A 1 328 ? 11.913 6.645 4.000 1.00 87.50 328 THR A C 1
ATOM 2599 O O . THR A 1 328 ? 11.160 5.684 3.874 1.00 87.50 328 THR A O 1
ATOM 2602 N N . ARG A 1 329 ? 12.503 7.225 2.948 1.00 86.31 329 ARG A N 1
ATOM 2603 C CA . ARG A 1 329 ? 12.311 6.755 1.571 1.00 86.31 329 ARG A CA 1
ATOM 2604 C C . ARG A 1 329 ? 12.859 5.340 1.363 1.00 86.31 329 ARG A C 1
ATOM 2606 O O . ARG A 1 329 ? 12.167 4.513 0.780 1.00 86.31 329 ARG A O 1
ATOM 2613 N N . ALA A 1 330 ? 14.064 5.071 1.860 1.00 88.56 330 ALA A N 1
ATOM 2614 C CA . ALA A 1 330 ? 14.716 3.771 1.753 1.00 88.56 330 ALA A CA 1
ATOM 2615 C C . ALA A 1 330 ? 13.945 2.685 2.519 1.00 88.56 330 ALA A C 1
ATOM 2617 O O . ALA A 1 330 ? 13.728 1.607 1.981 1.00 88.56 330 ALA A O 1
ATOM 2618 N N . ALA A 1 331 ? 13.449 2.987 3.724 1.00 89.50 331 ALA A N 1
ATOM 2619 C CA . ALA A 1 331 ? 12.616 2.063 4.497 1.00 89.50 331 ALA A CA 1
ATOM 2620 C C . ALA A 1 331 ? 11.339 1.670 3.733 1.00 89.50 331 ALA A C 1
ATOM 2622 O O . ALA A 1 331 ? 11.038 0.488 3.602 1.00 89.50 331 ALA A O 1
ATOM 2623 N N . LYS A 1 332 ? 10.638 2.638 3.128 1.00 87.94 332 LYS A N 1
ATOM 2624 C CA . LYS A 1 332 ? 9.453 2.357 2.298 1.00 87.94 332 LYS A CA 1
ATOM 2625 C C . LYS A 1 332 ? 9.780 1.509 1.070 1.00 87.94 332 LYS A C 1
ATOM 2627 O O . LYS A 1 332 ? 9.052 0.574 0.752 1.00 87.94 332 LYS A O 1
ATOM 2632 N N . HIS A 1 333 ? 10.875 1.819 0.375 1.00 87.88 333 HIS A N 1
ATOM 2633 C CA . HIS A 1 333 ? 11.311 1.034 -0.780 1.00 87.88 333 HIS A CA 1
ATOM 2634 C C . HIS A 1 333 ? 11.720 -0.389 -0.391 1.00 87.88 333 HIS A C 1
ATOM 2636 O O . HIS A 1 333 ? 11.404 -1.318 -1.125 1.00 87.88 333 HIS A O 1
ATOM 2642 N N . MET A 1 334 ? 12.387 -0.561 0.749 1.00 91.12 334 MET A N 1
ATOM 2643 C CA . MET A 1 334 ? 12.789 -1.864 1.274 1.00 91.12 334 MET A CA 1
ATOM 2644 C C . MET A 1 334 ? 11.577 -2.699 1.708 1.00 91.12 334 MET A C 1
ATOM 2646 O O . MET A 1 334 ? 11.474 -3.862 1.336 1.00 91.12 334 MET A O 1
ATOM 2650 N N . SER A 1 335 ? 10.630 -2.092 2.426 1.00 87.31 335 SER A N 1
ATOM 2651 C CA . SER A 1 335 ? 9.350 -2.703 2.813 1.00 87.31 335 SER A CA 1
ATOM 2652 C C . SER A 1 335 ? 8.560 -3.172 1.582 1.00 87.31 335 SER A C 1
ATOM 2654 O O . SER A 1 335 ? 8.140 -4.324 1.507 1.00 87.31 335 SER A O 1
ATOM 2656 N N . SER A 1 336 ? 8.454 -2.326 0.549 1.00 85.75 336 SER A N 1
ATOM 2657 C CA . SER A 1 336 ? 7.838 -2.708 -0.729 1.00 85.75 336 SER A CA 1
ATOM 2658 C C . SER A 1 336 ? 8.606 -3.814 -1.454 1.00 85.75 336 SER A C 1
ATOM 2660 O O . SER A 1 336 ? 7.981 -4.682 -2.053 1.00 85.75 336 SER A O 1
ATOM 2662 N N . ALA A 1 337 ? 9.941 -3.783 -1.428 1.00 89.69 337 ALA A N 1
ATOM 2663 C CA . ALA A 1 337 ? 10.772 -4.808 -2.052 1.00 89.69 337 ALA A CA 1
ATOM 2664 C C . ALA A 1 337 ? 10.547 -6.174 -1.409 1.00 89.69 337 ALA A C 1
ATOM 2666 O O . ALA A 1 337 ? 10.455 -7.167 -2.121 1.00 89.69 337 ALA A O 1
ATOM 2667 N N . TYR A 1 338 ? 10.437 -6.212 -0.079 1.00 87.19 338 TYR A N 1
ATOM 2668 C CA . TYR A 1 338 ? 10.149 -7.436 0.656 1.00 87.19 338 TYR A CA 1
ATOM 2669 C C . TYR A 1 338 ? 8.829 -8.063 0.204 1.00 87.19 338 TYR A C 1
ATOM 2671 O O . TYR A 1 338 ? 8.844 -9.221 -0.197 1.00 87.19 338 TYR A O 1
ATOM 2679 N N . LEU A 1 339 ? 7.741 -7.284 0.158 1.00 82.50 339 LEU A N 1
ATOM 2680 C CA . LEU A 1 339 ? 6.439 -7.772 -0.314 1.00 82.50 339 LEU A CA 1
ATOM 2681 C C . LEU A 1 339 ? 6.530 -8.347 -1.733 1.00 82.50 339 LEU A C 1
ATOM 2683 O O . LEU A 1 339 ? 6.070 -9.455 -1.980 1.00 82.50 339 LEU A O 1
ATOM 2687 N N . THR A 1 340 ? 7.199 -7.641 -2.655 1.00 85.12 340 THR A N 1
ATOM 2688 C CA . THR A 1 340 ? 7.411 -8.154 -4.017 1.00 85.12 340 THR A CA 1
ATOM 2689 C C . THR A 1 340 ? 8.192 -9.470 -4.010 1.00 85.12 340 THR A C 1
ATOM 2691 O O . THR A 1 340 ? 7.866 -10.377 -4.771 1.00 85.12 340 THR A O 1
ATOM 2694 N N . LEU A 1 341 ? 9.248 -9.592 -3.203 1.00 87.44 341 LEU A N 1
ATOM 2695 C CA . LEU A 1 341 ? 10.050 -10.816 -3.156 1.00 87.44 341 LEU A CA 1
ATOM 2696 C C . LEU A 1 341 ? 9.260 -11.981 -2.548 1.00 87.44 341 LEU A C 1
ATOM 2698 O O . LEU A 1 341 ? 9.270 -13.050 -3.147 1.00 87.44 341 LEU A O 1
ATOM 2702 N N . GLU A 1 342 ? 8.536 -11.754 -1.453 1.00 84.56 342 GLU A N 1
ATOM 2703 C CA . GLU A 1 342 ? 7.680 -12.740 -0.779 1.00 84.56 342 GLU A CA 1
ATOM 2704 C C . GLU A 1 342 ? 6.563 -13.254 -1.702 1.00 84.56 342 GLU A C 1
ATOM 2706 O O . GLU A 1 342 ? 6.442 -14.459 -1.938 1.00 84.56 342 GLU A O 1
ATOM 2711 N N . ASP A 1 343 ? 5.814 -12.344 -2.336 1.00 82.00 343 ASP A N 1
ATOM 2712 C CA . ASP A 1 343 ? 4.736 -12.689 -3.276 1.00 82.00 343 ASP A CA 1
ATOM 2713 C C . ASP A 1 343 ? 5.242 -13.514 -4.471 1.00 82.00 343 ASP A C 1
ATOM 2715 O O . ASP A 1 343 ? 4.491 -14.256 -5.114 1.00 82.00 343 ASP A O 1
ATOM 2719 N N . THR A 1 344 ? 6.531 -13.381 -4.791 1.00 84.06 344 THR A N 1
ATOM 2720 C CA . THR A 1 344 ? 7.159 -13.995 -5.965 1.00 84.06 344 THR A CA 1
ATOM 2721 C C . THR A 1 344 ? 8.072 -15.167 -5.626 1.00 84.06 344 THR A C 1
ATOM 2723 O O . THR A 1 344 ? 8.628 -15.776 -6.545 1.00 84.06 344 THR A O 1
ATOM 2726 N N . ARG A 1 345 ? 8.172 -15.541 -4.341 1.00 85.88 345 ARG A N 1
ATOM 2727 C CA . ARG A 1 345 ? 9.037 -16.618 -3.832 1.00 85.88 345 ARG A CA 1
ATOM 2728 C C . ARG A 1 345 ? 10.523 -16.395 -4.140 1.00 85.88 345 ARG A C 1
ATOM 2730 O O . ARG A 1 345 ? 11.243 -17.320 -4.525 1.00 85.88 345 ARG A O 1
ATOM 2737 N N . LEU A 1 346 ? 10.964 -15.141 -4.060 1.00 89.25 346 LEU A N 1
ATOM 2738 C CA . LEU A 1 346 ? 12.336 -14.686 -4.304 1.00 89.25 346 LEU A CA 1
ATOM 2739 C C . LEU A 1 346 ? 13.029 -14.185 -3.020 1.00 89.25 346 LEU A C 1
ATOM 2741 O O . LEU A 1 346 ? 14.114 -13.603 -3.098 1.00 89.25 346 LEU A O 1
ATOM 2745 N N . GLU A 1 347 ? 12.448 -14.424 -1.847 1.00 90.06 347 GLU A N 1
ATOM 2746 C CA . GLU A 1 347 ? 12.912 -14.046 -0.505 1.00 90.06 347 GLU A CA 1
ATOM 2747 C C . GLU A 1 347 ? 14.125 -14.855 0.001 1.00 90.06 347 GLU A C 1
ATOM 2749 O O . GLU A 1 347 ? 14.142 -15.391 1.103 1.00 90.06 347 GLU A O 1
ATOM 2754 N N . THR A 1 348 ? 15.194 -14.944 -0.794 1.00 91.50 348 THR A N 1
ATOM 2755 C CA . THR A 1 348 ? 16.440 -15.596 -0.355 1.00 91.50 348 THR A CA 1
ATOM 2756 C C . THR A 1 348 ? 17.333 -14.632 0.437 1.00 91.50 348 THR A C 1
ATOM 2758 O O . THR A 1 348 ? 17.295 -13.421 0.177 1.00 91.50 348 THR A O 1
ATOM 2761 N N . PRO A 1 349 ? 18.198 -15.127 1.347 1.00 93.50 349 PRO A N 1
ATOM 2762 C CA . PRO A 1 349 ? 19.152 -14.282 2.070 1.00 93.50 349 PRO A CA 1
ATOM 2763 C C . PRO A 1 349 ? 19.989 -13.396 1.133 1.00 93.50 349 PRO A C 1
ATOM 2765 O O . PRO A 1 349 ? 20.207 -12.215 1.398 1.00 93.50 349 PRO A O 1
ATOM 2768 N N . GLU A 1 350 ? 20.402 -13.921 -0.019 1.00 93.00 350 GLU A N 1
ATOM 2769 C CA . GLU A 1 350 ? 21.187 -13.176 -1.005 1.00 93.00 350 GLU A CA 1
ATOM 2770 C C . GLU A 1 350 ? 20.393 -11.996 -1.578 1.00 93.00 350 GLU A C 1
ATOM 2772 O O . GLU A 1 350 ? 20.911 -10.881 -1.659 1.00 93.00 350 GLU A O 1
ATOM 2777 N N . ASN A 1 351 ? 19.123 -12.208 -1.937 1.00 93.19 351 ASN A N 1
ATOM 2778 C CA . ASN A 1 351 ? 18.284 -11.143 -2.487 1.00 93.19 351 ASN A CA 1
ATOM 2779 C C . ASN A 1 351 ? 17.964 -10.084 -1.430 1.00 93.19 351 ASN A C 1
ATOM 2781 O O . ASN A 1 351 ? 18.043 -8.893 -1.727 1.00 93.19 351 ASN A O 1
ATOM 2785 N N . ILE A 1 352 ? 17.671 -10.491 -0.193 1.00 94.31 352 ILE A N 1
ATOM 2786 C CA . ILE A 1 352 ? 17.401 -9.554 0.905 1.00 94.31 352 ILE A CA 1
ATOM 2787 C C . ILE A 1 352 ? 18.649 -8.738 1.263 1.00 94.31 352 ILE A C 1
ATOM 2789 O O . ILE A 1 352 ? 18.553 -7.523 1.445 1.00 94.31 352 ILE A O 1
ATOM 2793 N N . SER A 1 353 ? 19.833 -9.359 1.285 1.00 93.88 353 SER A N 1
ATOM 2794 C CA . SER A 1 353 ? 21.103 -8.655 1.502 1.00 93.88 353 SER A CA 1
ATOM 2795 C C . SER A 1 353 ? 21.347 -7.585 0.432 1.00 93.88 353 SER A C 1
ATOM 2797 O O . SER A 1 353 ? 21.696 -6.446 0.753 1.00 93.88 353 SER A O 1
ATOM 2799 N N . VAL A 1 354 ? 21.070 -7.913 -0.833 1.00 94.44 354 VAL A N 1
ATOM 2800 C CA . VAL A 1 354 ? 21.133 -6.958 -1.945 1.00 94.44 354 VAL A CA 1
ATOM 2801 C C . VAL A 1 354 ? 20.131 -5.816 -1.759 1.00 94.44 354 VAL A C 1
ATOM 2803 O O . VAL A 1 354 ? 20.501 -4.656 -1.944 1.00 94.44 354 VAL A O 1
ATOM 2806 N N . MET A 1 355 ? 18.882 -6.106 -1.379 1.00 94.75 355 MET A N 1
ATOM 2807 C CA . MET A 1 355 ? 17.888 -5.054 -1.143 1.00 94.75 355 MET A CA 1
ATOM 2808 C C . MET A 1 355 ? 18.343 -4.102 -0.030 1.00 94.75 355 MET A C 1
ATOM 2810 O O . MET A 1 355 ? 18.235 -2.889 -0.191 1.00 94.75 355 MET A O 1
ATOM 2814 N N . LEU A 1 356 ? 18.926 -4.629 1.051 1.00 93.44 356 LEU A N 1
ATOM 2815 C CA . LEU A 1 356 ? 19.445 -3.815 2.151 1.00 93.44 356 LEU A CA 1
ATOM 2816 C C . LEU A 1 356 ? 20.646 -2.959 1.713 1.00 93.44 356 LEU A C 1
ATOM 2818 O O . LEU A 1 356 ? 20.723 -1.780 2.056 1.00 93.44 356 LEU A O 1
ATOM 2822 N N . GLN A 1 357 ? 21.558 -3.522 0.915 1.00 93.94 357 GLN A N 1
ATOM 2823 C CA . GLN A 1 357 ? 22.714 -2.801 0.374 1.00 93.94 357 GLN A CA 1
ATOM 2824 C C . GLN A 1 357 ? 22.299 -1.651 -0.560 1.00 93.94 357 GLN A C 1
ATOM 2826 O O . GLN A 1 357 ? 22.932 -0.594 -0.564 1.00 93.94 357 GLN A O 1
ATOM 2831 N N . TYR A 1 358 ? 21.235 -1.844 -1.342 1.00 94.38 358 TYR A N 1
ATOM 2832 C CA . TYR A 1 358 ? 20.714 -0.874 -2.307 1.00 94.38 358 TYR A CA 1
ATOM 2833 C C . TYR A 1 358 ? 19.344 -0.322 -1.885 1.00 94.38 358 TYR A C 1
ATOM 2835 O O . TYR A 1 358 ? 18.471 -0.128 -2.732 1.00 94.38 358 TYR A O 1
ATOM 2843 N N . ALA A 1 359 ? 19.156 -0.039 -0.590 1.00 92.94 359 ALA A N 1
ATOM 2844 C CA . ALA A 1 359 ? 17.853 0.285 0.004 1.00 92.94 359 ALA A CA 1
ATOM 2845 C C . ALA A 1 359 ? 17.093 1.427 -0.703 1.00 92.94 359 ALA A C 1
ATOM 2847 O O . ALA A 1 359 ? 15.876 1.358 -0.872 1.00 92.94 359 ALA A O 1
ATOM 2848 N N . ASP A 1 360 ? 17.798 2.445 -1.209 1.00 89.94 360 ASP A N 1
ATOM 2849 C CA . ASP A 1 360 ? 17.190 3.549 -1.969 1.00 89.94 360 ASP A CA 1
ATOM 2850 C C . ASP A 1 360 ? 16.528 3.111 -3.288 1.00 89.94 360 ASP A C 1
ATOM 2852 O O . ASP A 1 360 ? 15.657 3.814 -3.805 1.00 89.94 360 ASP A O 1
ATOM 2856 N N . TRP A 1 361 ? 16.898 1.948 -3.828 1.00 91.81 361 TRP A N 1
ATOM 2857 C CA . TRP A 1 361 ? 16.371 1.385 -5.075 1.00 91.81 361 TRP A CA 1
ATOM 2858 C C . TRP A 1 361 ? 15.749 -0.003 -4.902 1.00 91.81 361 TRP A C 1
ATOM 2860 O O . TRP A 1 361 ? 15.335 -0.589 -5.902 1.00 91.81 361 TRP A O 1
ATOM 2870 N N . ALA A 1 362 ? 15.653 -0.511 -3.670 1.00 92.31 362 ALA A N 1
ATOM 2871 C CA . ALA A 1 362 ? 15.236 -1.880 -3.373 1.00 92.31 362 ALA A CA 1
ATOM 2872 C C . ALA A 1 362 ? 13.939 -2.272 -4.096 1.00 92.31 362 ALA A C 1
ATOM 2874 O O . ALA A 1 362 ? 13.916 -3.282 -4.791 1.00 92.31 362 ALA A O 1
ATOM 2875 N N . GLY A 1 363 ? 12.897 -1.433 -4.039 1.00 90.00 363 GLY A N 1
ATOM 2876 C CA . GLY A 1 363 ? 11.619 -1.718 -4.705 1.00 90.00 363 GLY A CA 1
ATOM 2877 C C . GLY A 1 363 ? 11.757 -1.936 -6.218 1.00 90.00 363 GLY A C 1
ATOM 2878 O O . GLY A 1 363 ? 11.261 -2.922 -6.752 1.00 90.00 363 GLY A O 1
ATOM 2879 N N . ASN A 1 364 ? 12.514 -1.080 -6.913 1.00 90.88 364 ASN A N 1
ATOM 2880 C CA . ASN A 1 364 ? 12.736 -1.234 -8.356 1.00 90.88 364 ASN A CA 1
ATOM 2881 C C . ASN A 1 364 ? 13.602 -2.458 -8.683 1.00 90.88 364 ASN A C 1
ATOM 2883 O O . ASN A 1 364 ? 13.417 -3.077 -9.730 1.00 90.88 364 ASN A O 1
ATOM 2887 N N . ILE A 1 365 ? 14.578 -2.781 -7.830 1.00 95.00 365 ILE A N 1
ATOM 2888 C CA . ILE A 1 365 ? 15.448 -3.945 -8.028 1.00 95.00 365 ILE A CA 1
ATOM 2889 C C . ILE A 1 365 ? 14.652 -5.240 -7.819 1.00 95.00 365 ILE A C 1
ATOM 2891 O O . ILE A 1 365 ? 14.763 -6.142 -8.647 1.00 95.00 365 ILE A O 1
ATOM 2895 N N . ALA A 1 366 ? 13.817 -5.320 -6.780 1.00 93.25 366 ALA A N 1
ATOM 2896 C CA . ALA A 1 366 ? 12.921 -6.452 -6.549 1.00 93.25 366 ALA A CA 1
ATOM 2897 C C . ALA A 1 366 ? 11.936 -6.640 -7.713 1.00 93.25 366 ALA A C 1
ATOM 2899 O O . ALA A 1 366 ? 11.811 -7.744 -8.242 1.00 93.25 366 ALA A O 1
ATOM 2900 N N . ASP A 1 367 ? 11.329 -5.554 -8.196 1.00 91.69 367 ASP A N 1
ATOM 2901 C CA . ASP A 1 367 ? 10.460 -5.584 -9.375 1.00 91.69 367 ASP A CA 1
ATOM 2902 C C . ASP A 1 367 ? 11.195 -6.061 -10.639 1.00 91.69 367 ASP A C 1
ATOM 2904 O O . ASP A 1 367 ? 10.623 -6.782 -11.459 1.00 91.69 367 ASP A O 1
ATOM 2908 N N . LEU A 1 368 ? 12.464 -5.675 -10.818 1.00 94.94 368 LEU A N 1
ATOM 2909 C CA . LEU A 1 368 ? 13.306 -6.164 -11.913 1.00 94.94 368 LEU A CA 1
ATOM 2910 C C . LEU A 1 368 ? 13.611 -7.654 -11.770 1.00 94.94 368 LEU A C 1
ATOM 2912 O O . LEU A 1 368 ? 13.545 -8.382 -12.762 1.00 94.94 368 LEU A O 1
ATOM 2916 N N . PHE A 1 369 ? 13.932 -8.111 -10.557 1.00 94.62 369 PHE A N 1
ATOM 2917 C CA . PHE A 1 369 ? 14.149 -9.528 -10.283 1.00 94.62 369 PHE A CA 1
ATOM 2918 C C . PHE A 1 369 ? 12.901 -10.323 -10.643 1.00 94.62 369 PHE A C 1
ATOM 2920 O O . PHE A 1 369 ? 12.988 -11.248 -11.449 1.00 94.62 369 PHE A O 1
ATOM 2927 N N . PHE A 1 370 ? 11.737 -9.901 -10.156 1.00 92.69 370 PHE A N 1
ATOM 2928 C CA . PHE A 1 370 ? 10.467 -10.524 -10.497 1.00 92.69 370 PHE A CA 1
ATOM 2929 C C . PHE A 1 370 ? 10.193 -10.520 -12.008 1.00 92.69 370 PHE A C 1
ATOM 2931 O O . PHE A 1 370 ? 9.910 -11.570 -12.589 1.00 92.69 370 PHE A O 1
ATOM 2938 N N . ALA A 1 371 ? 10.326 -9.366 -12.672 1.00 90.81 371 ALA A N 1
ATOM 2939 C CA . ALA A 1 371 ? 10.062 -9.247 -14.104 1.00 90.81 371 ALA A CA 1
ATOM 2940 C C . ALA A 1 371 ? 10.924 -10.223 -14.917 1.00 90.81 371 ALA A C 1
ATOM 2942 O O . ALA A 1 371 ? 10.406 -10.916 -15.793 1.00 90.81 371 ALA A O 1
ATOM 2943 N N . LEU A 1 372 ? 12.215 -10.344 -14.596 1.00 94.19 372 LEU A N 1
ATOM 2944 C CA . LEU A 1 372 ? 13.100 -11.292 -15.270 1.00 94.19 372 LEU A CA 1
ATOM 2945 C C . LEU A 1 372 ? 12.840 -12.745 -14.858 1.00 94.19 372 LEU A C 1
ATOM 2947 O O . LEU A 1 372 ? 12.914 -13.627 -15.712 1.00 94.19 372 LEU A O 1
ATOM 2951 N N . ALA A 1 373 ? 12.514 -13.012 -13.591 1.00 90.81 373 ALA A N 1
ATOM 2952 C CA . ALA A 1 373 ? 12.190 -14.356 -13.112 1.00 90.81 373 ALA A CA 1
ATOM 2953 C C . ALA A 1 373 ? 10.951 -14.910 -13.825 1.00 90.81 373 ALA A C 1
ATOM 2955 O O . ALA A 1 373 ? 10.972 -16.048 -14.288 1.00 90.81 373 ALA A O 1
ATOM 2956 N N . SER A 1 374 ? 9.927 -14.071 -14.021 1.00 89.44 374 SER A N 1
ATOM 2957 C CA . SER A 1 374 ? 8.700 -14.430 -14.745 1.00 89.44 374 SER A CA 1
ATOM 2958 C C . SER A 1 374 ? 8.945 -14.853 -16.201 1.00 89.44 374 SER A C 1
ATOM 2960 O O . SER A 1 374 ? 8.130 -15.560 -16.785 1.00 89.44 374 SER A O 1
ATOM 2962 N N . GLN A 1 375 ? 10.074 -14.433 -16.781 1.00 90.38 375 GLN A N 1
ATOM 2963 C CA . GLN A 1 375 ? 10.492 -14.761 -18.146 1.00 90.38 375 GLN A CA 1
ATOM 2964 C C . GLN A 1 375 ? 11.623 -15.805 -18.185 1.00 90.38 375 GLN A C 1
ATOM 2966 O O . GLN A 1 375 ? 12.200 -16.030 -19.244 1.00 90.38 375 GLN A O 1
ATOM 2971 N N . ALA A 1 376 ? 11.980 -16.415 -17.047 1.00 91.25 376 ALA A N 1
ATOM 2972 C CA . ALA A 1 376 ? 13.141 -17.301 -16.900 1.00 91.25 376 ALA A CA 1
ATOM 2973 C C . ALA A 1 376 ? 14.482 -16.665 -17.343 1.00 91.25 376 ALA A C 1
ATOM 2975 O O . ALA A 1 376 ? 15.398 -17.348 -17.800 1.00 91.25 376 ALA A O 1
ATOM 2976 N N . LEU A 1 377 ? 14.612 -15.343 -17.187 1.00 95.50 377 LEU A N 1
ATOM 2977 C CA . LEU A 1 377 ? 15.795 -14.554 -17.551 1.00 95.50 377 LEU A CA 1
ATOM 2978 C C . LEU A 1 377 ? 16.556 -14.012 -16.331 1.00 95.50 377 LEU A C 1
ATOM 2980 O O . LEU A 1 377 ? 17.520 -13.266 -16.496 1.00 95.50 377 LEU A O 1
ATOM 2984 N N . LEU A 1 378 ? 16.182 -14.370 -15.099 1.00 94.62 378 LEU A N 1
ATOM 2985 C CA . LEU A 1 378 ? 16.906 -13.943 -13.894 1.00 94.62 378 LEU A CA 1
ATOM 2986 C C . LEU A 1 378 ? 18.167 -14.794 -13.651 1.00 94.62 378 LEU A C 1
ATOM 2988 O O . LEU A 1 378 ? 18.238 -15.595 -12.723 1.00 94.62 378 LEU A O 1
ATOM 2992 N N . THR A 1 379 ? 19.167 -14.623 -14.512 1.00 94.81 379 THR A N 1
ATOM 2993 C CA . THR A 1 379 ? 20.489 -15.266 -14.411 1.00 94.81 379 THR A CA 1
ATOM 2994 C C . THR A 1 379 ? 21.456 -14.438 -13.562 1.00 94.81 379 THR A C 1
ATOM 2996 O O . THR A 1 379 ? 21.253 -13.234 -13.401 1.00 94.81 379 THR A O 1
ATOM 2999 N N . ASP A 1 380 ? 22.561 -15.028 -13.096 1.00 93.88 380 ASP A N 1
ATOM 3000 C CA . ASP A 1 380 ? 23.611 -14.300 -12.356 1.00 93.88 380 ASP A CA 1
ATOM 3001 C C . ASP A 1 380 ? 24.177 -13.119 -13.150 1.00 93.88 380 ASP A C 1
ATOM 3003 O O . ASP A 1 380 ? 24.397 -12.037 -12.604 1.00 93.88 380 ASP A O 1
ATOM 3007 N N . LYS A 1 381 ? 24.324 -13.288 -14.471 1.00 95.44 381 LYS A N 1
ATOM 3008 C CA . LYS A 1 381 ? 24.721 -12.212 -15.389 1.00 95.44 381 LYS A CA 1
ATOM 3009 C C . LYS A 1 381 ? 23.737 -11.040 -15.324 1.00 95.44 381 LYS A C 1
ATOM 3011 O O . LYS A 1 381 ? 24.159 -9.890 -15.216 1.00 95.44 381 LYS A O 1
ATOM 3016 N N . ASN A 1 382 ? 22.435 -11.316 -15.394 1.00 96.19 382 ASN A N 1
ATOM 3017 C CA . ASN A 1 382 ? 21.418 -10.265 -15.388 1.00 96.19 382 ASN A CA 1
ATOM 3018 C C . ASN A 1 382 ? 21.234 -9.655 -13.988 1.00 96.19 382 ASN A C 1
ATOM 3020 O O . ASN A 1 382 ? 21.031 -8.447 -13.887 1.00 96.19 382 ASN A O 1
ATOM 3024 N N . ARG A 1 383 ? 21.394 -10.438 -12.912 1.00 95.50 383 ARG A N 1
ATOM 3025 C CA . ARG A 1 383 ? 21.459 -9.919 -11.535 1.00 95.50 383 ARG A CA 1
ATOM 3026 C C . ARG A 1 383 ? 22.604 -8.919 -11.396 1.00 95.50 383 ARG A C 1
ATOM 3028 O O . ARG A 1 383 ? 22.368 -7.784 -10.996 1.00 95.50 383 ARG A O 1
ATOM 3035 N N . ALA A 1 384 ? 23.815 -9.294 -11.809 1.00 95.31 384 ALA A N 1
ATOM 3036 C CA . ALA A 1 384 ? 24.979 -8.413 -11.762 1.00 95.31 384 ALA A CA 1
ATOM 3037 C C . ALA A 1 384 ? 24.767 -7.119 -12.571 1.00 95.31 384 ALA A C 1
ATOM 3039 O O . ALA A 1 384 ? 25.086 -6.036 -12.082 1.00 95.31 384 ALA A O 1
ATOM 3040 N N . ALA A 1 385 ? 24.167 -7.211 -13.764 1.00 95.50 385 ALA A N 1
ATOM 3041 C CA . ALA A 1 385 ? 23.859 -6.042 -14.589 1.00 95.50 385 ALA A CA 1
ATOM 3042 C C . ALA A 1 385 ? 22.865 -5.079 -13.911 1.00 95.50 385 ALA A C 1
ATOM 3044 O O . ALA A 1 385 ? 23.061 -3.863 -13.948 1.00 95.50 385 ALA A O 1
ATOM 3045 N N . ILE A 1 386 ? 21.832 -5.602 -13.238 1.00 96.19 386 ILE A N 1
ATOM 3046 C CA . ILE A 1 386 ? 20.883 -4.778 -12.474 1.00 96.19 386 ILE A CA 1
ATOM 3047 C C . ILE A 1 386 ? 21.609 -4.017 -11.361 1.00 96.19 386 ILE A C 1
ATOM 3049 O O . ILE A 1 386 ? 21.397 -2.815 -11.204 1.00 96.19 386 ILE A O 1
ATOM 3053 N N . LEU A 1 387 ? 22.501 -4.682 -10.622 1.00 95.69 387 LEU A N 1
ATOM 3054 C CA . LEU A 1 387 ? 23.244 -4.048 -9.527 1.00 95.69 387 LEU A CA 1
ATOM 3055 C C . LEU A 1 387 ? 24.269 -3.032 -10.030 1.00 95.69 387 LEU A C 1
ATOM 3057 O O . LEU A 1 387 ? 24.435 -1.969 -9.430 1.00 95.69 387 LEU A O 1
ATOM 3061 N N . GLN A 1 388 ? 24.896 -3.295 -11.175 1.00 95.88 388 GLN A N 1
ATOM 3062 C CA . GLN A 1 388 ? 25.772 -2.335 -11.844 1.00 95.88 388 GLN A CA 1
ATOM 3063 C C . GLN A 1 388 ? 25.016 -1.058 -12.255 1.00 95.88 388 GLN A C 1
ATOM 3065 O O . GLN A 1 388 ? 25.581 0.037 -12.219 1.00 95.88 388 GLN A O 1
ATOM 3070 N N . HIS A 1 389 ? 23.733 -1.183 -12.604 1.00 94.62 389 HIS A N 1
ATOM 3071 C CA . HIS A 1 389 ? 22.896 -0.098 -13.123 1.00 94.62 389 HIS A CA 1
ATOM 3072 C C . HIS A 1 389 ? 21.714 0.263 -12.210 1.00 94.62 389 HIS A C 1
ATOM 3074 O O . HIS A 1 389 ? 20.695 0.773 -12.679 1.00 94.62 389 HIS A O 1
ATOM 3080 N N . HIS A 1 390 ? 21.855 0.067 -10.894 1.00 93.31 390 HIS A N 1
ATOM 3081 C CA . HIS A 1 390 ? 20.791 0.294 -9.904 1.00 93.31 390 HIS A CA 1
ATOM 3082 C C . HIS A 1 390 ? 20.179 1.704 -9.975 1.00 93.31 390 HIS A C 1
ATOM 3084 O O . HIS A 1 390 ? 18.969 1.862 -9.808 1.00 93.31 390 HIS A O 1
ATOM 3090 N N . LYS A 1 391 ? 20.972 2.733 -10.308 1.00 91.44 391 LYS A N 1
ATOM 3091 C CA . LYS A 1 391 ? 20.486 4.117 -10.470 1.00 91.44 391 LYS A CA 1
ATOM 3092 C C . LYS A 1 391 ? 19.497 4.280 -11.628 1.00 91.44 391 LYS A C 1
ATOM 3094 O O . LYS A 1 391 ? 18.626 5.137 -11.551 1.00 91.44 391 LYS A O 1
ATOM 3099 N N . GLN A 1 392 ? 19.617 3.452 -12.666 1.00 94.38 392 GLN A N 1
ATOM 3100 C CA . GLN A 1 392 ? 18.728 3.413 -13.832 1.00 94.38 392 GLN A CA 1
ATOM 3101 C C . GLN A 1 392 ? 17.613 2.361 -13.684 1.00 94.38 392 GLN A C 1
ATOM 3103 O O . GLN A 1 392 ? 16.855 2.142 -14.629 1.00 94.38 392 GLN A O 1
ATOM 3108 N N . SER A 1 393 ? 17.484 1.705 -12.522 1.00 92.69 393 SER A N 1
ATOM 3109 C CA . SER A 1 393 ? 16.545 0.591 -12.296 1.00 92.69 393 SER A CA 1
ATOM 3110 C C . SER A 1 393 ? 15.104 0.911 -12.701 1.00 92.69 393 SER A C 1
ATOM 3112 O O . SER A 1 393 ? 14.463 0.090 -13.347 1.00 92.69 393 SER A O 1
ATOM 3114 N N . ALA A 1 394 ? 14.614 2.120 -12.415 1.00 89.94 394 ALA A N 1
ATOM 3115 C CA . ALA A 1 394 ? 13.275 2.560 -12.809 1.00 89.94 394 ALA A CA 1
ATOM 3116 C C . ALA A 1 394 ? 13.088 2.584 -14.341 1.00 89.94 394 ALA A C 1
ATOM 3118 O O . ALA A 1 394 ? 12.119 2.036 -14.868 1.00 89.94 394 ALA A O 1
ATOM 3119 N N . GLY A 1 395 ? 14.038 3.187 -15.068 1.00 93.44 395 GLY A N 1
ATOM 3120 C CA . GLY A 1 395 ? 14.026 3.252 -16.534 1.00 93.44 395 GLY A CA 1
ATOM 3121 C C . GLY A 1 395 ? 14.182 1.878 -17.186 1.00 93.44 395 GLY A C 1
ATOM 3122 O O . GLY A 1 395 ? 13.476 1.560 -18.145 1.00 93.44 395 GLY A O 1
ATOM 3123 N N . LEU A 1 396 ? 15.063 1.043 -16.631 1.00 96.00 396 LEU A N 1
ATOM 3124 C CA . LEU A 1 396 ? 15.277 -0.337 -17.066 1.00 96.00 396 LEU A CA 1
ATOM 3125 C C . LEU A 1 396 ? 14.028 -1.199 -16.855 1.00 96.00 396 LEU A C 1
ATOM 3127 O O . LEU A 1 396 ? 13.632 -1.925 -17.764 1.00 96.00 396 LEU A O 1
ATOM 3131 N N . LEU A 1 397 ? 13.369 -1.079 -15.702 1.00 94.75 397 LEU A N 1
ATOM 3132 C CA . LEU A 1 397 ? 12.140 -1.806 -15.386 1.00 94.75 397 LEU A CA 1
ATOM 3133 C C . LEU A 1 397 ? 11.017 -1.456 -16.361 1.00 94.75 397 LEU A C 1
ATOM 3135 O O . LEU A 1 397 ? 10.381 -2.349 -16.921 1.00 94.75 397 LEU A O 1
ATOM 3139 N N . ALA A 1 398 ? 10.804 -0.164 -16.608 1.00 92.19 398 ALA A N 1
ATOM 3140 C CA . ALA A 1 398 ? 9.799 0.303 -17.555 1.00 92.19 398 ALA A CA 1
ATOM 3141 C C . ALA A 1 398 ? 10.091 -0.183 -18.989 1.00 92.19 398 ALA A C 1
ATOM 3143 O O . ALA A 1 398 ? 9.190 -0.656 -19.686 1.00 92.19 398 ALA A O 1
ATOM 3144 N N . ALA A 1 399 ? 11.359 -0.156 -19.411 1.00 95.12 399 ALA A N 1
ATOM 3145 C CA . ALA A 1 399 ? 11.794 -0.689 -20.701 1.00 95.12 399 ALA A CA 1
ATOM 3146 C C . ALA A 1 399 ? 11.555 -2.206 -20.827 1.00 95.12 399 ALA A C 1
ATOM 3148 O O . ALA A 1 399 ? 11.020 -2.668 -21.836 1.00 95.12 399 ALA A O 1
ATOM 3149 N N . ILE A 1 400 ? 11.896 -2.976 -19.791 1.00 95.38 400 ILE A N 1
ATOM 3150 C CA . ILE A 1 400 ? 11.681 -4.429 -19.731 1.00 95.38 400 ILE A CA 1
ATOM 3151 C C . ILE A 1 400 ? 10.187 -4.761 -19.771 1.00 95.38 400 ILE A C 1
ATOM 3153 O O . ILE A 1 400 ? 9.770 -5.608 -20.565 1.00 95.38 400 ILE A O 1
ATOM 3157 N N . ARG A 1 401 ? 9.355 -4.059 -18.992 1.00 92.94 401 ARG A N 1
ATOM 3158 C CA . ARG A 1 401 ? 7.889 -4.212 -19.023 1.00 92.94 401 ARG A CA 1
ATOM 3159 C C . ARG A 1 401 ? 7.328 -3.927 -20.418 1.00 92.94 401 ARG A C 1
ATOM 3161 O O . ARG A 1 401 ? 6.492 -4.685 -20.907 1.00 92.94 401 ARG A O 1
ATOM 3168 N N . ALA A 1 402 ? 7.817 -2.884 -21.090 1.00 91.56 402 ALA A N 1
ATOM 3169 C CA . ALA A 1 402 ? 7.391 -2.544 -22.446 1.00 91.56 402 ALA A CA 1
ATOM 3170 C C . ALA A 1 402 ? 7.766 -3.621 -23.477 1.00 91.56 402 ALA A C 1
ATOM 3172 O O . ALA A 1 402 ? 6.964 -3.946 -24.353 1.00 91.56 402 ALA A O 1
ATOM 3173 N N . LEU A 1 403 ? 8.968 -4.191 -23.371 1.00 93.44 403 LEU A N 1
ATOM 3174 C CA . LEU A 1 403 ? 9.422 -5.278 -24.242 1.00 93.44 403 LEU A CA 1
ATOM 3175 C C . LEU A 1 403 ? 8.711 -6.601 -23.956 1.00 93.44 403 LEU A C 1
ATOM 3177 O O . LEU A 1 403 ? 8.429 -7.344 -24.886 1.00 93.44 403 LEU A O 1
ATOM 3181 N N . THR A 1 404 ? 8.347 -6.868 -22.704 1.00 89.56 404 THR A N 1
ATOM 3182 C CA . THR A 1 404 ? 7.582 -8.072 -22.333 1.00 89.56 404 THR A CA 1
ATOM 3183 C C . THR A 1 404 ? 6.196 -8.082 -22.988 1.00 89.56 404 THR A C 1
ATOM 3185 O O . THR A 1 404 ? 5.681 -9.138 -23.340 1.00 89.56 404 THR A O 1
ATOM 3188 N N . LYS A 1 405 ? 5.608 -6.901 -23.230 1.00 85.50 405 LYS A N 1
ATOM 3189 C CA . LYS A 1 405 ? 4.340 -6.745 -23.968 1.00 85.50 405 LYS A CA 1
ATOM 3190 C C . LYS A 1 405 ? 4.485 -6.923 -25.491 1.00 85.50 405 LYS A C 1
ATOM 3192 O O . LYS A 1 405 ? 3.480 -6.897 -26.201 1.00 85.50 405 LYS A O 1
ATOM 3197 N N . ASN A 1 406 ? 5.702 -7.067 -26.020 1.00 83.56 406 ASN A N 1
ATOM 3198 C CA . ASN A 1 406 ? 5.932 -7.330 -27.440 1.00 83.56 406 ASN A CA 1
ATOM 3199 C C . ASN A 1 406 ? 5.481 -8.766 -27.785 1.00 83.56 406 ASN A C 1
ATOM 3201 O O . ASN A 1 406 ? 5.835 -9.689 -27.055 1.00 83.56 406 ASN A O 1
ATOM 3205 N N . PRO A 1 407 ? 4.783 -9.003 -28.914 1.00 76.69 407 PRO A N 1
ATOM 3206 C CA . PRO A 1 407 ? 4.414 -10.353 -29.355 1.00 76.69 407 PRO A CA 1
ATOM 3207 C C . PRO A 1 407 ? 5.579 -11.349 -29.465 1.00 76.69 407 PRO A C 1
ATOM 3209 O O . PRO A 1 407 ? 5.361 -12.553 -29.388 1.00 76.69 407 PRO A O 1
ATOM 3212 N N . ARG A 1 408 ? 6.814 -10.866 -29.666 1.00 83.31 408 ARG A N 1
ATOM 3213 C CA . ARG A 1 408 ? 8.025 -11.707 -29.721 1.00 83.31 408 ARG A CA 1
ATOM 3214 C C . ARG A 1 408 ? 8.551 -12.131 -28.342 1.00 83.31 408 ARG A C 1
ATOM 3216 O O . ARG A 1 408 ? 9.464 -12.954 -28.290 1.00 83.31 408 ARG A O 1
ATOM 3223 N N . GLY A 1 409 ? 7.981 -11.588 -27.266 1.00 81.62 409 GLY A N 1
ATOM 3224 C CA . GLY A 1 409 ? 8.462 -11.752 -25.898 1.00 81.62 409 GLY A CA 1
ATOM 3225 C C . GLY A 1 409 ? 9.784 -11.025 -25.640 1.00 81.62 409 GLY A C 1
ATOM 3226 O O . GLY A 1 409 ? 10.436 -10.527 -26.559 1.00 81.62 409 GLY A O 1
ATOM 3227 N N . LEU A 1 410 ? 10.174 -10.966 -24.368 1.00 92.69 410 LEU A N 1
ATOM 3228 C CA . LEU A 1 410 ? 11.475 -10.452 -23.947 1.00 92.69 410 LEU A CA 1
ATOM 3229 C C . LEU A 1 410 ? 12.554 -11.520 -24.173 1.00 92.69 410 LEU A C 1
ATOM 3231 O O . LEU A 1 410 ? 12.400 -12.652 -23.718 1.00 92.69 410 LEU A O 1
ATOM 3235 N N . GLN A 1 411 ? 13.658 -11.166 -24.834 1.00 92.00 411 GLN A N 1
ATOM 3236 C CA . GLN A 1 411 ? 14.775 -12.087 -25.073 1.00 92.00 411 GLN A CA 1
ATOM 3237 C C . GLN A 1 411 ? 16.072 -11.601 -24.420 1.00 92.00 411 GLN A C 1
ATOM 3239 O O . GLN A 1 411 ? 16.271 -10.406 -24.195 1.00 92.00 411 GLN A O 1
ATOM 3244 N N . GLN A 1 412 ? 17.020 -12.519 -24.195 1.00 94.25 412 GLN A N 1
ATOM 3245 C CA . GLN A 1 412 ? 18.346 -12.166 -23.671 1.00 94.25 412 GLN A CA 1
ATOM 3246 C C . GLN A 1 412 ? 19.066 -11.134 -24.556 1.00 94.25 412 GLN A C 1
ATOM 3248 O O . GLN A 1 412 ? 19.732 -10.244 -24.038 1.00 94.25 412 GLN A O 1
ATOM 3253 N N . ALA A 1 413 ? 18.883 -11.200 -25.878 1.00 93.38 413 ALA A N 1
ATOM 3254 C CA . ALA A 1 413 ? 19.460 -10.229 -26.805 1.00 93.38 413 ALA A CA 1
ATOM 3255 C C . ALA A 1 413 ? 18.915 -8.806 -26.599 1.00 93.38 413 ALA A C 1
ATOM 3257 O O . ALA A 1 413 ? 19.610 -7.842 -26.908 1.00 93.38 413 ALA A O 1
ATOM 3258 N N . ASP A 1 414 ? 17.688 -8.650 -26.096 1.00 94.62 414 ASP A N 1
ATOM 3259 C CA . ASP A 1 414 ? 17.152 -7.332 -25.756 1.00 94.62 414 ASP A CA 1
ATOM 3260 C C . ASP A 1 414 ? 17.783 -6.815 -24.465 1.00 94.62 414 ASP A C 1
ATOM 3262 O O . ASP A 1 414 ? 18.218 -5.664 -24.415 1.00 94.62 414 ASP A O 1
ATOM 3266 N N . LEU A 1 415 ? 17.908 -7.690 -23.461 1.00 96.12 415 LEU A N 1
ATOM 3267 C CA . LEU A 1 415 ? 18.569 -7.383 -22.194 1.00 96.12 415 LEU A CA 1
ATOM 3268 C C . LEU A 1 415 ? 20.022 -6.953 -22.404 1.00 96.12 415 LEU A C 1
ATOM 3270 O O . LEU A 1 415 ? 20.426 -5.923 -21.879 1.00 96.12 415 LEU A O 1
ATOM 3274 N N . ASP A 1 416 ? 20.778 -7.665 -23.241 1.00 95.69 416 ASP A N 1
ATOM 3275 C CA . ASP A 1 416 ? 22.174 -7.329 -23.538 1.00 95.69 416 ASP A CA 1
ATOM 3276 C C . ASP A 1 416 ? 22.325 -5.904 -24.107 1.00 95.69 416 ASP A C 1
ATOM 3278 O O . ASP A 1 416 ? 23.273 -5.195 -23.765 1.00 95.69 416 ASP A O 1
ATOM 3282 N N . VAL A 1 417 ? 21.368 -5.443 -24.925 1.00 95.19 417 VAL A N 1
ATOM 3283 C CA . VAL A 1 417 ? 21.374 -4.065 -25.447 1.00 95.19 417 VAL A CA 1
ATOM 3284 C C . VAL A 1 417 ? 20.961 -3.051 -24.380 1.00 95.19 417 VAL A C 1
ATOM 3286 O O . VAL A 1 417 ? 21.546 -1.968 -24.319 1.00 95.19 417 VAL A O 1
ATOM 3289 N N . LEU A 1 418 ? 19.992 -3.386 -23.523 1.00 95.94 418 LEU A N 1
ATOM 3290 C CA . LEU A 1 418 ? 19.598 -2.524 -22.406 1.00 95.94 418 LEU A CA 1
ATOM 3291 C C . LEU A 1 418 ? 20.743 -2.339 -21.403 1.00 95.94 418 LEU A C 1
ATOM 3293 O O . LEU A 1 418 ? 21.008 -1.211 -20.995 1.00 95.94 418 LEU A O 1
ATOM 3297 N N . TRP A 1 419 ? 21.461 -3.410 -21.059 1.00 95.88 419 TRP A N 1
ATOM 3298 C CA . TRP A 1 419 ? 22.612 -3.357 -20.153 1.00 95.88 419 TRP A CA 1
ATOM 3299 C C . TRP A 1 419 ? 23.783 -2.572 -20.743 1.00 95.88 419 TRP A C 1
ATOM 3301 O O . TRP A 1 419 ? 24.473 -1.865 -20.019 1.00 95.88 419 TRP A O 1
ATOM 3311 N N . ALA A 1 420 ? 23.990 -2.631 -22.062 1.00 95.19 420 ALA A N 1
ATOM 3312 C CA . ALA A 1 420 ? 25.031 -1.842 -22.718 1.00 95.19 420 ALA A CA 1
ATOM 3313 C C . ALA A 1 420 ? 24.750 -0.328 -22.676 1.00 95.19 420 ALA A C 1
ATOM 3315 O O . ALA A 1 420 ? 25.683 0.478 -22.676 1.00 95.19 420 ALA A O 1
ATOM 3316 N N . LYS A 1 421 ? 23.471 0.072 -22.663 1.00 95.00 421 LYS A N 1
ATOM 3317 C CA . LYS A 1 421 ? 23.034 1.477 -22.713 1.00 95.00 421 LYS A CA 1
ATOM 3318 C C . LYS A 1 421 ? 21.855 1.727 -21.756 1.00 95.00 421 LYS A C 1
ATOM 3320 O O . LYS A 1 421 ? 20.758 2.078 -22.198 1.00 95.00 421 LYS A O 1
ATOM 3325 N N . PRO A 1 422 ? 22.068 1.622 -20.433 1.00 94.00 422 PRO A N 1
ATOM 3326 C CA . PRO A 1 422 ? 20.987 1.641 -19.443 1.00 94.00 422 PRO A CA 1
ATOM 3327 C C . PRO A 1 422 ? 20.241 2.979 -19.397 1.00 94.00 422 PRO A C 1
ATOM 3329 O O . PRO A 1 422 ? 19.041 3.020 -19.150 1.00 94.00 422 PRO A O 1
ATOM 3332 N N . LYS A 1 423 ? 20.931 4.078 -19.719 1.00 94.06 423 LYS A N 1
ATOM 3333 C CA . LYS A 1 423 ? 20.350 5.428 -19.792 1.00 94.06 423 LYS A CA 1
ATOM 3334 C C . LYS A 1 423 ? 19.410 5.616 -20.990 1.00 94.06 423 LYS A C 1
ATOM 3336 O O . LYS A 1 423 ? 18.567 6.506 -20.995 1.00 94.06 423 LYS A O 1
ATOM 3341 N N . GLU A 1 424 ? 19.557 4.782 -22.021 1.00 93.94 424 GLU A N 1
ATOM 3342 C CA . GLU A 1 424 ? 18.752 4.804 -23.249 1.00 93.94 424 GLU A CA 1
ATOM 3343 C C . GLU A 1 424 ? 17.655 3.726 -23.241 1.00 93.94 424 GLU A C 1
ATOM 3345 O O . GLU A 1 424 ? 16.997 3.509 -24.260 1.00 93.94 424 GLU A O 1
ATOM 3350 N N . ALA A 1 425 ? 17.433 3.047 -22.110 1.00 94.31 425 ALA A N 1
ATOM 3351 C CA . ALA A 1 425 ? 16.613 1.840 -22.031 1.00 94.31 425 ALA A CA 1
ATOM 3352 C C . ALA A 1 425 ? 15.221 1.992 -22.671 1.00 94.31 425 ALA A C 1
ATOM 3354 O O . ALA A 1 425 ? 14.806 1.156 -23.473 1.00 94.31 425 ALA A O 1
ATOM 3355 N N . LEU A 1 426 ? 14.519 3.092 -22.389 1.00 92.19 426 LEU A N 1
ATOM 3356 C CA . LEU A 1 426 ? 13.182 3.357 -22.935 1.00 92.19 426 LEU A CA 1
ATOM 3357 C C . LEU A 1 426 ? 13.189 3.646 -24.443 1.00 92.19 426 LEU A C 1
ATOM 3359 O O . LEU A 1 426 ? 12.268 3.234 -25.151 1.00 92.19 426 LEU A O 1
ATOM 3363 N N . PHE A 1 427 ? 14.237 4.293 -24.963 1.00 90.81 427 PHE A N 1
ATOM 3364 C CA . PHE A 1 427 ? 14.413 4.453 -26.410 1.00 90.81 427 PHE A CA 1
ATOM 3365 C C . PHE A 1 427 ? 14.657 3.116 -27.092 1.00 90.81 427 PHE A C 1
ATOM 3367 O O . PHE A 1 427 ? 14.071 2.841 -28.138 1.00 90.81 427 PHE A O 1
ATOM 3374 N N . ILE A 1 428 ? 15.523 2.293 -26.503 1.00 92.69 428 ILE A N 1
ATOM 3375 C CA . ILE A 1 428 ? 15.853 0.967 -27.020 1.00 92.69 428 ILE A CA 1
ATOM 3376 C C . ILE A 1 428 ? 14.598 0.100 -27.036 1.00 92.69 428 ILE A C 1
ATOM 3378 O O . ILE A 1 428 ? 14.287 -0.485 -28.073 1.00 92.69 428 ILE A O 1
ATOM 3382 N N . ALA A 1 429 ? 13.837 0.084 -25.938 1.00 92.38 429 ALA A N 1
ATOM 3383 C CA . ALA A 1 429 ? 12.573 -0.635 -25.859 1.00 92.38 429 ALA A CA 1
ATOM 3384 C C . ALA A 1 429 ? 11.608 -0.194 -26.964 1.00 92.38 429 ALA A C 1
ATOM 3386 O O . ALA A 1 429 ? 11.099 -1.037 -27.701 1.00 92.38 429 ALA A O 1
ATOM 3387 N N . GLN A 1 430 ? 11.426 1.117 -27.157 1.00 90.12 430 GLN A N 1
ATOM 3388 C CA . GLN A 1 430 ? 10.563 1.640 -28.216 1.00 90.12 430 GLN A CA 1
ATOM 3389 C C . GLN A 1 430 ? 11.051 1.244 -29.620 1.00 90.12 430 GLN A C 1
ATOM 3391 O O . GLN A 1 430 ? 10.256 0.794 -30.444 1.00 90.12 430 GLN A O 1
ATOM 3396 N N . LYS A 1 431 ? 12.355 1.371 -29.905 1.00 89.81 431 LYS A N 1
ATOM 3397 C CA . LYS A 1 431 ? 12.943 1.009 -31.209 1.00 89.81 431 LYS A CA 1
ATOM 3398 C C . LYS A 1 431 ? 12.824 -0.478 -31.523 1.00 89.81 431 LYS A C 1
ATOM 3400 O O . LYS A 1 431 ? 12.710 -0.849 -32.687 1.00 89.81 431 LYS A O 1
ATOM 3405 N N . ARG A 1 432 ? 12.841 -1.325 -30.496 1.00 89.00 432 ARG A N 1
ATOM 3406 C CA . ARG A 1 432 ? 12.701 -2.781 -30.625 1.00 89.00 432 ARG A CA 1
ATOM 3407 C C . ARG A 1 432 ? 11.237 -3.241 -30.603 1.00 89.00 432 ARG A C 1
ATOM 3409 O O . ARG A 1 432 ? 10.971 -4.436 -30.531 1.00 89.00 432 ARG A O 1
ATOM 3416 N N . GLY A 1 433 ? 10.288 -2.308 -30.715 1.00 87.50 433 GLY A N 1
ATOM 3417 C CA . GLY A 1 433 ? 8.857 -2.600 -30.821 1.00 87.50 433 GLY A CA 1
ATOM 3418 C C . GLY A 1 433 ? 8.164 -2.864 -29.483 1.00 87.50 433 GLY A C 1
ATOM 3419 O O . GLY A 1 433 ? 7.063 -3.406 -29.471 1.00 87.50 433 GLY A O 1
ATOM 3420 N N . GLY A 1 434 ? 8.794 -2.507 -28.361 1.00 8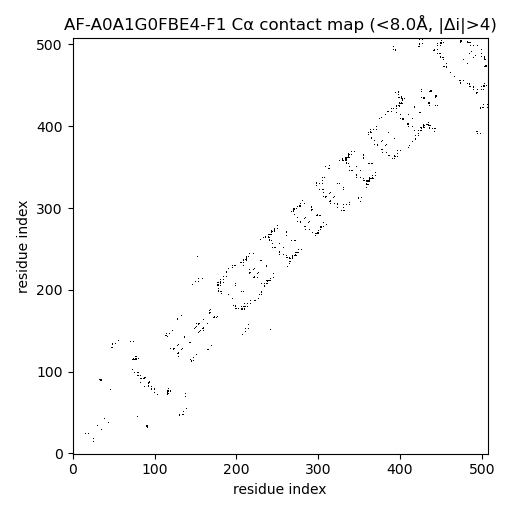8.75 434 GLY A N 1
ATOM 3421 C CA . GLY A 1 434 ? 8.168 -2.541 -27.044 1.00 88.75 434 GLY A CA 1
ATOM 3422 C C . GLY A 1 434 ? 7.013 -1.544 -26.937 1.00 88.75 434 GLY A C 1
ATOM 3423 O O . GLY A 1 434 ? 7.063 -0.437 -27.482 1.00 88.75 434 GLY A O 1
ATOM 3424 N N . VAL A 1 435 ? 5.969 -1.935 -26.210 1.00 88.69 435 VAL A N 1
ATOM 3425 C CA . VAL A 1 435 ? 4.768 -1.118 -26.008 1.00 88.69 435 VAL A CA 1
ATOM 3426 C C . VAL A 1 435 ? 4.900 -0.359 -24.695 1.00 88.69 435 VAL A C 1
ATOM 3428 O O . VAL A 1 435 ? 4.685 -0.905 -23.614 1.00 88.69 435 VAL A O 1
ATOM 3431 N N . LEU A 1 436 ? 5.276 0.913 -24.807 1.00 84.75 436 LEU A N 1
ATOM 3432 C CA . LEU A 1 436 ? 5.378 1.841 -23.685 1.00 84.75 436 LEU A CA 1
ATOM 3433 C C . LEU A 1 436 ? 3.998 2.069 -23.048 1.00 84.75 436 LEU A C 1
ATOM 3435 O O . LEU A 1 436 ? 3.061 2.489 -23.726 1.00 84.75 436 LEU A O 1
ATOM 3439 N N . ASP A 1 437 ? 3.886 1.797 -21.748 1.00 80.50 437 ASP A N 1
ATOM 3440 C CA . ASP A 1 437 ? 2.656 1.982 -20.981 1.00 80.50 437 ASP A CA 1
ATOM 3441 C C . ASP A 1 437 ? 2.500 3.449 -20.537 1.00 80.50 437 ASP A C 1
ATOM 3443 O O . ASP A 1 437 ? 3.287 3.918 -19.718 1.00 80.50 437 ASP A O 1
ATOM 3447 N N . PRO A 1 438 ? 1.510 4.205 -21.039 1.00 69.94 438 PRO A N 1
ATOM 3448 C CA . PRO A 1 438 ? 1.325 5.605 -20.650 1.00 69.94 438 PRO A CA 1
ATOM 3449 C C . PRO A 1 438 ? 0.868 5.785 -19.190 1.00 69.94 438 PRO A C 1
ATOM 3451 O O . PRO A 1 438 ? 0.906 6.912 -18.672 1.00 69.94 438 PRO A O 1
ATOM 3454 N N . GLU A 1 439 ? 0.431 4.706 -18.531 1.00 69.62 439 GLU A N 1
ATOM 3455 C CA . GLU A 1 439 ? 0.060 4.712 -17.117 1.00 69.62 439 GLU A CA 1
ATOM 3456 C C . GLU A 1 439 ? 1.247 4.461 -16.181 1.00 69.62 439 GLU A C 1
ATOM 3458 O O . GLU A 1 439 ? 1.223 4.907 -15.030 1.00 69.62 439 GLU A O 1
ATOM 3463 N N . ASP A 1 440 ? 2.327 3.859 -16.685 1.00 76.81 440 ASP A N 1
ATOM 3464 C CA . ASP A 1 440 ? 3.581 3.744 -15.949 1.00 76.81 440 ASP A CA 1
ATOM 3465 C C . ASP A 1 440 ? 4.222 5.130 -15.764 1.00 76.81 440 ASP A C 1
ATOM 3467 O O . ASP A 1 440 ? 4.416 5.895 -16.715 1.00 76.81 440 ASP A O 1
ATOM 3471 N N . ARG A 1 441 ? 4.549 5.480 -14.513 1.00 78.06 441 ARG A N 1
ATOM 3472 C CA . ARG A 1 441 ? 5.011 6.834 -14.161 1.00 78.06 441 ARG A CA 1
ATOM 3473 C C . ARG A 1 441 ? 6.318 7.194 -14.861 1.00 78.06 441 ARG A C 1
ATOM 3475 O O . ARG A 1 441 ? 6.445 8.329 -15.308 1.00 78.06 441 ARG A O 1
ATOM 3482 N N . VAL A 1 442 ? 7.247 6.245 -14.983 1.00 82.38 442 VAL A N 1
ATOM 3483 C CA . VAL A 1 442 ? 8.560 6.437 -15.621 1.00 82.38 442 VAL A CA 1
ATOM 3484 C C . VAL A 1 442 ? 8.399 6.628 -17.129 1.00 82.38 442 VAL A C 1
ATOM 3486 O O . VAL A 1 442 ? 8.975 7.537 -17.726 1.00 82.38 442 VAL A O 1
ATOM 3489 N N . THR A 1 443 ? 7.565 5.802 -17.753 1.00 83.81 443 THR A N 1
ATOM 3490 C CA . THR A 1 443 ? 7.249 5.890 -19.180 1.00 83.81 443 THR A CA 1
ATOM 3491 C C . THR A 1 443 ? 6.537 7.197 -19.519 1.00 83.81 443 THR A C 1
ATOM 3493 O O . THR A 1 443 ? 6.858 7.847 -20.515 1.00 83.81 443 THR A O 1
ATOM 3496 N N . ARG A 1 444 ? 5.593 7.626 -18.676 1.00 79.06 444 ARG A N 1
ATOM 3497 C CA . ARG A 1 444 ? 4.918 8.920 -18.810 1.00 79.06 444 ARG A CA 1
ATOM 3498 C C . ARG A 1 444 ? 5.901 10.081 -18.698 1.00 79.06 444 ARG A C 1
ATOM 3500 O O . ARG A 1 444 ? 5.788 11.032 -19.471 1.00 79.06 444 ARG A O 1
ATOM 3507 N N . ASP A 1 445 ? 6.839 9.994 -17.758 1.00 76.69 445 ASP A N 1
ATOM 3508 C CA . ASP A 1 445 ? 7.914 10.970 -17.563 1.00 76.69 445 ASP A CA 1
ATOM 3509 C C . ASP A 1 445 ? 8.744 11.122 -18.851 1.00 76.69 445 ASP A C 1
ATOM 3511 O O . ASP A 1 445 ? 8.816 12.192 -19.457 1.00 76.69 445 ASP A O 1
ATOM 3515 N N . PHE A 1 446 ? 9.223 9.993 -19.375 1.00 83.56 446 PHE A N 1
ATOM 3516 C CA . PHE A 1 446 ? 9.949 9.904 -20.642 1.00 83.56 446 PHE A CA 1
ATOM 3517 C C . PHE A 1 446 ? 9.178 10.490 -21.836 1.00 83.56 446 PHE A C 1
ATOM 3519 O O . PHE A 1 446 ? 9.726 11.281 -22.610 1.00 83.56 446 PHE A O 1
ATOM 3526 N N . LEU A 1 447 ? 7.904 10.119 -22.003 1.00 81.00 447 LEU A N 1
ATOM 3527 C CA . LEU A 1 447 ? 7.067 10.615 -23.100 1.00 81.00 447 LEU A CA 1
ATOM 3528 C C . LEU A 1 447 ? 6.796 12.122 -22.981 1.00 81.00 447 LEU A C 1
ATOM 3530 O O . LEU A 1 447 ? 6.763 12.810 -24.002 1.00 81.00 447 LEU A O 1
ATOM 3534 N N . SER A 1 448 ? 6.636 12.637 -21.759 1.00 71.31 448 SER A N 1
ATOM 3535 C CA . SER A 1 448 ? 6.373 14.060 -21.503 1.00 71.31 448 SER A CA 1
ATOM 3536 C C . SER A 1 448 ? 7.592 14.919 -21.826 1.00 71.31 448 SER A C 1
ATOM 3538 O O . SER A 1 448 ? 7.464 15.907 -22.552 1.00 71.31 448 SER A O 1
ATOM 3540 N N . ILE A 1 449 ? 8.782 14.505 -21.375 1.00 67.06 449 ILE A N 1
ATOM 3541 C CA . ILE A 1 449 ? 10.049 15.174 -21.707 1.00 67.06 449 ILE A CA 1
ATOM 3542 C C . ILE A 1 449 ? 10.206 15.252 -23.231 1.00 67.06 449 ILE A C 1
ATOM 3544 O O . ILE A 1 449 ? 10.433 16.323 -23.796 1.00 67.06 449 ILE A O 1
ATOM 3548 N N . ARG A 1 450 ? 10.006 14.129 -23.929 1.00 73.06 450 ARG A N 1
ATOM 3549 C CA . ARG A 1 450 ? 10.143 14.070 -25.392 1.00 73.06 450 ARG A CA 1
ATOM 3550 C C . ARG A 1 450 ? 9.103 14.891 -26.141 1.00 73.06 450 ARG A C 1
ATOM 3552 O O . ARG A 1 450 ? 9.445 15.540 -27.130 1.00 73.06 450 ARG A O 1
ATOM 3559 N N . GLY A 1 451 ? 7.851 14.865 -25.690 1.00 65.06 451 GLY A N 1
ATOM 3560 C CA . GLY A 1 451 ? 6.773 15.656 -26.278 1.00 65.06 451 GLY A CA 1
ATOM 3561 C C . GLY A 1 451 ? 7.073 17.152 -26.211 1.00 65.06 451 GLY A C 1
ATOM 3562 O O . GLY A 1 451 ? 6.994 17.839 -27.227 1.00 65.06 451 GLY A O 1
ATOM 3563 N N . ASN A 1 452 ? 7.508 17.642 -25.049 1.00 60.91 452 ASN A N 1
ATOM 3564 C CA . ASN A 1 452 ? 7.819 19.059 -24.856 1.00 60.91 452 ASN A CA 1
ATOM 3565 C C . ASN A 1 452 ? 9.056 19.511 -25.634 1.00 60.91 452 ASN A C 1
ATOM 3567 O O . ASN A 1 452 ? 9.036 20.579 -26.245 1.00 60.91 452 ASN A O 1
ATOM 3571 N N . VAL A 1 453 ? 10.105 18.685 -25.700 1.00 60.94 453 VAL A N 1
ATOM 3572 C CA . VAL A 1 453 ? 11.249 18.987 -26.572 1.00 60.94 453 VAL A CA 1
ATOM 3573 C C . VAL A 1 453 ? 10.816 19.062 -28.041 1.00 60.94 453 VAL A C 1
ATOM 3575 O O . VAL A 1 453 ? 11.213 19.986 -28.752 1.00 60.94 453 VAL A O 1
ATOM 3578 N N . SER A 1 454 ? 9.964 18.139 -28.500 1.00 60.16 454 SER A N 1
ATOM 3579 C CA . SER A 1 454 ? 9.442 18.167 -29.871 1.00 60.16 454 SER A CA 1
ATOM 3580 C C . SER A 1 454 ? 8.636 19.439 -30.158 1.00 60.16 45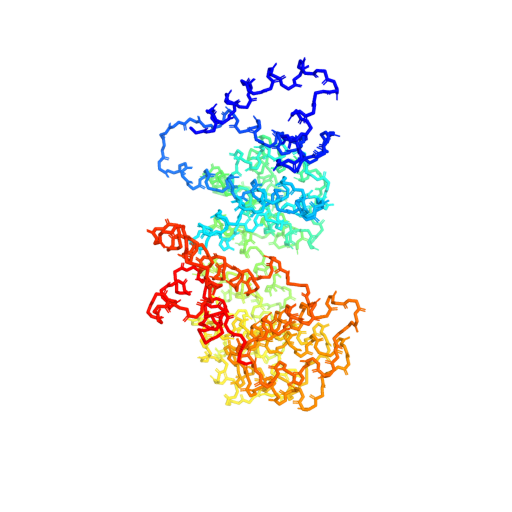4 SER A C 1
ATOM 3582 O O . SER A 1 454 ? 8.839 20.058 -31.203 1.00 60.16 454 SER A O 1
ATOM 3584 N N . LEU A 1 455 ? 7.794 19.882 -29.218 1.00 57.31 455 LEU A N 1
ATOM 3585 C CA . LEU A 1 455 ? 7.038 21.134 -29.331 1.00 57.31 455 LEU A CA 1
ATOM 3586 C C . LEU A 1 455 ? 7.953 22.361 -29.412 1.00 57.31 455 LEU A C 1
ATOM 3588 O O . LEU A 1 455 ? 7.732 23.233 -30.250 1.00 57.31 455 LEU A O 1
ATOM 3592 N N . LEU A 1 456 ? 9.008 22.422 -28.597 1.00 54.94 456 LEU A N 1
ATOM 3593 C CA . LEU A 1 456 ? 9.975 23.524 -28.639 1.00 54.94 456 LEU A CA 1
ATOM 3594 C C . LEU A 1 456 ? 10.721 23.590 -29.974 1.00 54.94 456 LEU A C 1
ATOM 3596 O O . LEU A 1 456 ? 10.947 24.678 -30.506 1.00 54.94 456 LEU A O 1
ATOM 3600 N N . LEU A 1 457 ? 11.073 22.438 -30.546 1.00 55.34 457 LEU A N 1
ATOM 3601 C CA . LEU A 1 457 ? 11.699 22.367 -31.866 1.00 55.34 457 LEU A CA 1
ATOM 3602 C C . LEU A 1 457 ? 10.738 22.808 -32.974 1.00 55.34 457 LEU A C 1
ATOM 3604 O O . LEU A 1 457 ? 11.139 23.570 -33.853 1.00 55.34 457 LEU A O 1
ATOM 3608 N N . GLN A 1 458 ? 9.468 22.398 -32.907 1.00 54.50 458 GLN A N 1
ATOM 3609 C CA . GLN A 1 458 ? 8.430 22.850 -33.839 1.00 54.50 458 GLN A CA 1
ATOM 3610 C C . GLN A 1 458 ? 8.188 24.361 -33.733 1.00 54.50 458 GLN A C 1
ATOM 3612 O O . GLN A 1 458 ? 8.121 25.042 -34.754 1.00 54.50 458 GLN A O 1
ATOM 3617 N N . ALA A 1 459 ? 8.126 24.908 -32.516 1.00 48.03 459 ALA A N 1
ATOM 3618 C CA . ALA A 1 459 ? 7.976 26.343 -32.283 1.00 48.03 459 ALA A CA 1
ATOM 3619 C C . ALA A 1 459 ? 9.180 27.138 -32.816 1.00 48.03 459 ALA A C 1
ATOM 3621 O O . ALA A 1 459 ? 9.005 28.164 -33.473 1.00 48.03 459 ALA A O 1
ATOM 3622 N N . ARG A 1 460 ? 10.407 26.638 -32.608 1.00 48.66 460 ARG A N 1
ATOM 3623 C CA . ARG A 1 460 ? 11.628 27.223 -33.183 1.00 48.66 460 ARG A CA 1
ATOM 3624 C C . ARG A 1 460 ? 11.591 27.200 -34.713 1.00 48.66 460 ARG A C 1
ATOM 3626 O O . ARG A 1 460 ? 11.893 28.214 -35.333 1.00 48.66 460 ARG A O 1
ATOM 3633 N N . ALA A 1 461 ? 11.196 26.081 -35.318 1.00 49.81 461 ALA A N 1
ATOM 3634 C CA . ALA A 1 461 ? 11.070 25.965 -36.771 1.00 49.81 461 ALA A CA 1
ATOM 3635 C C . ALA A 1 461 ? 10.005 26.925 -37.337 1.00 49.81 461 ALA A C 1
ATOM 3637 O O . ALA A 1 461 ? 10.227 27.553 -38.369 1.00 49.81 461 ALA A O 1
ATOM 3638 N N . ALA A 1 462 ? 8.886 27.109 -36.630 1.00 45.66 462 ALA A N 1
ATOM 3639 C CA . ALA A 1 462 ? 7.844 28.063 -37.010 1.00 45.66 462 ALA A CA 1
ATOM 3640 C C . ALA A 1 462 ? 8.316 29.530 -36.932 1.00 45.66 462 ALA A C 1
ATOM 3642 O O . ALA A 1 462 ? 7.905 30.351 -37.751 1.00 45.66 462 ALA A O 1
ATOM 3643 N N . PHE A 1 463 ? 9.202 29.860 -35.986 1.00 40.72 463 PHE A N 1
ATOM 3644 C CA . PHE A 1 463 ? 9.772 31.206 -35.837 1.00 40.72 463 PHE A CA 1
ATOM 3645 C C . PHE A 1 463 ? 10.913 31.513 -36.827 1.00 40.72 463 PHE A C 1
ATOM 3647 O O . PHE A 1 463 ? 11.075 32.665 -37.230 1.00 40.72 463 PHE A O 1
ATOM 3654 N N . PHE A 1 464 ? 11.690 30.513 -37.262 1.00 47.31 464 PHE A N 1
ATOM 3655 C CA . PHE A 1 464 ? 12.848 30.683 -38.155 1.00 47.31 464 PHE A CA 1
ATOM 3656 C C . PHE A 1 464 ? 12.583 30.153 -39.584 1.00 47.31 464 PHE A C 1
ATOM 3658 O O . PHE A 1 464 ? 13.230 29.220 -40.034 1.00 47.31 464 PHE A O 1
ATOM 3665 N N . ARG A 1 465 ? 11.662 30.819 -40.302 1.00 46.31 465 ARG A N 1
ATOM 3666 C CA . ARG A 1 465 ? 11.309 30.730 -41.748 1.00 46.31 465 ARG A CA 1
ATOM 3667 C C . ARG A 1 465 ? 10.956 29.352 -42.377 1.00 46.31 465 ARG A C 1
ATOM 3669 O O . ARG A 1 465 ? 11.735 28.407 -42.323 1.00 46.31 465 ARG A O 1
ATOM 3676 N N . PRO A 1 466 ? 9.877 29.295 -43.192 1.00 40.69 466 PRO A N 1
ATOM 3677 C CA . PRO A 1 466 ? 9.581 28.172 -44.080 1.00 40.69 466 PRO A CA 1
ATOM 3678 C C . PRO A 1 466 ? 10.453 28.271 -45.343 1.00 40.69 466 PRO A C 1
ATOM 3680 O O . PRO A 1 466 ? 10.234 29.141 -46.184 1.00 40.69 466 PRO A O 1
ATOM 3683 N N . GLY A 1 467 ? 11.473 27.422 -45.487 1.00 42.66 467 GLY A N 1
ATOM 3684 C CA . GLY A 1 467 ? 12.242 27.371 -46.742 1.00 42.66 467 GLY A CA 1
ATOM 3685 C C . GLY A 1 467 ? 13.616 26.704 -46.709 1.00 42.66 467 GLY A C 1
ATOM 3686 O O . GLY A 1 467 ? 14.195 26.500 -47.769 1.00 42.66 467 GLY A O 1
ATOM 3687 N N . GLY A 1 468 ? 14.149 26.337 -45.543 1.00 38.06 468 GLY A N 1
ATOM 3688 C CA . GLY A 1 468 ? 15.402 25.584 -45.446 1.00 38.06 468 GLY A CA 1
ATOM 3689 C C . GLY A 1 468 ? 15.134 24.152 -45.013 1.00 38.06 468 GLY A C 1
ATOM 3690 O O . GLY A 1 468 ? 14.887 23.914 -43.837 1.00 38.06 468 GLY A O 1
ATOM 3691 N N . GLY A 1 469 ? 15.156 23.208 -45.952 1.00 42.44 469 GLY A N 1
ATOM 3692 C CA . GLY A 1 469 ? 15.020 21.787 -45.655 1.00 42.44 469 GLY A CA 1
ATOM 3693 C C . GLY A 1 469 ? 16.211 21.273 -44.853 1.00 42.44 469 GLY A C 1
ATOM 3694 O O . GLY A 1 469 ? 17.236 20.933 -45.430 1.00 42.44 469 GLY A O 1
ATOM 3695 N N . HIS A 1 470 ? 16.061 21.181 -43.537 1.00 42.47 470 HIS A N 1
ATOM 3696 C CA . HIS A 1 470 ? 16.882 20.314 -42.704 1.00 42.47 470 HIS A CA 1
ATOM 3697 C C . HIS A 1 470 ? 15.968 19.616 -41.702 1.00 42.47 470 HIS A C 1
ATOM 3699 O O . HIS A 1 470 ? 15.242 20.266 -40.956 1.00 42.47 470 HIS A O 1
ATOM 3705 N N . GLU A 1 471 ? 15.986 18.284 -41.706 1.00 44.41 471 GLU A N 1
ATOM 3706 C CA . GLU A 1 471 ? 15.399 17.466 -40.648 1.00 44.41 471 GLU A CA 1
ATOM 3707 C C . GLU A 1 471 ? 15.956 17.951 -39.300 1.00 44.41 471 GLU A C 1
ATOM 3709 O O . GLU A 1 471 ? 17.154 17.851 -39.027 1.00 44.41 471 GLU A O 1
ATOM 3714 N N . HIS A 1 472 ? 15.109 18.580 -38.484 1.00 48.44 472 HIS A N 1
ATOM 3715 C CA . HIS A 1 472 ? 15.542 19.210 -37.241 1.00 48.44 472 HIS A CA 1
ATOM 3716 C C . HIS A 1 472 ? 15.702 18.152 -36.145 1.00 48.44 472 HIS A C 1
ATOM 3718 O O . HIS A 1 472 ? 14.753 17.787 -35.452 1.00 48.44 472 HIS A O 1
ATOM 3724 N N . ASP A 1 473 ? 16.930 17.648 -36.036 1.00 50.66 473 ASP A N 1
ATOM 3725 C CA . ASP A 1 473 ? 17.376 16.662 -35.055 1.00 50.66 473 ASP A CA 1
ATOM 3726 C C . ASP A 1 473 ? 17.237 17.192 -33.612 1.00 50.66 473 ASP A C 1
ATOM 3728 O O . ASP A 1 473 ? 17.578 18.341 -33.306 1.00 50.66 473 ASP A O 1
ATOM 3732 N N . ILE A 1 474 ? 16.757 16.334 -32.706 1.00 47.69 474 ILE A N 1
ATOM 3733 C CA . ILE A 1 474 ? 16.406 16.670 -31.313 1.00 47.69 474 ILE A CA 1
ATOM 3734 C C . ILE A 1 474 ? 17.625 17.196 -30.520 1.00 47.69 474 ILE A C 1
ATOM 3736 O O . ILE A 1 474 ? 17.486 17.962 -29.566 1.00 47.69 474 ILE A O 1
ATOM 3740 N N . GLY A 1 475 ? 18.840 16.889 -30.982 1.00 49.47 475 GLY A N 1
ATOM 3741 C CA . GLY A 1 475 ? 20.102 17.331 -30.389 1.00 49.47 475 GLY A CA 1
ATOM 3742 C C . GLY A 1 475 ? 20.515 18.794 -30.630 1.00 49.47 475 GLY A C 1
ATOM 3743 O O . GLY A 1 475 ? 21.623 19.148 -30.237 1.00 49.47 475 GLY A O 1
ATOM 3744 N N . GLN A 1 476 ? 19.703 19.642 -31.278 1.00 53.88 476 GLN A N 1
ATOM 3745 C CA . GLN A 1 476 ? 20.083 21.034 -31.615 1.00 53.88 476 GLN A CA 1
ATOM 3746 C C . GLN A 1 476 ? 19.682 22.110 -30.585 1.00 53.88 476 GLN A C 1
ATOM 3748 O O . GLN A 1 476 ? 19.926 23.302 -30.818 1.00 53.88 476 GLN A O 1
ATOM 3753 N N . LEU A 1 477 ? 19.035 21.744 -29.474 1.00 55.91 477 LEU A N 1
ATOM 3754 C CA . LEU A 1 477 ? 18.784 22.678 -28.371 1.00 55.91 477 LEU A CA 1
ATOM 3755 C C . LEU A 1 477 ? 19.997 22.727 -27.422 1.00 55.91 477 LEU A C 1
ATOM 3757 O O . LEU A 1 477 ? 20.579 21.676 -27.145 1.00 55.91 477 LEU A O 1
ATOM 3761 N N . PRO A 1 478 ? 20.371 23.915 -26.903 1.00 60.22 478 PRO A N 1
ATOM 3762 C CA . PRO A 1 478 ? 21.400 24.047 -25.877 1.00 60.22 478 PRO A CA 1
ATOM 3763 C C . PRO A 1 478 ? 21.158 23.088 -24.697 1.00 60.22 478 PRO A C 1
ATOM 3765 O O . PRO A 1 478 ? 20.005 22.949 -24.264 1.00 60.22 478 PRO A O 1
ATOM 3768 N N . PRO A 1 479 ? 22.204 22.433 -24.156 1.00 62.34 479 PRO A N 1
ATOM 3769 C CA . PRO A 1 479 ? 22.080 21.514 -23.026 1.00 62.34 479 PRO A CA 1
ATOM 3770 C C . PRO A 1 479 ? 21.346 22.109 -21.821 1.00 62.34 479 PRO A C 1
ATOM 3772 O O . PRO A 1 479 ? 20.638 21.383 -21.132 1.00 62.34 479 PRO A O 1
ATOM 3775 N N . GLU A 1 480 ? 21.461 23.417 -21.597 1.00 59.72 480 GLU A N 1
ATOM 3776 C CA . GLU A 1 480 ? 20.802 24.151 -20.516 1.00 59.72 480 GLU A CA 1
ATOM 3777 C C . GLU A 1 480 ? 19.282 24.201 -20.711 1.00 59.72 480 GLU A C 1
ATOM 3779 O O . GLU A 1 480 ? 18.530 24.090 -19.746 1.00 59.72 480 GLU A O 1
ATOM 3784 N N . ILE A 1 481 ? 18.816 24.328 -21.959 1.00 56.12 481 ILE A N 1
ATOM 3785 C CA . ILE A 1 481 ? 17.386 24.295 -22.297 1.00 56.12 481 ILE A CA 1
ATOM 3786 C C . ILE A 1 481 ? 16.858 22.870 -22.157 1.00 56.12 481 ILE A C 1
ATOM 3788 O O . ILE A 1 481 ? 15.799 22.672 -21.575 1.00 56.12 481 ILE A O 1
ATOM 3792 N N . LEU A 1 482 ? 17.606 21.869 -22.625 1.00 58.38 482 LEU A N 1
ATOM 3793 C CA . LEU A 1 482 ? 17.226 20.462 -22.460 1.00 58.38 482 LEU A CA 1
ATOM 3794 C C . LEU A 1 482 ? 17.167 20.053 -20.983 1.00 58.38 482 LEU A C 1
ATOM 3796 O O . LEU A 1 482 ? 16.246 19.345 -20.585 1.00 58.38 482 LEU A O 1
ATOM 3800 N N . PHE A 1 483 ? 18.108 20.540 -20.171 1.00 60.34 483 PHE A N 1
ATOM 3801 C CA . PHE A 1 483 ? 18.118 20.332 -18.726 1.00 60.34 483 PHE A CA 1
ATOM 3802 C C . PHE A 1 483 ? 16.927 21.007 -18.052 1.00 60.34 483 PHE A C 1
ATOM 3804 O O . PHE A 1 483 ? 16.261 20.376 -17.239 1.00 60.34 483 PHE A O 1
ATOM 3811 N N . LYS A 1 484 ? 16.600 22.250 -18.432 1.00 56.16 484 LYS A N 1
ATOM 3812 C CA . LYS A 1 484 ? 15.394 22.930 -17.943 1.00 56.16 484 LYS A CA 1
ATOM 3813 C C . LYS A 1 484 ? 14.122 22.191 -18.329 1.00 56.16 484 LYS A C 1
ATOM 3815 O O . LYS A 1 484 ? 13.290 21.962 -17.469 1.00 56.16 484 LYS A O 1
ATOM 3820 N N . VAL A 1 485 ? 13.993 21.738 -19.575 1.00 57.53 485 VAL A N 1
ATOM 3821 C CA . VAL A 1 485 ? 12.825 20.956 -20.005 1.00 57.53 485 VAL A CA 1
ATOM 3822 C C . VAL A 1 485 ? 12.730 19.653 -19.218 1.00 57.53 485 VAL A C 1
ATOM 3824 O O . VAL A 1 485 ? 11.658 19.334 -18.715 1.00 57.53 485 VAL A O 1
ATOM 3827 N N . ALA A 1 486 ? 13.829 18.916 -19.055 1.00 56.53 486 ALA A N 1
ATOM 3828 C CA . ALA A 1 486 ? 13.843 17.701 -18.245 1.00 56.53 486 ALA A CA 1
ATOM 3829 C C . ALA A 1 486 ? 13.497 17.975 -16.769 1.00 56.53 486 ALA A C 1
ATOM 3831 O O . ALA A 1 486 ? 12.779 17.187 -16.168 1.00 56.53 486 ALA A O 1
ATOM 3832 N N . ALA A 1 487 ? 13.955 19.091 -16.199 1.00 55.91 487 ALA A N 1
ATOM 3833 C CA . ALA A 1 487 ? 13.683 19.469 -14.812 1.00 55.91 487 ALA A CA 1
ATOM 3834 C C . ALA A 1 487 ? 12.255 20.002 -14.584 1.00 55.91 487 ALA A C 1
ATOM 3836 O O . ALA A 1 487 ? 11.677 19.750 -13.534 1.00 55.91 487 ALA A O 1
ATOM 3837 N N . GLU A 1 488 ? 11.690 20.740 -15.543 1.00 51.69 488 GLU A N 1
ATOM 3838 C CA . GLU A 1 488 ? 10.371 21.383 -15.429 1.00 51.69 488 GLU A CA 1
ATOM 3839 C C . GLU A 1 488 ? 9.229 20.469 -15.885 1.00 51.69 488 GLU A C 1
ATOM 3841 O O . GLU A 1 488 ? 8.121 20.539 -15.357 1.00 51.69 488 GLU A O 1
ATOM 3846 N N . THR A 1 489 ? 9.482 19.614 -16.879 1.00 50.44 489 THR A N 1
ATOM 3847 C CA . THR A 1 489 ? 8.467 18.707 -17.446 1.00 50.44 489 THR A CA 1
ATOM 3848 C C . THR A 1 489 ? 8.612 17.282 -16.942 1.00 50.44 489 THR A C 1
ATOM 3850 O O . THR A 1 489 ? 7.647 16.512 -16.992 1.00 50.44 489 THR A O 1
ATOM 3853 N N . GLY A 1 490 ? 9.805 16.943 -16.451 1.00 53.66 490 GLY A N 1
ATOM 3854 C CA . GLY A 1 490 ? 10.044 15.682 -15.794 1.00 53.66 490 GLY A CA 1
ATOM 3855 C C . GLY A 1 490 ? 9.421 15.669 -14.402 1.00 53.66 490 GLY A C 1
ATOM 3856 O O . GLY A 1 490 ? 9.515 16.633 -13.648 1.00 53.66 490 GLY A O 1
ATOM 3857 N N . ARG A 1 491 ? 8.789 14.561 -14.027 1.00 59.69 491 ARG A N 1
ATOM 3858 C CA . ARG A 1 491 ? 8.192 14.354 -12.697 1.00 59.69 491 ARG A CA 1
ATOM 3859 C C . ARG A 1 491 ? 9.219 13.881 -11.661 1.00 59.69 491 ARG A C 1
ATOM 3861 O O . ARG A 1 491 ? 8.843 13.553 -10.539 1.00 59.69 491 ARG A O 1
ATOM 3868 N N . GLY A 1 492 ? 10.496 13.808 -12.046 1.00 63.03 492 GLY A N 1
ATOM 3869 C CA . GLY A 1 492 ? 11.602 13.352 -11.202 1.00 63.03 492 GLY A CA 1
ATOM 3870 C C . GLY A 1 492 ? 11.572 11.852 -10.899 1.00 63.03 492 GLY A C 1
ATOM 3871 O O . GLY A 1 492 ? 12.174 11.420 -9.916 1.00 63.03 492 GLY A O 1
ATOM 3872 N N . VAL A 1 493 ? 10.844 11.063 -11.701 1.00 74.50 493 VAL A N 1
ATOM 3873 C CA . VAL A 1 493 ? 10.707 9.610 -11.508 1.00 74.50 493 VAL A CA 1
ATOM 3874 C C . VAL A 1 493 ? 11.758 8.865 -12.329 1.00 74.50 493 VAL A C 1
ATOM 3876 O O . VAL A 1 493 ? 12.331 7.885 -11.854 1.00 74.50 493 VAL A O 1
ATOM 3879 N N . LEU A 1 494 ? 12.032 9.337 -13.548 1.00 77.75 494 LEU A N 1
ATOM 3880 C CA . LEU A 1 494 ? 13.162 8.878 -14.348 1.00 77.75 494 LEU A CA 1
ATOM 3881 C C . LEU A 1 494 ? 14.465 9.496 -13.813 1.00 77.75 494 LEU A C 1
ATOM 3883 O O . LEU A 1 494 ? 14.496 10.670 -13.438 1.00 77.75 494 LEU A O 1
ATOM 3887 N N . ASP A 1 495 ? 15.558 8.728 -13.776 1.00 86.31 495 ASP A N 1
ATOM 3888 C CA . ASP A 1 495 ? 16.823 9.250 -13.256 1.00 86.31 495 ASP A CA 1
ATOM 3889 C C . ASP A 1 495 ? 17.344 10.423 -14.112 1.00 86.31 495 ASP A C 1
ATOM 3891 O O . ASP A 1 495 ? 17.049 10.491 -15.312 1.00 86.31 495 ASP A O 1
ATOM 3895 N N . PRO A 1 496 ? 18.106 11.368 -13.527 1.00 82.81 496 PRO A N 1
ATOM 3896 C CA . PRO A 1 496 ? 18.517 12.584 -14.230 1.00 82.81 496 PRO A CA 1
ATOM 3897 C C . PRO A 1 496 ? 19.272 12.318 -15.536 1.00 82.81 496 PRO A C 1
ATOM 3899 O O . PRO A 1 496 ? 19.053 13.010 -16.530 1.00 82.81 496 PRO A O 1
ATOM 3902 N N . ASP A 1 497 ? 20.120 11.287 -15.565 1.00 85.31 497 ASP A N 1
ATOM 3903 C CA . ASP A 1 497 ? 20.896 10.944 -16.754 1.00 85.31 497 ASP A CA 1
ATOM 3904 C C . ASP A 1 497 ? 19.992 10.417 -17.876 1.00 85.31 497 ASP A C 1
ATOM 3906 O O . ASP A 1 497 ? 20.101 10.867 -19.020 1.00 85.31 497 ASP A O 1
ATOM 3910 N N . SER A 1 498 ? 19.069 9.506 -17.557 1.00 86.06 498 SER A N 1
ATOM 3911 C CA . SER A 1 498 ? 18.083 9.005 -18.525 1.00 86.06 498 SER A CA 1
ATOM 3912 C C . SER A 1 498 ? 17.110 10.096 -18.983 1.00 86.06 498 SER A C 1
ATOM 3914 O O . SER A 1 498 ? 16.729 10.128 -20.151 1.00 86.06 498 SER A O 1
ATOM 3916 N N . SER A 1 499 ? 16.751 11.036 -18.105 1.00 81.44 499 SER A N 1
ATOM 3917 C CA . SER A 1 499 ? 15.926 12.206 -18.445 1.00 81.44 499 SER A CA 1
ATOM 3918 C C . SER A 1 499 ? 16.636 13.135 -19.431 1.00 81.44 499 SER A C 1
ATOM 3920 O O . SER A 1 499 ? 16.040 13.596 -20.406 1.00 81.44 499 SER A O 1
ATOM 3922 N N . MET A 1 500 ? 17.940 13.352 -19.250 1.00 80.31 500 MET A N 1
ATOM 3923 C CA . MET A 1 500 ? 18.755 14.113 -20.199 1.00 80.31 500 MET A CA 1
ATOM 3924 C C . MET A 1 500 ? 18.893 13.410 -21.550 1.00 80.31 500 MET A C 1
ATOM 3926 O O . MET A 1 500 ? 18.867 14.064 -22.594 1.00 80.31 500 MET A O 1
ATOM 3930 N N . VAL A 1 501 ? 19.014 12.083 -21.553 1.00 84.44 501 VAL A N 1
ATOM 3931 C CA . VAL A 1 501 ? 18.985 11.280 -22.784 1.00 84.44 501 VAL A CA 1
ATOM 3932 C C . VAL A 1 501 ? 17.621 11.395 -23.473 1.00 84.44 501 VAL A C 1
ATOM 3934 O O . VAL A 1 501 ? 17.574 11.662 -24.676 1.00 84.44 501 VAL A O 1
ATOM 3937 N N . ALA A 1 502 ? 16.521 11.283 -22.716 1.00 80.56 502 ALA A N 1
ATOM 3938 C CA . ALA A 1 502 ? 15.152 11.501 -23.189 1.00 80.56 502 ALA A CA 1
ATOM 3939 C C . ALA A 1 502 ? 15.011 12.858 -23.888 1.00 80.56 502 ALA A C 1
ATOM 3941 O O . ALA A 1 502 ? 14.491 12.921 -25.003 1.00 80.56 502 ALA A O 1
ATOM 3942 N N . ALA A 1 503 ? 15.549 13.917 -23.280 1.00 72.06 503 ALA A N 1
ATOM 3943 C CA . ALA A 1 503 ? 15.510 15.266 -23.827 1.00 72.06 503 ALA A CA 1
ATOM 3944 C C . ALA A 1 503 ? 16.366 15.429 -25.097 1.00 72.06 503 ALA A C 1
ATOM 3946 O O . ALA A 1 503 ? 15.949 16.104 -26.030 1.00 72.06 503 ALA A O 1
ATOM 3947 N N . ARG A 1 504 ? 17.548 14.801 -25.172 1.00 73.38 504 ARG A N 1
ATOM 3948 C CA . ARG A 1 504 ? 18.465 14.921 -26.327 1.00 73.38 504 ARG A CA 1
ATOM 3949 C C . ARG A 1 504 ? 17.991 14.190 -27.581 1.00 73.38 504 ARG A C 1
ATOM 3951 O O . ARG A 1 504 ? 18.438 14.526 -28.673 1.00 73.38 504 ARG A O 1
ATOM 3958 N N . GLY A 1 505 ? 17.150 13.166 -27.439 1.00 62.44 505 GLY A N 1
ATOM 3959 C CA . GLY A 1 505 ? 16.581 12.413 -28.561 1.00 62.44 505 GLY A CA 1
ATOM 3960 C C . GLY A 1 505 ? 17.563 11.609 -29.416 1.00 62.44 505 GLY A C 1
ATOM 3961 O O . GLY A 1 505 ? 17.143 11.018 -30.409 1.00 62.44 505 GLY A O 1
ATOM 3962 N N . ARG A 1 506 ? 18.847 11.542 -29.045 1.00 52.62 506 ARG A N 1
ATOM 3963 C CA . ARG A 1 506 ? 19.828 10.692 -29.724 1.00 52.62 506 ARG A CA 1
ATOM 3964 C C . ARG A 1 506 ? 19.856 9.309 -29.090 1.00 52.62 506 ARG A C 1
ATOM 3966 O O . ARG A 1 506 ? 20.090 9.185 -27.893 1.00 52.62 506 ARG A O 1
ATOM 3973 N N . CYS A 1 507 ? 19.700 8.289 -29.927 1.00 40.69 507 CYS A N 1
ATOM 3974 C CA . CYS A 1 507 ? 20.421 7.044 -29.699 1.00 40.69 507 CYS A CA 1
ATOM 3975 C C . CYS A 1 507 ? 21.837 7.273 -30.211 1.00 40.69 507 CYS A C 1
ATOM 3977 O O . CYS A 1 507 ? 21.987 7.649 -31.377 1.00 40.69 507 CYS A O 1
ATOM 3979 N N . GLY A 1 508 ? 22.834 7.096 -29.348 1.00 34.19 508 GLY A N 1
ATOM 3980 C CA . GLY A 1 508 ? 24.208 6.926 -29.820 1.00 34.19 508 GLY A CA 1
ATOM 3981 C C . GLY A 1 508 ? 24.341 5.655 -30.638 1.00 34.19 508 GLY A C 1
ATOM 3982 O O . GLY A 1 508 ? 23.584 4.694 -30.353 1.00 34.19 508 GLY A O 1
#

Secondary structure (DSSP, 8-state):
-HHHHHHHHHHHHHHHTSS-TT-HHHHHHHHHTT--SS--HHHHHHHHHHHTTTTS-----THHHHHHHHHHHHHHHHHHHHHTTS-TTSHHHHHHHHHHHHHHHHGGGT-TTT-HHHHHHHHHHTT---HHHHHHHHH-THHHHHHHHHHHHTTTTT---HHHHHHHTSTTHHHHHHHHHHHHHHHTT---HHHHHHHHH-STTHHHHHHHHHHHHHTT---HHHHHHHHHSGGGHHHHHHHHHHHHHTT---HHHHHHHHH-TTSHHHHHHHHHHHHHTT---HHHHHHHHT-GGGHHHHHHHHHHHHHTT---HHHHHHHHT--HHHHHHHHHHHHHHHHTT---HHHHHHHHHTGGGHHHHHHHHHHHHTTT---HHHHHHHHHTGGGHHHHHHHHHHHHTSTT---HHHHHHHHHSGGGHHHHHHHTT----TTSHHHHHHHHHHHHHHHHHHHHHHHS-TT------GGGS-HHHHHHHHHHH--S-S-HHHHHHHHH----

Sequence (508 aa):
MIREVCAAYDQEKGLLRRASPDNNWARLVALSMGRQLGDSQLIRDLRFCLTSLGGLLEPEDTCRNYRNLTIAFFLIGILFTRAGQLNPQSLTARTTAALGREMLYEQHLYLVDLAPISIFQVLQQANLLTHENIRILLRYPDRIRNIKQIFETIEQEQLLTQEHRDRLLGQSAESWLRDWARDLLFQGRLNTPANLYIISQHPAEAEQIAWALELLQHKGELTAENVSDVLAHPAYALSIAVAFAELESVHLLIPENRAIILGDPVNAISIALAFSGLTLDQLLTPENQAAILQRPAIVSDVAKILSCLHHVHLLTPETRATVLQLPTRAAKHMSSAYLTLEDTRLETPENISVMLQYADWAGNIADLFFALASQALLTDKNRAAILQHHKQSAGLLAAIRALTKNPRGLQQADLDVLWAKPKEALFIAQKRGGVLDPEDRVTRDFLSIRGNVSLLLQARAAFFRPGGGHEHDIGQLPPEILFKVAAETGRGVLDPDSSMVAARGRCG